Protein AF-0000000079808032 (afdb_homodimer)

Secondary structure (DSSP, 8-state):
-TTTHHHHHHHHHHHHHHHHHHH--S---------TTGGGGSSSHHHHHHHHHHHHHHHHHHHHHHHHHHHHHHHHHHT-SSHHHHHHHHHHHHHHHHHHHHH-TT-THHHHHHHHHHHHHHHHHHHHHHHHHTS-SS-HHHIIIIIHHHHHHHHHHHHIIIII--SSSHHHHHHHHHHHHHHHHHHHSPPPHHHHHHHH-HHHHHHHS-HHHHHHHHHHH-/-TTTHHHHHHHHHHHHHHHHHHH--S---------TTGGGGSSSHHHHHHHHHHHHHHHHHHHHHHHHHHHHHHHHHHT-SSHHHHHHHHHHHHHHHHHHHHH-TT-THHHHHHHHHHHHHHHHHHHHHHHHHTS-SS-HHHIIIIIHHHHHHHHHHHHIIIII--SSSHHHHHHHHHHHHHHHHHHHSPPPHHHHHHHH-HHHHHHHS-HHHHHHHHHHH-

Structure (mmCIF, N/CA/C/O backbone):
data_AF-0000000079808032-model_v1
#
loop_
_entity.id
_entity.type
_entity.pdbx_description
1 polymer 'Transmembrane protein 8B'
#
loop_
_atom_site.group_PDB
_atom_site.id
_atom_site.type_symbol
_atom_site.label_atom_id
_atom_site.label_alt_id
_atom_site.label_comp_id
_atom_site.label_asym_id
_atom_site.label_entity_id
_atom_site.label_seq_id
_atom_site.pdbx_PDB_ins_code
_atom_site.Cartn_x
_atom_site.Cartn_y
_atom_site.Cartn_z
_atom_site.occupancy
_atom_site.B_iso_or_equiv
_atom_site.auth_seq_id
_atom_site.auth_comp_id
_atom_site.auth_asym_id
_atom_site.auth_atom_id
_atom_site.pdbx_PDB_model_num
ATOM 1 N N . MET A 1 1 ? 18.297 25.016 34.656 1 24.84 1 MET A N 1
ATOM 2 C CA . MET A 1 1 ? 18.312 23.625 35.125 1 24.84 1 MET A CA 1
ATOM 3 C C . MET A 1 1 ? 17.25 22.812 34.375 1 24.84 1 MET A C 1
ATOM 5 O O . MET A 1 1 ? 17.312 21.578 34.375 1 24.84 1 MET A O 1
ATOM 9 N N . ASP A 1 2 ? 16.188 23.5 33.906 1 27.47 2 ASP A N 1
ATOM 10 C CA . ASP A 1 2 ? 14.93 22.891 33.469 1 27.47 2 ASP A CA 1
ATOM 11 C C . ASP A 1 2 ? 15.086 22.234 32.094 1 27.47 2 ASP A C 1
ATOM 13 O O . ASP A 1 2 ? 14.227 21.453 31.688 1 27.47 2 ASP A O 1
ATOM 17 N N . SER A 1 3 ? 15.977 22.812 31.266 1 33.84 3 SER A N 1
ATOM 18 C CA . SER A 1 3 ? 16.047 22.344 29.891 1 33.84 3 SER A CA 1
ATOM 19 C C . SER A 1 3 ? 16.594 20.906 29.828 1 33.84 3 SER A C 1
ATOM 21 O O . SER A 1 3 ? 16.531 20.266 28.781 1 33.84 3 SER A O 1
ATOM 23 N N . LYS A 1 4 ? 17.453 20.531 30.812 1 33.03 4 LYS A N 1
ATOM 24 C CA . LYS A 1 4 ? 18.094 19.203 30.859 1 33.03 4 LYS A CA 1
ATOM 25 C C . LYS A 1 4 ? 17.062 18.125 31.188 1 33.03 4 LYS A C 1
ATOM 27 O O . LYS A 1 4 ? 17.266 16.953 30.875 1 33.03 4 LYS A O 1
ATOM 32 N N . GLU A 1 5 ? 16.031 18.469 31.938 1 29.62 5 GLU A N 1
ATOM 33 C CA . GLU A 1 5 ? 15.117 17.438 32.406 1 29.62 5 GLU A CA 1
ATOM 34 C C . GLU A 1 5 ? 14.289 16.875 31.25 1 29.62 5 GLU A C 1
ATOM 36 O O . GLU A 1 5 ? 13.844 15.727 31.297 1 29.62 5 GLU A O 1
ATOM 41 N N . GLN A 1 6 ? 13.922 17.812 30.312 1 28.08 6 GLN A N 1
ATOM 42 C CA . GLN A 1 6 ? 13.016 17.328 29.281 1 28.08 6 GLN A CA 1
ATOM 43 C C . GLN A 1 6 ? 13.719 16.344 28.359 1 28.08 6 GLN A C 1
ATOM 45 O O . GLN A 1 6 ? 13.062 15.531 27.688 1 28.08 6 GLN A O 1
ATOM 50 N N . LEU A 1 7 ? 15.047 16.516 28.219 1 28.47 7 LEU A N 1
ATOM 51 C CA . LEU A 1 7 ? 15.789 15.594 27.359 1 28.47 7 LEU A CA 1
ATOM 52 C C . LEU A 1 7 ? 15.805 14.188 27.969 1 28.47 7 LEU A C 1
ATOM 54 O O . LEU A 1 7 ? 15.836 13.195 27.234 1 28.47 7 LEU A O 1
ATOM 58 N N . ILE A 1 8 ? 15.758 14.109 29.344 1 28.19 8 ILE A N 1
ATOM 59 C CA . ILE A 1 8 ? 15.898 12.812 29.984 1 28.19 8 ILE A CA 1
ATOM 60 C C . ILE A 1 8 ? 14.648 11.969 29.719 1 28.19 8 ILE A C 1
ATOM 62 O O . ILE A 1 8 ? 14.734 10.75 29.562 1 28.19 8 ILE A O 1
ATOM 66 N N . ASP A 1 9 ? 13.477 12.672 29.688 1 27.91 9 ASP A N 1
ATOM 67 C CA . ASP A 1 9 ? 12.281 11.836 29.656 1 27.91 9 ASP A CA 1
ATOM 68 C C . ASP A 1 9 ? 12.141 11.125 28.312 1 27.91 9 ASP A C 1
ATOM 70 O O . ASP A 1 9 ? 11.453 10.102 28.219 1 27.91 9 ASP A O 1
ATOM 74 N N . ARG A 1 10 ? 12.586 11.805 27.25 1 29.34 10 ARG A N 1
ATOM 75 C CA . ARG A 1 10 ? 12.43 11.117 25.969 1 29.34 10 ARG A CA 1
ATOM 76 C C . ARG A 1 10 ? 13.328 9.883 25.891 1 29.34 10 ARG A C 1
ATOM 78 O O . ARG A 1 10 ? 13.047 8.945 25.156 1 29.34 10 ARG A O 1
ATOM 85 N N . THR A 1 11 ? 14.5 9.922 26.578 1 29.81 11 THR A N 1
ATOM 86 C CA . THR A 1 11 ? 15.398 8.781 26.594 1 29.81 11 THR A CA 1
ATOM 87 C C . THR A 1 11 ? 14.797 7.621 27.375 1 29.81 11 THR A C 1
ATOM 89 O O . THR A 1 11 ? 15.133 6.457 27.141 1 29.81 11 THR A O 1
ATOM 92 N N . LEU A 1 12 ? 13.977 7.945 28.406 1 28.61 12 LEU A N 1
ATOM 93 C CA . LEU A 1 12 ? 13.438 6.852 29.203 1 28.61 12 LEU A CA 1
ATOM 94 C C . LEU A 1 12 ? 12.422 6.039 28.406 1 28.61 12 LEU A C 1
ATOM 96 O O . LEU A 1 12 ? 12.203 4.859 28.688 1 28.61 12 LEU A O 1
ATOM 100 N N . GLY A 1 13 ? 11.742 6.762 27.5 1 26.86 13 GLY A N 1
ATOM 101 C CA . GLY A 1 13 ? 10.781 5.934 26.781 1 26.86 13 GLY A CA 1
ATOM 102 C C . GLY A 1 13 ? 11.43 4.816 25.984 1 26.86 13 GLY A C 1
ATOM 103 O O . GLY A 1 13 ? 10.906 3.699 25.938 1 26.86 13 GLY A O 1
ATOM 104 N N . TRP A 1 14 ? 12.562 5.141 25.359 1 28.52 14 TRP A N 1
ATOM 105 C CA . TRP A 1 14 ? 13.266 4.074 24.656 1 28.52 14 TRP A CA 1
ATOM 106 C C . TRP A 1 14 ? 13.859 3.07 25.625 1 28.52 14 TRP A C 1
ATOM 108 O O . TRP A 1 14 ? 13.961 1.881 25.328 1 28.52 14 TRP A O 1
ATOM 118 N N . SER A 1 15 ? 14.242 3.488 26.812 1 28.62 15 SER A N 1
ATOM 119 C CA . SER A 1 15 ? 14.844 2.551 27.766 1 28.62 15 SER A CA 1
ATOM 120 C C . SER A 1 15 ? 13.812 1.541 28.266 1 28.62 15 SER A C 1
ATOM 122 O O . SER A 1 15 ? 14.148 0.385 28.531 1 28.62 15 SER A O 1
ATOM 124 N N . ALA A 1 16 ? 12.609 2.035 28.562 1 27.91 16 ALA A N 1
ATOM 125 C CA . ALA A 1 16 ? 11.625 1.067 29.047 1 27.91 16 ALA A CA 1
ATOM 126 C C . ALA A 1 16 ? 11.32 0.018 27.984 1 27.91 16 ALA A C 1
ATOM 128 O O . ALA A 1 16 ? 11.109 -1.154 28.312 1 27.91 16 ALA A O 1
ATOM 129 N N . LEU A 1 17 ? 11.281 0.415 26.734 1 26.23 17 LEU A N 1
ATOM 130 C CA . LEU A 1 17 ? 11.094 -0.643 25.75 1 26.23 17 LEU A CA 1
ATOM 131 C C . LEU A 1 17 ? 12.281 -1.596 25.734 1 26.23 17 LEU A C 1
ATOM 133 O O . LEU A 1 17 ? 12.109 -2.814 25.656 1 26.23 17 LEU A O 1
ATOM 137 N N . PHE A 1 18 ? 13.492 -1.097 26.031 1 29.36 18 PHE A N 1
ATOM 138 C CA . PHE A 1 18 ? 14.656 -1.979 26.078 1 29.36 18 PHE A CA 1
ATOM 139 C C . PHE A 1 18 ? 14.719 -2.725 27.406 1 29.36 18 PHE A C 1
ATOM 141 O O . PHE A 1 18 ? 15.25 -3.836 27.469 1 29.36 18 PHE A O 1
ATOM 148 N N . SER A 1 19 ? 14.367 -2.098 28.484 1 27.95 19 SER A N 1
ATOM 149 C CA . SER A 1 19 ? 14.523 -2.803 29.766 1 27.95 19 SER A CA 1
ATOM 150 C C . SER A 1 19 ? 13.57 -3.99 29.844 1 27.95 19 SER A C 1
ATOM 152 O O . SER A 1 19 ? 13.773 -4.895 30.656 1 27.95 19 SER A O 1
ATOM 154 N N . PHE A 1 20 ? 12.344 -3.877 29.375 1 26.23 20 PHE A N 1
ATOM 155 C CA . PHE A 1 20 ? 11.508 -5.07 29.406 1 26.23 20 PHE A CA 1
ATOM 156 C C . PHE A 1 20 ? 12.219 -6.25 28.75 1 26.23 20 PHE A C 1
ATOM 158 O O . PHE A 1 20 ? 12.086 -7.391 29.203 1 26.23 20 PHE A O 1
ATOM 165 N N . PHE A 1 21 ? 13.102 -6.004 27.812 1 26.5 21 PHE A N 1
ATOM 166 C CA . PHE A 1 21 ? 13.82 -7.148 27.266 1 26.5 21 PHE A CA 1
ATOM 167 C C . PHE A 1 21 ? 14.93 -7.598 28.203 1 26.5 21 PHE A C 1
ATOM 169 O O . PHE A 1 21 ? 15.578 -8.625 27.969 1 26.5 21 PHE A O 1
ATOM 176 N N . LYS A 1 22 ? 15.367 -6.766 29.109 1 24.23 22 LYS A N 1
ATOM 177 C CA . LYS A 1 22 ? 16.531 -7.203 29.875 1 24.23 22 LYS A CA 1
ATOM 178 C C . LYS A 1 22 ? 16.141 -8.25 30.906 1 24.23 22 LYS A C 1
ATOM 180 O O . LYS A 1 22 ? 16.938 -9.141 31.234 1 24.23 22 LYS A O 1
ATOM 185 N N . THR A 1 23 ? 15.211 -7.945 31.766 1 25.8 23 THR A N 1
ATOM 186 C CA . THR A 1 23 ? 15.273 -8.742 32.969 1 25.8 23 THR A CA 1
ATOM 187 C C . THR A 1 23 ? 15.078 -10.219 32.688 1 25.8 23 THR A C 1
ATOM 189 O O . THR A 1 23 ? 15.547 -11.086 33.438 1 25.8 23 THR A O 1
ATOM 192 N N . ASN A 1 24 ? 13.938 -10.688 32.188 1 24.34 24 ASN A N 1
ATOM 193 C CA . ASN A 1 24 ? 13.781 -12.133 32.375 1 24.34 24 ASN A CA 1
ATOM 194 C C . ASN A 1 24 ? 14.859 -12.914 31.641 1 24.34 24 ASN A C 1
ATOM 196 O O . ASN A 1 24 ? 14.734 -13.18 30.438 1 24.34 24 ASN A O 1
ATOM 200 N N . LYS A 1 25 ? 16.125 -12.781 31.969 1 24.42 25 LYS A N 1
ATOM 201 C CA . LYS A 1 25 ? 17.406 -13.375 31.578 1 24.42 25 LYS A CA 1
ATOM 202 C C . LYS A 1 25 ? 17.312 -14.898 31.531 1 24.42 25 LYS A C 1
ATOM 204 O O . LYS A 1 25 ? 17.938 -15.539 30.688 1 24.42 25 LYS A O 1
ATOM 209 N N . ASN A 1 26 ? 17.188 -15.555 32.719 1 24.08 26 ASN A N 1
ATOM 210 C CA . ASN A 1 26 ? 17.594 -16.953 32.875 1 24.08 26 ASN A CA 1
ATOM 211 C C . ASN A 1 26 ? 16.828 -17.859 31.938 1 24.08 26 ASN A C 1
ATOM 213 O O . ASN A 1 26 ? 17.375 -18.844 31.438 1 24.08 26 ASN A O 1
ATOM 217 N N . GLN A 1 27 ? 15.539 -18.203 32.344 1 22.42 27 GLN A N 1
ATOM 218 C CA . GLN A 1 27 ? 14.914 -19.281 31.609 1 22.42 27 GLN A CA 1
ATOM 219 C C . GLN A 1 27 ? 14.758 -18.938 30.125 1 22.42 27 GLN A C 1
ATOM 221 O O . GLN A 1 27 ? 13.93 -18.109 29.766 1 22.42 27 GLN A O 1
ATOM 226 N N . VAL A 1 28 ? 15.828 -18.75 29.484 1 24.38 28 VAL A N 1
ATOM 227 C CA . VAL A 1 28 ? 16.125 -18.641 28.062 1 24.38 28 VAL A CA 1
ATOM 228 C C . VAL A 1 28 ? 15.188 -19.531 27.25 1 24.38 28 VAL A C 1
ATOM 230 O O . VAL A 1 28 ? 15.414 -20.734 27.156 1 24.38 28 VAL A O 1
ATOM 233 N N . CYS A 1 29 ? 13.961 -19.609 27.734 1 22.3 29 CYS A N 1
ATOM 234 C CA . CYS A 1 29 ? 13.07 -20.453 26.953 1 22.3 29 CYS A CA 1
ATOM 235 C C . CYS A 1 29 ? 13.203 -20.172 25.469 1 22.3 29 CYS A C 1
ATOM 237 O O . CYS A 1 29 ? 13.445 -19.031 25.062 1 22.3 29 CYS A O 1
ATOM 239 N N . SER A 1 30 ? 13.586 -21.25 24.734 1 22.84 30 SER A N 1
ATOM 240 C CA . SER A 1 30 ? 13.664 -21.562 23.312 1 22.84 30 SER A CA 1
ATOM 241 C C . SER A 1 30 ? 12.586 -20.828 22.531 1 22.84 30 SER A C 1
ATOM 243 O O . SER A 1 30 ? 11.398 -21.125 22.672 1 22.84 30 SER A O 1
ATOM 245 N N . ILE A 1 31 ? 12.625 -19.641 22.641 1 24.45 31 ILE A N 1
ATOM 246 C CA . ILE A 1 31 ? 11.68 -18.906 21.797 1 24.45 31 ILE A CA 1
ATOM 247 C C . ILE A 1 31 ? 11.539 -19.609 20.453 1 24.45 31 ILE A C 1
ATOM 249 O O . ILE A 1 31 ? 12.523 -19.797 19.734 1 24.45 31 ILE A O 1
ATOM 253 N N . PRO A 1 32 ? 10.594 -20.562 20.344 1 24.89 32 PRO A N 1
ATOM 254 C CA . PRO A 1 32 ? 10.383 -21.266 19.078 1 24.89 32 PRO A CA 1
ATOM 255 C C . PRO A 1 32 ? 10.422 -20.328 17.875 1 24.89 32 PRO A C 1
ATOM 257 O O . PRO A 1 32 ? 9.539 -19.469 17.734 1 24.89 32 PRO A O 1
ATOM 260 N N . VAL A 1 33 ? 11.406 -19.484 17.75 1 26.44 33 VAL A N 1
ATOM 261 C CA . VAL A 1 33 ? 11.75 -19.078 16.406 1 26.44 33 VAL A CA 1
ATOM 262 C C . VAL A 1 33 ? 11.344 -20.156 15.398 1 26.44 33 VAL A C 1
ATOM 264 O O . VAL A 1 33 ? 11.906 -21.25 15.398 1 26.44 33 VAL A O 1
ATOM 267 N N . PHE A 1 34 ? 10.047 -20.375 15.227 1 25.92 34 PHE A N 1
ATOM 268 C CA . PHE A 1 34 ? 9.141 -21.266 14.516 1 25.92 34 PHE A CA 1
ATOM 269 C C . PHE A 1 34 ? 9.727 -21.672 13.172 1 25.92 34 PHE A C 1
ATOM 271 O O . PHE A 1 34 ? 10.211 -20.828 12.414 1 25.92 34 PHE A O 1
ATOM 278 N N . GLN A 1 35 ? 10.32 -22.828 12.914 1 25.19 35 GLN A N 1
ATOM 279 C CA . GLN A 1 35 ? 10.547 -23.922 11.977 1 25.19 35 GLN A CA 1
ATOM 280 C C . GLN A 1 35 ? 9.492 -23.938 10.875 1 25.19 35 GLN A C 1
ATOM 282 O O . GLN A 1 35 ? 8.727 -24.906 10.758 1 25.19 35 GLN A O 1
ATOM 287 N N . PHE A 1 36 ? 8.828 -22.922 10.742 1 30.58 36 PHE A N 1
ATOM 288 C CA . PHE A 1 36 ? 7.809 -23.031 9.703 1 30.58 36 PHE A CA 1
ATOM 289 C C . PHE A 1 36 ? 8.414 -23.547 8.398 1 30.58 36 PHE A C 1
ATOM 291 O O . PHE A 1 36 ? 7.691 -23.812 7.438 1 30.58 36 PHE A O 1
ATOM 298 N N . TYR A 1 37 ? 9.719 -23.391 8.297 1 29.08 37 TYR A N 1
ATOM 299 C CA . TYR A 1 37 ? 10.172 -24.047 7.07 1 29.08 37 TYR A CA 1
ATOM 300 C C . TYR A 1 37 ? 9.891 -25.531 7.105 1 29.08 37 TYR A C 1
ATOM 302 O O . TYR A 1 37 ? 9.547 -26.141 6.078 1 29.08 37 TYR A O 1
ATOM 310 N N . HIS A 1 38 ? 10.297 -26.188 8.336 1 29.66 38 HIS A N 1
ATOM 311 C CA . HIS A 1 38 ? 10.43 -27.641 8.43 1 29.66 38 HIS A CA 1
ATOM 312 C C . HIS A 1 38 ? 9.062 -28.297 8.57 1 29.66 38 HIS A C 1
ATOM 314 O O . HIS A 1 38 ? 8.977 -29.516 8.781 1 29.66 38 HIS A O 1
ATOM 320 N N . ALA A 1 39 ? 8.133 -27.453 9.117 1 33.75 39 ALA A N 1
ATOM 321 C CA . ALA A 1 39 ? 6.98 -28.281 9.438 1 33.75 39 ALA A CA 1
ATOM 322 C C . ALA A 1 39 ? 6.609 -29.188 8.258 1 33.75 39 ALA A C 1
ATOM 324 O O . ALA A 1 39 ? 5.758 -30.062 8.391 1 33.75 39 ALA A O 1
ATOM 325 N N . CYS A 1 40 ? 6.914 -28.609 7.176 1 32.5 40 CYS A N 1
ATOM 326 C CA . CYS A 1 40 ? 6.496 -29.5 6.105 1 32.5 40 CYS A CA 1
ATOM 327 C C . CYS A 1 40 ? 7.301 -30.797 6.129 1 32.5 40 CYS A C 1
ATOM 329 O O . CYS A 1 40 ? 7.199 -31.609 5.211 1 32.5 40 CYS A O 1
ATOM 331 N N . ASP A 1 41 ? 8.219 -30.938 7.113 1 30.41 41 ASP A N 1
ATOM 332 C CA . ASP A 1 41 ? 8.938 -32.219 7.023 1 30.41 41 ASP A CA 1
ATOM 333 C C . ASP A 1 41 ? 8.016 -33.375 7.363 1 30.41 41 ASP A C 1
ATOM 335 O O . ASP A 1 41 ? 8.43 -34.531 7.297 1 30.41 41 ASP A O 1
ATOM 339 N N . GLY A 1 42 ? 7.086 -33.281 8.289 1 29.12 42 GLY A N 1
ATOM 340 C CA . GLY A 1 42 ? 6.605 -34.625 8.648 1 29.12 42 GLY A CA 1
ATOM 341 C C . GLY A 1 42 ? 5.934 -35.344 7.496 1 29.12 42 GLY A C 1
ATOM 342 O O . GLY A 1 42 ? 6.027 -34.906 6.348 1 29.12 42 GLY A O 1
ATOM 343 N N . MET A 1 43 ? 4.543 -35.969 7.672 1 34.19 43 MET A N 1
ATOM 344 C CA . MET A 1 43 ? 3.963 -37.062 6.902 1 34.19 43 MET A CA 1
ATOM 345 C C . MET A 1 43 ? 3.791 -36.688 5.438 1 34.19 43 MET A C 1
ATOM 347 O O . MET A 1 43 ? 3.424 -35.531 5.137 1 34.19 43 MET A O 1
ATOM 351 N N . ARG A 1 44 ? 3.926 -37.656 4.309 1 37.44 44 ARG A N 1
ATOM 352 C CA . ARG A 1 44 ? 4.594 -37.812 3.023 1 37.44 44 ARG A CA 1
ATOM 353 C C . ARG A 1 44 ? 3.93 -36.969 1.947 1 37.44 44 ARG A C 1
ATOM 355 O O . ARG A 1 44 ? 4.609 -36.25 1.203 1 37.44 44 ARG A O 1
ATOM 362 N N . ILE A 1 45 ? 2.846 -37.406 1.211 1 39.22 45 ILE A N 1
ATOM 363 C CA . ILE A 1 45 ? 2.291 -37.031 -0.092 1 39.22 45 ILE A CA 1
ATOM 364 C C . ILE A 1 45 ? 1.56 -35.719 0.004 1 39.22 45 ILE A C 1
ATOM 366 O O . ILE A 1 45 ? 1.749 -34.812 -0.84 1 39.22 45 ILE A O 1
ATOM 370 N N . MET A 1 46 ? 0.499 -35.562 0.722 1 40.47 46 MET A N 1
ATOM 371 C CA . MET A 1 46 ? -0.335 -34.375 0.864 1 40.47 46 MET A CA 1
ATOM 372 C C . MET A 1 46 ? 0.464 -33.219 1.453 1 40.47 46 MET A C 1
ATOM 374 O O . MET A 1 46 ? 0.175 -32.062 1.175 1 40.47 46 MET A O 1
ATOM 378 N N . LYS A 1 47 ? 1.365 -33.531 2.398 1 44.75 47 LYS A N 1
ATOM 379 C CA . LYS A 1 47 ? 2.287 -32.625 3.037 1 44.75 47 LYS A CA 1
ATOM 380 C C . LYS A 1 47 ? 3.273 -32.031 2.025 1 44.75 47 LYS A C 1
ATOM 382 O O . LYS A 1 47 ? 3.59 -30.844 2.068 1 44.75 47 LYS A O 1
ATOM 387 N N . TYR A 1 48 ? 3.66 -32.875 1.139 1 42.19 48 TYR A N 1
ATOM 388 C CA . TYR A 1 48 ? 4.582 -32.438 0.099 1 42.19 48 TYR A CA 1
ATOM 389 C C . TYR A 1 48 ? 3.951 -31.344 -0.76 1 42.19 48 TYR A C 1
ATOM 391 O O . TYR A 1 48 ? 4.586 -30.328 -1.054 1 42.19 48 TYR A O 1
ATOM 399 N N . ARG A 1 49 ? 2.674 -31.703 -1.234 1 41.44 49 ARG A N 1
ATOM 400 C CA . ARG A 1 49 ? 2.01 -30.688 -2.047 1 41.44 49 ARG A CA 1
ATOM 401 C C . ARG A 1 49 ? 1.751 -29.422 -1.237 1 41.44 49 ARG A C 1
ATOM 403 O O . ARG A 1 49 ? 1.932 -28.312 -1.739 1 41.44 49 ARG A O 1
ATOM 410 N N . LEU A 1 50 ? 1.288 -29.703 0.012 1 48.62 50 LEU A N 1
ATOM 411 C CA . LEU A 1 50 ? 1.063 -28.547 0.875 1 48.62 50 LEU A CA 1
ATOM 412 C C . LEU A 1 50 ? 2.369 -27.812 1.147 1 48.62 50 LEU A C 1
ATOM 414 O O . LEU A 1 50 ? 2.396 -26.578 1.181 1 48.62 50 LEU A O 1
ATOM 418 N N . CYS A 1 51 ? 3.434 -28.625 1.29 1 49.78 51 CYS A N 1
ATOM 419 C CA . CYS A 1 51 ? 4.734 -28.016 1.541 1 49.78 51 CYS A CA 1
ATOM 420 C C . CYS A 1 51 ? 5.238 -27.281 0.307 1 49.78 51 CYS A C 1
ATOM 422 O O . CYS A 1 51 ? 5.773 -26.172 0.415 1 49.78 51 CYS A O 1
ATOM 424 N N . ILE A 1 52 ? 5.09 -28.047 -0.845 1 49.31 52 ILE A N 1
ATOM 425 C CA . ILE A 1 52 ? 5.543 -27.391 -2.072 1 49.31 52 ILE A CA 1
ATOM 426 C C . ILE A 1 52 ? 4.73 -26.125 -2.318 1 49.31 52 ILE A C 1
ATOM 428 O O . ILE A 1 52 ? 5.289 -25.094 -2.67 1 49.31 52 ILE A O 1
ATOM 432 N N . THR A 1 53 ? 3.428 -26.297 -2.135 1 59.97 53 THR A N 1
ATOM 433 C CA . THR A 1 53 ? 2.578 -25.141 -2.344 1 59.97 53 THR A CA 1
ATOM 434 C C . THR A 1 53 ? 2.934 -24.016 -1.361 1 59.97 53 THR A C 1
ATOM 436 O O . THR A 1 53 ? 2.982 -22.844 -1.735 1 59.97 53 THR A O 1
ATOM 439 N N . HIS A 1 54 ? 3.355 -24.516 -0.229 1 69.25 54 HIS A N 1
ATOM 440 C CA . HIS A 1 54 ? 3.707 -23.531 0.79 1 69.25 54 HIS A CA 1
ATOM 441 C C . HIS A 1 54 ? 5.047 -22.875 0.478 1 69.25 54 HIS A C 1
ATOM 443 O O . HIS A 1 54 ? 5.195 -21.656 0.637 1 69.25 54 HIS A O 1
ATOM 449 N N . TYR A 1 55 ? 5.898 -23.688 -0.023 1 69.81 55 TYR A N 1
ATOM 450 C CA . TYR A 1 55 ? 7.203 -23.141 -0.369 1 69.81 55 TYR A CA 1
ATOM 451 C C . TYR A 1 55 ? 7.086 -22.141 -1.509 1 69.81 55 TYR A C 1
ATOM 453 O O . TYR A 1 55 ? 7.723 -21.078 -1.482 1 69.81 55 TYR A O 1
ATOM 461 N N . ASP A 1 56 ? 6.262 -22.5 -2.416 1 80.62 56 ASP A N 1
ATOM 462 C CA . ASP A 1 56 ? 6.074 -21.625 -3.559 1 80.62 56 ASP A CA 1
ATOM 463 C C . ASP A 1 56 ? 5.434 -20.297 -3.129 1 80.62 56 ASP A C 1
ATOM 465 O O . ASP A 1 56 ? 5.84 -19.234 -3.584 1 80.62 56 ASP A O 1
ATOM 469 N N . VAL A 1 57 ? 4.547 -20.438 -2.223 1 83.38 57 VAL A N 1
ATOM 470 C CA . VAL A 1 57 ? 3.855 -19.234 -1.766 1 83.38 57 VAL A CA 1
ATOM 471 C C . VAL A 1 57 ? 4.812 -18.375 -0.947 1 83.38 57 VAL A C 1
ATOM 473 O O . VAL A 1 57 ? 4.805 -17.141 -1.069 1 83.38 57 VAL A O 1
ATOM 476 N N . LEU A 1 58 ? 5.617 -19.031 -0.168 1 83.19 58 LEU A N 1
ATOM 477 C CA . LEU A 1 58 ? 6.566 -18.281 0.652 1 83.19 58 LEU A CA 1
ATOM 478 C C . LEU A 1 58 ? 7.617 -17.609 -0.216 1 83.19 58 LEU A C 1
ATOM 480 O O . LEU A 1 58 ? 8.008 -16.469 0.051 1 83.19 58 LEU A O 1
ATOM 484 N N . GLN A 1 59 ? 8.008 -18.266 -1.212 1 86.62 59 GLN A N 1
ATOM 485 C CA . GLN A 1 59 ? 8.969 -17.688 -2.143 1 86.62 59 GLN A CA 1
ATOM 486 C C . GLN A 1 59 ? 8.367 -16.5 -2.887 1 86.62 59 GLN A C 1
ATOM 488 O O . GLN A 1 59 ? 9.023 -15.469 -3.051 1 86.62 59 GLN A O 1
ATOM 493 N N . LEU A 1 60 ? 7.137 -16.719 -3.289 1 88.88 60 LEU A N 1
ATOM 494 C CA . LEU A 1 60 ? 6.449 -15.625 -3.979 1 88.88 60 LEU A CA 1
ATOM 495 C C . LEU A 1 60 ? 6.277 -14.422 -3.062 1 88.88 60 LEU A C 1
ATOM 497 O O . LEU A 1 60 ? 6.492 -13.281 -3.482 1 88.88 60 LEU A O 1
ATOM 501 N N . ALA A 1 61 ? 6 -14.727 -1.872 1 89.19 61 ALA A N 1
ATOM 502 C CA . ALA A 1 61 ? 5.824 -13.656 -0.892 1 89.19 61 ALA A CA 1
ATOM 503 C C . ALA A 1 61 ? 7.145 -12.945 -0.616 1 89.19 61 ALA A C 1
ATOM 505 O O . ALA A 1 61 ? 7.176 -11.719 -0.458 1 89.19 61 ALA A O 1
ATOM 506 N N . ASP A 1 62 ? 8.188 -13.641 -0.545 1 89.75 62 ASP A N 1
ATOM 507 C CA . ASP A 1 62 ? 9.516 -13.086 -0.318 1 89.75 62 ASP A CA 1
ATOM 508 C C . ASP A 1 62 ? 9.93 -12.156 -1.456 1 89.75 62 ASP A C 1
ATOM 510 O O . ASP A 1 62 ? 10.375 -11.031 -1.216 1 89.75 62 ASP A O 1
ATOM 514 N N . PHE A 1 63 ? 9.688 -12.57 -2.658 1 91.75 63 PHE A N 1
ATOM 515 C CA . PHE A 1 63 ? 10.031 -11.758 -3.822 1 91.75 63 PHE A CA 1
ATOM 516 C C . PHE A 1 63 ? 9.141 -10.523 -3.906 1 91.75 63 PHE A C 1
ATOM 518 O O . PHE A 1 63 ? 9.617 -9.43 -4.199 1 91.75 63 PHE A O 1
ATOM 525 N N . PHE A 1 64 ? 7.891 -10.766 -3.678 1 93.75 64 PHE A N 1
ATOM 526 C CA . PHE A 1 64 ? 6.953 -9.648 -3.719 1 93.75 64 PHE A CA 1
ATOM 527 C C . PHE A 1 64 ? 7.285 -8.625 -2.645 1 93.75 64 PHE A C 1
ATOM 529 O O . PHE A 1 64 ? 7.359 -7.422 -2.926 1 93.75 64 PHE A O 1
ATOM 536 N N . GLY A 1 65 ? 7.523 -9.031 -1.413 1 93.69 65 GLY A N 1
ATOM 537 C CA . GLY A 1 65 ? 7.871 -8.148 -0.31 1 93.69 65 GLY A CA 1
ATOM 538 C C . GLY A 1 65 ? 9.148 -7.367 -0.551 1 93.69 65 GLY A C 1
ATOM 539 O O . GLY A 1 65 ? 9.219 -6.168 -0.265 1 93.69 65 GLY A O 1
ATOM 540 N N . SER A 1 66 ? 10.078 -8.008 -1.073 1 92.62 66 SER A N 1
ATOM 541 C CA . SER A 1 66 ? 11.352 -7.359 -1.343 1 92.62 66 SER A CA 1
ATOM 542 C C . SER A 1 66 ? 11.227 -6.316 -2.447 1 92.62 66 SER A C 1
ATOM 544 O O . SER A 1 66 ? 11.742 -5.203 -2.322 1 92.62 66 SER A O 1
ATOM 546 N N . ALA A 1 67 ? 10.523 -6.691 -3.471 1 94.19 67 ALA A N 1
ATOM 547 C CA . ALA A 1 67 ? 10.328 -5.758 -4.578 1 94.19 67 ALA A CA 1
ATOM 548 C C . ALA A 1 67 ? 9.516 -4.547 -4.137 1 94.19 67 ALA A C 1
ATOM 550 O O . ALA A 1 67 ? 9.836 -3.41 -4.492 1 94.19 67 ALA A O 1
ATOM 551 N N . CYS A 1 68 ? 8.492 -4.793 -3.365 1 95.56 68 CYS A N 1
ATOM 552 C CA . CYS A 1 68 ? 7.656 -3.707 -2.873 1 95.56 68 CYS A CA 1
ATOM 553 C C . CYS A 1 68 ? 8.445 -2.791 -1.942 1 95.56 68 CYS A C 1
ATOM 555 O O . CYS A 1 68 ? 8.297 -1.568 -1.995 1 95.56 68 CYS A O 1
ATOM 557 N N . SER A 1 69 ? 9.227 -3.387 -1.081 1 94.44 69 SER A N 1
ATOM 558 C CA . SER A 1 69 ? 10.016 -2.568 -0.166 1 94.44 69 SER A CA 1
ATOM 559 C C . SER A 1 69 ? 10.977 -1.658 -0.926 1 94.44 69 SER A C 1
ATOM 561 O O . SER A 1 69 ? 11.172 -0.501 -0.547 1 94.44 69 SER A O 1
ATOM 563 N N . LEU A 1 70 ? 11.531 -2.172 -1.954 1 94.88 70 LEU A N 1
ATOM 564 C CA . LEU A 1 70 ? 12.406 -1.373 -2.811 1 94.88 70 LEU A CA 1
ATOM 565 C C . LEU A 1 70 ? 11.625 -0.231 -3.457 1 94.88 70 LEU A C 1
ATOM 567 O O . LEU A 1 70 ? 12.07 0.919 -3.432 1 94.88 70 LEU A O 1
ATOM 571 N N . TRP A 1 71 ? 10.508 -0.558 -3.953 1 96 71 TRP A N 1
ATOM 572 C CA . TRP A 1 71 ? 9.664 0.427 -4.625 1 96 71 TRP A CA 1
ATOM 573 C C . TRP A 1 71 ? 9.203 1.508 -3.648 1 96 71 TRP A C 1
ATOM 575 O O . TRP A 1 71 ? 9.312 2.701 -3.941 1 96 71 TRP A O 1
ATOM 585 N N . PHE A 1 72 ? 8.758 1.1 -2.516 1 94.38 72 PHE A N 1
ATOM 586 C CA . PHE A 1 72 ? 8.297 2.047 -1.509 1 94.38 72 PHE A CA 1
ATOM 587 C C . PHE A 1 72 ? 9.438 2.961 -1.064 1 94.38 72 PHE A C 1
ATOM 589 O O . PHE A 1 72 ? 9.227 4.16 -0.858 1 94.38 72 PHE A O 1
ATOM 596 N N . THR A 1 73 ? 10.578 2.432 -0.928 1 94.56 73 THR A N 1
ATOM 597 C CA . THR A 1 73 ? 11.734 3.205 -0.473 1 94.56 73 THR A CA 1
ATOM 598 C C . THR A 1 73 ? 12.109 4.266 -1.501 1 94.56 73 THR A C 1
ATOM 600 O O . THR A 1 73 ? 12.273 5.441 -1.158 1 94.56 73 THR A O 1
ATOM 603 N N . VAL A 1 74 ? 12.188 3.898 -2.711 1 94.69 74 VAL A N 1
ATOM 604 C CA . VAL A 1 74 ? 12.633 4.844 -3.729 1 94.69 74 VAL A CA 1
ATOM 605 C C . VAL A 1 74 ? 11.57 5.926 -3.926 1 94.69 74 VAL A C 1
ATOM 607 O O . VAL A 1 74 ? 11.906 7.098 -4.137 1 94.69 74 VAL A O 1
ATOM 610 N N . VAL A 1 75 ? 10.344 5.543 -3.859 1 94 75 VAL A N 1
ATOM 611 C CA . VAL A 1 75 ? 9.273 6.527 -3.986 1 94 75 VAL A CA 1
ATOM 612 C C . VAL A 1 75 ? 9.312 7.488 -2.797 1 94 75 VAL A C 1
ATOM 614 O O . VAL A 1 75 ? 9.117 8.695 -2.959 1 94 75 VAL A O 1
ATOM 617 N N . ALA A 1 76 ? 9.539 6.949 -1.665 1 91.31 76 ALA A N 1
ATOM 618 C CA . ALA A 1 76 ? 9.648 7.789 -0.475 1 91.31 76 ALA A CA 1
ATOM 619 C C . ALA A 1 76 ? 10.836 8.742 -0.584 1 91.31 76 ALA A C 1
ATOM 621 O O . ALA A 1 76 ? 10.742 9.906 -0.188 1 91.31 76 ALA A O 1
ATOM 622 N N . MET A 1 77 ? 11.875 8.25 -1.098 1 92.12 77 MET A N 1
ATOM 623 C CA . MET A 1 77 ? 13.078 9.062 -1.246 1 92.12 77 MET A CA 1
ATOM 624 C C . MET A 1 77 ? 12.836 10.234 -2.188 1 92.12 77 MET A C 1
ATOM 626 O O . MET A 1 77 ? 13.477 11.273 -2.066 1 92.12 77 MET A O 1
ATOM 630 N N . ALA A 1 78 ? 11.953 10.078 -3.115 1 92.81 78 ALA A N 1
ATOM 631 C CA . ALA A 1 78 ? 11.688 11.125 -4.102 1 92.81 78 ALA A CA 1
ATOM 632 C C . ALA A 1 78 ? 11.039 12.344 -3.447 1 92.81 78 ALA A C 1
ATOM 634 O O . ALA A 1 78 ? 11.133 13.461 -3.965 1 92.81 78 ALA A O 1
ATOM 635 N N . CYS A 1 79 ? 10.414 12.148 -2.344 1 88.06 79 CYS A N 1
ATOM 636 C CA . CYS A 1 79 ? 9.773 13.242 -1.618 1 88.06 79 CYS A CA 1
ATOM 637 C C . CYS A 1 79 ? 8.945 14.109 -2.557 1 88.06 79 CYS A C 1
ATOM 639 O O . CYS A 1 79 ? 9.094 15.336 -2.58 1 88.06 79 CYS A O 1
ATOM 641 N N . ILE A 1 80 ? 8.023 13.461 -3.219 1 86.75 80 ILE A N 1
ATOM 642 C CA . ILE A 1 80 ? 7.168 14.156 -4.176 1 86.75 80 ILE A CA 1
ATOM 643 C C . ILE A 1 80 ? 6.234 15.109 -3.436 1 86.75 80 ILE A C 1
ATOM 645 O O . ILE A 1 80 ? 5.633 14.742 -2.426 1 86.75 80 ILE A O 1
ATOM 649 N N . LYS A 1 81 ? 6.105 16.328 -3.922 1 78.69 81 LYS A N 1
ATOM 650 C CA . LYS A 1 81 ? 5.379 17.422 -3.281 1 78.69 81 LYS A CA 1
ATOM 651 C C . LYS A 1 81 ? 3.873 17.172 -3.316 1 78.69 81 LYS A C 1
ATOM 653 O O . LYS A 1 81 ? 3.166 17.469 -2.355 1 78.69 81 LYS A O 1
ATOM 658 N N . GLN A 1 82 ? 3.445 16.594 -4.328 1 75.88 82 GLN A N 1
ATOM 659 C CA . GLN A 1 82 ? 2.006 16.406 -4.484 1 75.88 82 GLN A CA 1
ATOM 660 C C . GLN A 1 82 ? 1.475 15.367 -3.51 1 75.88 82 GLN A C 1
ATOM 662 O O . GLN A 1 82 ? 1.884 14.203 -3.553 1 75.88 82 GLN A O 1
ATOM 667 N N . LYS A 1 83 ? 0.65 15.648 -2.57 1 68.81 83 LYS A N 1
ATOM 668 C CA . LYS A 1 83 ? 0.149 14.867 -1.446 1 68.81 83 LYS A CA 1
ATOM 669 C C . LYS A 1 83 ? -0.36 13.5 -1.912 1 68.81 83 LYS A C 1
ATOM 671 O O . LYS A 1 83 ? -0.091 12.484 -1.275 1 68.81 83 LYS A O 1
ATOM 676 N N . HIS A 1 84 ? -0.986 13.414 -3.111 1 78.94 84 HIS A N 1
ATOM 677 C CA . HIS A 1 84 ? -1.654 12.18 -3.494 1 78.94 84 HIS A CA 1
ATOM 678 C C . HIS A 1 84 ? -0.838 11.406 -4.527 1 78.94 84 HIS A C 1
ATOM 680 O O . HIS A 1 84 ? -1.135 10.25 -4.82 1 78.94 84 HIS A O 1
ATOM 686 N N . ALA A 1 85 ? 0.216 11.977 -4.887 1 87.31 85 ALA A N 1
ATOM 687 C CA . ALA A 1 85 ? 1.015 11.336 -5.93 1 87.31 85 ALA A CA 1
ATOM 688 C C . ALA A 1 85 ? 1.809 10.156 -5.367 1 87.31 85 ALA A C 1
ATOM 690 O O . ALA A 1 85 ? 1.911 9.109 -6.008 1 87.31 85 ALA A O 1
ATOM 691 N N . THR A 1 86 ? 2.312 10.352 -4.207 1 87.75 86 THR A N 1
ATOM 692 C CA . THR A 1 86 ? 3.113 9.305 -3.588 1 87.75 86 THR A CA 1
ATOM 693 C C . THR A 1 86 ? 2.268 8.055 -3.33 1 87.75 86 THR A C 1
ATOM 695 O O . THR A 1 86 ? 2.674 6.941 -3.668 1 87.75 86 THR A O 1
ATOM 698 N N . GLY A 1 87 ? 1.117 8.242 -2.816 1 88 87 GLY A N 1
ATOM 699 C CA . GLY A 1 87 ? 0.226 7.125 -2.557 1 88 87 GLY A CA 1
ATOM 700 C C . GLY A 1 87 ? -0.196 6.398 -3.818 1 88 87 GLY A C 1
ATOM 701 O O . GLY A 1 87 ? -0.219 5.164 -3.852 1 88 87 GLY A O 1
ATOM 702 N N . LEU A 1 88 ? -0.515 7.145 -4.719 1 90.62 88 LEU A N 1
ATOM 703 C CA . LEU A 1 88 ? -0.943 6.562 -5.988 1 90.62 88 LEU A CA 1
ATOM 704 C C . LEU A 1 88 ? 0.181 5.75 -6.621 1 90.62 88 LEU A C 1
ATOM 706 O O . LEU A 1 88 ? -0.047 4.637 -7.102 1 90.62 88 LEU A O 1
ATOM 710 N N . LEU A 1 89 ? 1.33 6.328 -6.594 1 92.5 89 LEU A N 1
ATOM 711 C CA . LEU A 1 89 ? 2.48 5.633 -7.156 1 92.5 89 LEU A CA 1
ATOM 712 C C . LEU A 1 89 ? 2.762 4.34 -6.395 1 92.5 89 LEU A C 1
ATOM 714 O O . LEU A 1 89 ? 3.078 3.314 -7 1 92.5 89 LEU A O 1
ATOM 718 N N . GLN A 1 90 ? 2.609 4.418 -5.125 1 92.56 90 GLN A N 1
ATOM 719 C CA . GLN A 1 90 ? 2.875 3.24 -4.305 1 92.56 90 GLN A CA 1
ATOM 720 C C . GLN A 1 90 ? 1.842 2.146 -4.562 1 92.56 90 GLN A C 1
ATOM 722 O O . GLN A 1 90 ? 2.186 0.965 -4.637 1 92.56 90 GLN A O 1
ATOM 727 N N . ILE A 1 91 ? 0.622 2.521 -4.742 1 91.88 91 ILE A N 1
ATOM 728 C CA . ILE A 1 91 ? -0.43 1.538 -4.977 1 91.88 91 ILE A CA 1
ATOM 729 C C . ILE A 1 91 ? -0.286 0.956 -6.383 1 91.88 91 ILE A C 1
ATOM 731 O O . ILE A 1 91 ? -0.265 -0.265 -6.555 1 91.88 91 ILE A O 1
ATOM 735 N N . VAL A 1 92 ? -0.147 1.771 -7.344 1 93.25 92 VAL A N 1
ATOM 736 C CA . VAL A 1 92 ? -0.031 1.329 -8.727 1 93.25 92 VAL A CA 1
ATOM 737 C C . VAL A 1 92 ? 1.232 0.488 -8.898 1 93.25 92 VAL A C 1
ATOM 739 O O . VAL A 1 92 ? 1.199 -0.573 -9.531 1 93.25 92 VAL A O 1
ATOM 742 N N . GLY A 1 93 ? 2.289 1.023 -8.344 1 94.81 93 GLY A N 1
ATOM 743 C CA . GLY A 1 93 ? 3.531 0.271 -8.414 1 94.81 93 GLY A CA 1
ATOM 744 C C . GLY A 1 93 ? 3.434 -1.104 -7.781 1 94.81 93 GLY A C 1
ATOM 745 O O . GLY A 1 93 ? 3.947 -2.082 -8.328 1 94.81 93 GLY A O 1
ATOM 746 N N . SER A 1 94 ? 2.77 -1.186 -6.633 1 93.88 94 SER A N 1
ATOM 747 C CA . SER A 1 94 ? 2.623 -2.467 -5.949 1 93.88 94 SER A CA 1
ATOM 748 C C . SER A 1 94 ? 1.784 -3.439 -6.77 1 93.88 94 SER A C 1
ATOM 750 O O . SER A 1 94 ? 2.057 -4.641 -6.785 1 93.88 94 SER A O 1
ATOM 752 N N . PHE A 1 95 ? 0.835 -2.945 -7.418 1 93.81 95 PHE A N 1
ATOM 753 C CA . PHE A 1 95 ? -0.002 -3.809 -8.242 1 93.81 95 PHE A CA 1
ATOM 754 C C . PHE A 1 95 ? 0.768 -4.312 -9.453 1 93.81 95 PHE A C 1
ATOM 756 O O . PHE A 1 95 ? 0.638 -5.473 -9.844 1 93.81 95 PHE A O 1
ATOM 763 N N . CYS A 1 96 ? 1.549 -3.463 -10.078 1 93.69 96 CYS A N 1
ATOM 764 C CA . CYS A 1 96 ? 2.393 -3.879 -11.188 1 93.69 96 CYS A CA 1
ATOM 765 C C . CYS A 1 96 ? 3.4 -4.934 -10.75 1 93.69 96 CYS A C 1
ATOM 767 O O . CYS A 1 96 ? 3.635 -5.914 -11.453 1 93.69 96 CYS A O 1
ATOM 769 N N . LEU A 1 97 ? 3.881 -4.742 -9.594 1 94.31 97 LEU A N 1
ATOM 770 C CA . LEU A 1 97 ? 4.852 -5.699 -9.062 1 94.31 97 LEU A CA 1
ATOM 771 C C . LEU A 1 97 ? 4.176 -7.027 -8.727 1 94.31 97 LEU A C 1
ATOM 773 O O . LEU A 1 97 ? 4.785 -8.086 -8.867 1 94.31 97 LEU A O 1
ATOM 777 N N . PHE A 1 98 ? 2.92 -6.93 -8.258 1 92.75 98 PHE A N 1
ATOM 778 C CA . PHE A 1 98 ? 2.158 -8.148 -8.023 1 92.75 98 PHE A CA 1
ATOM 779 C C . PHE A 1 98 ? 2.057 -8.977 -9.305 1 92.75 98 PHE A C 1
ATOM 781 O O . PHE A 1 98 ? 2.352 -10.18 -9.297 1 92.75 98 PHE A O 1
ATOM 788 N N . VAL A 1 99 ? 1.75 -8.359 -10.336 1 90.94 99 VAL A N 1
ATOM 789 C CA . VAL A 1 99 ? 1.602 -9.039 -11.625 1 90.94 99 VAL A CA 1
ATOM 790 C C . VAL A 1 99 ? 2.951 -9.602 -12.07 1 90.94 99 VAL A C 1
ATOM 792 O O . VAL A 1 99 ? 3.035 -10.734 -12.539 1 90.94 99 VAL A O 1
ATOM 795 N N . ALA A 1 100 ? 3.988 -8.875 -11.898 1 91.38 100 ALA A N 1
ATOM 796 C CA . ALA A 1 100 ? 5.328 -9.281 -12.32 1 91.38 100 ALA A CA 1
ATOM 797 C C . ALA A 1 100 ? 5.801 -10.508 -11.547 1 91.38 100 ALA A C 1
ATOM 799 O O . ALA A 1 100 ? 6.383 -11.43 -12.125 1 91.38 100 ALA A O 1
ATOM 800 N N . VAL A 1 101 ? 5.488 -10.5 -10.266 1 91.56 101 VAL A N 1
ATOM 801 C CA . VAL A 1 101 ? 5.996 -11.586 -9.43 1 91.56 101 VAL A CA 1
ATOM 802 C C . VAL A 1 101 ? 5.227 -12.867 -9.727 1 91.56 101 VAL A C 1
ATOM 804 O O . VAL A 1 101 ? 5.801 -13.961 -9.719 1 91.56 101 VAL A O 1
ATOM 807 N N . VAL A 1 102 ? 3.93 -12.75 -9.953 1 88 102 VAL A N 1
ATOM 808 C CA . VAL A 1 102 ? 3.121 -13.93 -10.227 1 88 102 VAL A CA 1
ATOM 809 C C . VAL A 1 102 ? 3.439 -14.461 -11.625 1 88 102 VAL A C 1
ATOM 811 O O . VAL A 1 102 ? 3.396 -15.672 -11.859 1 88 102 VAL A O 1
ATOM 814 N N . TYR A 1 103 ? 3.779 -13.555 -12.469 1 85.69 103 TYR A N 1
ATOM 815 C CA . TYR A 1 103 ? 4.164 -13.953 -13.82 1 85.69 103 TYR A CA 1
ATOM 816 C C . TYR A 1 103 ? 5.508 -14.672 -13.812 1 85.69 103 TYR A C 1
ATOM 818 O O . TYR A 1 103 ? 5.617 -15.797 -14.312 1 85.69 103 TYR A O 1
ATOM 826 N N . ASP A 1 104 ? 6.516 -14.023 -13.32 1 86.62 104 ASP A N 1
ATOM 827 C CA . ASP A 1 104 ? 7.852 -14.602 -13.188 1 86.62 104 ASP A CA 1
ATOM 828 C C . ASP A 1 104 ? 8.625 -13.938 -12.055 1 86.62 104 ASP A C 1
ATOM 830 O O . ASP A 1 104 ? 9.195 -12.859 -12.227 1 86.62 104 ASP A O 1
ATOM 834 N N . ARG A 1 105 ? 8.781 -14.633 -10.977 1 83.19 105 ARG A N 1
ATOM 835 C CA . ARG A 1 105 ? 9.375 -14.07 -9.766 1 83.19 105 ARG A CA 1
ATOM 836 C C . ARG A 1 105 ? 10.898 -14.008 -9.891 1 83.19 105 ARG A C 1
ATOM 838 O O . ARG A 1 105 ? 11.547 -13.211 -9.203 1 83.19 105 ARG A O 1
ATOM 845 N N . THR A 1 106 ? 11.477 -14.75 -10.719 1 81.62 106 THR A N 1
ATOM 846 C CA . THR A 1 106 ? 12.938 -14.812 -10.766 1 81.62 106 THR A CA 1
ATOM 847 C C . THR A 1 106 ? 13.484 -13.961 -11.906 1 81.62 106 THR A C 1
ATOM 849 O O . THR A 1 106 ? 14.695 -13.891 -12.109 1 81.62 106 THR A O 1
ATOM 852 N N . HIS A 1 107 ? 12.531 -13.367 -12.68 1 86.06 107 HIS A N 1
ATOM 853 C CA . HIS A 1 107 ? 12.977 -12.508 -13.773 1 86.06 107 HIS A CA 1
ATOM 854 C C . HIS A 1 107 ? 13.711 -11.281 -13.242 1 86.06 107 HIS A C 1
ATOM 856 O O . HIS A 1 107 ? 13.297 -10.688 -12.242 1 86.06 107 HIS A O 1
ATOM 862 N N . PHE A 1 108 ? 14.734 -10.875 -13.883 1 86.88 108 PHE A N 1
ATOM 863 C CA . PHE A 1 108 ? 15.547 -9.75 -13.453 1 86.88 108 PHE A CA 1
ATOM 864 C C . PHE A 1 108 ? 14.75 -8.453 -13.508 1 86.88 108 PHE A C 1
ATOM 866 O O . PHE A 1 108 ? 15.023 -7.512 -12.758 1 86.88 108 PHE A O 1
ATOM 873 N N . ALA A 1 109 ? 13.766 -8.414 -14.352 1 88.44 109 ALA A N 1
ATOM 874 C CA . ALA A 1 109 ? 12.945 -7.223 -14.523 1 88.44 109 ALA A CA 1
ATOM 875 C C . ALA A 1 109 ? 12.156 -6.91 -13.258 1 88.44 109 ALA A C 1
ATOM 877 O O . ALA A 1 109 ? 11.719 -5.773 -13.055 1 88.44 109 ALA A O 1
ATOM 878 N N . LEU A 1 110 ? 11.984 -7.844 -12.43 1 92.06 110 LEU A N 1
ATOM 879 C CA . LEU A 1 110 ? 11.242 -7.645 -11.188 1 92.06 110 LEU A CA 1
ATOM 880 C C . LEU A 1 110 ? 11.961 -6.652 -10.281 1 92.06 110 LEU A C 1
ATOM 882 O O . LEU A 1 110 ? 11.32 -5.824 -9.625 1 92.06 110 LEU A O 1
ATOM 886 N N . ILE A 1 111 ? 13.25 -6.75 -10.359 1 91.06 111 ILE A N 1
ATOM 887 C CA . ILE A 1 111 ? 14.031 -5.883 -9.492 1 91.06 111 ILE A CA 1
ATOM 888 C C . ILE A 1 111 ? 14.539 -4.68 -10.281 1 91.06 111 ILE A C 1
ATOM 890 O O . ILE A 1 111 ? 14.57 -3.557 -9.773 1 91.06 111 ILE A O 1
ATOM 894 N N . ALA A 1 112 ? 14.852 -4.879 -11.531 1 92.25 112 ALA A N 1
ATOM 895 C CA . ALA A 1 112 ? 15.414 -3.826 -12.375 1 92.25 112 ALA A CA 1
ATOM 896 C C . ALA A 1 112 ? 14.391 -2.734 -12.656 1 92.25 112 ALA A C 1
ATOM 898 O O . ALA A 1 112 ? 14.727 -1.549 -12.688 1 92.25 112 ALA A O 1
ATOM 899 N N . SER A 1 113 ? 13.148 -3.113 -12.805 1 93.38 113 SER A N 1
ATOM 900 C CA . SER A 1 113 ? 12.117 -2.156 -13.188 1 93.38 113 SER A CA 1
ATOM 901 C C . SER A 1 113 ? 11.859 -1.144 -12.078 1 93.38 113 SER A C 1
ATOM 903 O O . SER A 1 113 ? 11.867 0.066 -12.32 1 93.38 113 SER A O 1
ATOM 905 N N . PRO A 1 114 ? 11.641 -1.545 -10.844 1 93.56 114 PRO A N 1
ATOM 906 C CA . PRO A 1 114 ? 11.445 -0.542 -9.797 1 93.56 114 PRO A CA 1
ATOM 907 C C . PRO A 1 114 ? 12.688 0.305 -9.539 1 93.56 114 PRO A C 1
ATOM 909 O O . PRO A 1 114 ? 12.578 1.49 -9.219 1 93.56 114 PRO A O 1
ATOM 912 N N . ILE A 1 115 ? 13.852 -0.245 -9.727 1 93.56 115 ILE A N 1
ATOM 913 C CA . ILE A 1 115 ? 15.078 0.518 -9.539 1 93.56 115 ILE A CA 1
ATOM 914 C C . ILE A 1 115 ? 15.195 1.589 -10.625 1 93.56 115 ILE A C 1
ATOM 916 O O . ILE A 1 115 ? 15.414 2.764 -10.328 1 93.56 115 ILE A O 1
ATOM 920 N N . PHE A 1 116 ? 14.984 1.195 -11.859 1 95.94 116 PHE A N 1
ATOM 921 C CA . PHE A 1 116 ? 15.117 2.121 -12.977 1 95.94 116 PHE A CA 1
ATOM 922 C C . PHE A 1 116 ? 14.062 3.217 -12.898 1 95.94 116 PHE A C 1
ATOM 924 O O . PHE A 1 116 ? 14.383 4.406 -12.977 1 95.94 116 PHE A O 1
ATOM 931 N N . SER A 1 117 ? 12.812 2.881 -12.719 1 95.69 117 SER A N 1
ATOM 932 C CA . SER A 1 117 ? 11.734 3.859 -12.617 1 95.69 117 SER A CA 1
ATOM 933 C C . SER A 1 117 ? 11.914 4.75 -11.391 1 95.69 117 SER A C 1
ATOM 935 O O . SER A 1 117 ? 11.688 5.961 -11.461 1 95.69 117 SER A O 1
ATOM 937 N N . GLY A 1 118 ? 12.359 4.145 -10.352 1 94.75 118 GLY A N 1
ATOM 938 C CA . GLY A 1 118 ? 12.602 4.914 -9.141 1 94.75 118 GLY A CA 1
ATOM 939 C C . GLY A 1 118 ? 13.703 5.945 -9.305 1 94.75 118 GLY A C 1
ATOM 940 O O . GLY A 1 118 ? 13.562 7.086 -8.859 1 94.75 118 GLY A O 1
ATOM 941 N N . LEU A 1 119 ? 14.766 5.57 -9.938 1 94.44 119 LEU A N 1
ATOM 942 C CA . LEU A 1 119 ? 15.875 6.488 -10.172 1 94.44 119 LEU A CA 1
ATOM 943 C C . LEU A 1 119 ? 15.438 7.656 -11.055 1 94.44 119 LEU A C 1
ATOM 945 O O . LEU A 1 119 ? 15.859 8.789 -10.844 1 94.44 119 LEU A O 1
ATOM 949 N N . VAL A 1 120 ? 14.586 7.34 -11.984 1 96.62 120 VAL A N 1
ATOM 950 C CA . VAL A 1 120 ? 14.062 8.391 -12.852 1 96.62 120 VAL A CA 1
ATOM 951 C C . VAL A 1 120 ? 13.219 9.359 -12.039 1 96.62 120 VAL A C 1
ATOM 953 O O . VAL A 1 120 ? 13.375 10.578 -12.148 1 96.62 120 VAL A O 1
ATOM 956 N N . ILE A 1 121 ? 12.398 8.859 -11.164 1 95.44 121 ILE A N 1
ATOM 957 C CA . ILE A 1 121 ? 11.516 9.672 -10.336 1 95.44 121 ILE A CA 1
ATOM 958 C C . ILE A 1 121 ? 12.344 10.516 -9.375 1 95.44 121 ILE A C 1
ATOM 960 O O . ILE A 1 121 ? 12.102 11.719 -9.227 1 95.44 121 ILE A O 1
ATOM 964 N N . ILE A 1 122 ? 13.25 9.914 -8.797 1 95.31 122 ILE A N 1
ATOM 965 C CA . ILE A 1 122 ? 14.133 10.625 -7.875 1 95.31 122 ILE A CA 1
ATOM 966 C C . ILE A 1 122 ? 14.898 11.711 -8.625 1 95.31 122 ILE A C 1
ATOM 968 O O . ILE A 1 122 ? 15 12.844 -8.156 1 95.31 122 ILE A O 1
ATOM 972 N N . GLY A 1 123 ? 15.414 11.352 -9.734 1 95.88 123 GLY A N 1
ATOM 973 C CA . GLY A 1 123 ? 16.156 12.312 -10.539 1 95.88 123 GLY A CA 1
ATOM 974 C C . GLY A 1 123 ? 15.328 13.539 -10.906 1 95.88 123 GLY A C 1
ATOM 975 O O . GLY A 1 123 ? 15.812 14.664 -10.805 1 95.88 123 GLY A O 1
ATOM 976 N N . ILE A 1 124 ? 14.164 13.266 -11.32 1 95.25 124 ILE A N 1
ATOM 977 C CA . ILE A 1 124 ? 13.281 14.359 -11.711 1 95.25 124 ILE A CA 1
ATOM 978 C C . ILE A 1 124 ? 12.93 15.203 -10.492 1 95.25 124 ILE A C 1
ATOM 980 O O . ILE A 1 124 ? 13.031 16.438 -10.531 1 95.25 124 ILE A O 1
ATOM 984 N N . SER A 1 125 ? 12.539 14.555 -9.461 1 93.31 125 SER A N 1
ATOM 985 C CA . SER A 1 125 ? 12.109 15.266 -8.266 1 93.31 125 SER A CA 1
ATOM 986 C C . SER A 1 125 ? 13.258 16.062 -7.652 1 93.31 125 SER A C 1
ATOM 988 O O . SER A 1 125 ? 13.117 17.25 -7.371 1 93.31 125 SER A O 1
ATOM 990 N N . TRP A 1 126 ? 14.32 15.406 -7.418 1 92.62 126 TRP A N 1
ATOM 991 C CA . TRP A 1 126 ? 15.477 16.078 -6.84 1 92.62 126 TRP A CA 1
ATOM 992 C C . TRP A 1 126 ? 16.031 17.125 -7.793 1 92.62 126 TRP A C 1
ATOM 994 O O . TRP A 1 126 ? 16.438 18.219 -7.363 1 92.62 126 TRP A O 1
ATOM 1004 N N . GLY A 1 127 ? 16.047 16.844 -9.031 1 93.81 127 GLY A N 1
ATOM 1005 C CA . GLY A 1 127 ? 16.531 17.797 -10.023 1 93.81 127 GLY A CA 1
ATOM 1006 C C . GLY A 1 127 ? 15.711 19.078 -10.062 1 93.81 127 GLY A C 1
ATOM 1007 O O . GLY A 1 127 ? 16.281 20.172 -10.094 1 93.81 127 GLY A O 1
ATOM 1008 N N . LEU A 1 128 ? 14.453 18.922 -10.156 1 92.5 128 LEU A N 1
ATOM 1009 C CA . LEU A 1 128 ? 13.578 20.094 -10.164 1 92.5 128 LEU A CA 1
ATOM 1010 C C . LEU A 1 128 ? 13.773 20.922 -8.906 1 92.5 128 LEU A C 1
ATOM 1012 O O . LEU A 1 128 ? 13.781 22.156 -8.969 1 92.5 128 LEU A O 1
ATOM 1016 N N . ARG A 1 129 ? 13.906 20.219 -7.875 1 87.88 129 ARG A N 1
ATOM 1017 C CA . ARG A 1 129 ? 14.141 20.922 -6.621 1 87.88 129 ARG A CA 1
ATOM 1018 C C . ARG A 1 129 ? 15.469 21.672 -6.648 1 87.88 129 ARG A C 1
ATOM 1020 O O . ARG A 1 129 ? 15.555 22.828 -6.215 1 87.88 129 ARG A O 1
ATOM 1027 N N . MET A 1 130 ? 16.438 21.047 -7.137 1 91.38 130 MET A N 1
ATOM 1028 C CA . MET A 1 130 ? 17.75 21.672 -7.223 1 91.38 130 MET A CA 1
ATOM 1029 C C . MET A 1 130 ? 17.734 22.844 -8.203 1 91.38 130 MET A C 1
ATOM 1031 O O . MET A 1 130 ? 18.406 23.859 -7.98 1 91.38 130 MET A O 1
ATOM 1035 N N . TYR A 1 131 ? 17.031 22.641 -9.227 1 92.31 131 TYR A N 1
ATOM 1036 C CA . TYR A 1 131 ? 16.906 23.703 -10.219 1 92.31 131 TYR A CA 1
ATOM 1037 C C . TYR A 1 131 ? 16.219 24.922 -9.625 1 92.31 131 TYR A C 1
ATOM 1039 O O . TYR A 1 131 ? 16.641 26.062 -9.859 1 92.31 131 TYR A O 1
ATOM 1047 N N . ARG A 1 132 ? 15.242 24.719 -8.859 1 87.06 132 ARG A N 1
ATOM 1048 C CA . ARG A 1 132 ? 14.453 25.797 -8.273 1 87.06 132 ARG A CA 1
ATOM 1049 C C . ARG A 1 132 ? 15.211 26.484 -7.152 1 87.06 132 ARG A C 1
ATOM 1051 O O . ARG A 1 132 ? 15.141 27.703 -7.004 1 87.06 132 ARG A O 1
ATOM 1058 N N . THR A 1 133 ? 15.922 25.656 -6.406 1 86.38 133 THR A N 1
ATOM 1059 C CA . THR A 1 133 ? 16.562 26.203 -5.219 1 86.38 133 THR A CA 1
ATOM 1060 C C . THR A 1 133 ? 18.016 26.578 -5.512 1 86.38 133 THR A C 1
ATOM 1062 O O . THR A 1 133 ? 18.641 27.297 -4.73 1 86.38 133 THR A O 1
ATOM 1065 N N . LYS A 1 134 ? 18.531 26.078 -6.566 1 90.19 134 LYS A N 1
ATOM 1066 C CA . LYS A 1 134 ? 19.922 26.312 -6.953 1 90.19 134 LYS A CA 1
ATOM 1067 C C . LYS A 1 134 ? 20.891 25.828 -5.875 1 90.19 134 LYS A C 1
ATOM 1069 O O . LYS A 1 134 ? 21.891 26.484 -5.602 1 90.19 134 LYS A O 1
ATOM 1074 N N . GLN A 1 135 ? 20.438 24.859 -5.188 1 88 135 GLN A N 1
ATOM 1075 C CA . GLN A 1 135 ? 21.219 24.219 -4.141 1 88 135 GLN A CA 1
ATOM 1076 C C . GLN A 1 135 ? 21.219 22.703 -4.297 1 88 135 GLN A C 1
ATOM 1078 O O . GLN A 1 135 ? 20.297 22.141 -4.898 1 88 135 GLN A O 1
ATOM 1083 N N . LEU A 1 136 ? 22.219 22.172 -3.766 1 87 136 LEU A N 1
ATOM 1084 C CA . LEU A 1 136 ? 22.312 20.719 -3.793 1 87 136 LEU A CA 1
ATOM 1085 C C . LEU A 1 136 ? 21.266 20.094 -2.879 1 87 136 LEU A C 1
ATOM 1087 O O . LEU A 1 136 ? 21.078 20.531 -1.743 1 87 136 LEU A O 1
ATOM 1091 N N . TYR A 1 137 ? 20.547 19.266 -3.398 1 87.06 137 TYR A N 1
ATOM 1092 C CA . TYR A 1 137 ? 19.562 18.516 -2.629 1 87.06 137 TYR A CA 1
ATOM 1093 C C . TYR A 1 137 ? 19.734 17.016 -2.863 1 87.06 137 TYR A C 1
ATOM 1095 O O . TYR A 1 137 ? 19.875 16.562 -4.004 1 87.06 137 TYR A O 1
ATOM 1103 N N . PRO A 1 138 ? 19.641 16.156 -1.975 1 86.94 138 PRO A N 1
ATOM 1104 C CA . PRO A 1 138 ? 19.75 16.484 -0.55 1 86.94 138 PRO A CA 1
ATOM 1105 C C . PRO A 1 138 ? 21.125 17.031 -0.173 1 86.94 138 PRO A C 1
ATOM 1107 O O . PRO A 1 138 ? 22 17.141 -1.028 1 86.94 138 PRO A O 1
ATOM 1110 N N . SER A 1 139 ? 21.344 17.453 1.135 1 85.12 139 SER A N 1
ATOM 1111 C CA . SER A 1 139 ? 22.594 18.031 1.584 1 85.12 139 SER A CA 1
ATOM 1112 C C . SER A 1 139 ? 23.75 17.062 1.406 1 85.12 139 SER A C 1
ATOM 1114 O O . SER A 1 139 ? 23.547 15.844 1.33 1 85.12 139 SER A O 1
ATOM 1116 N N . TRP A 1 140 ? 25 17.578 1.294 1 88.19 140 TRP A N 1
ATOM 1117 C CA . TRP A 1 140 ? 26.172 16.766 1.072 1 88.19 140 TRP A CA 1
ATOM 1118 C C . TRP A 1 140 ? 26.391 15.797 2.232 1 88.19 140 TRP A C 1
ATOM 1120 O O . TRP A 1 140 ? 26.891 14.68 2.039 1 88.19 140 TRP A O 1
ATOM 1130 N N . ARG A 1 141 ? 26.062 16.156 3.404 1 86.56 141 ARG A N 1
ATOM 1131 C CA . ARG A 1 141 ? 26.188 15.289 4.57 1 86.56 141 ARG A CA 1
ATOM 1132 C C . ARG A 1 141 ? 25.312 14.055 4.438 1 86.56 141 ARG A C 1
ATOM 1134 O O . ARG A 1 141 ? 25.719 12.945 4.785 1 86.56 141 ARG A O 1
ATOM 1141 N N . ARG A 1 142 ? 24.141 14.258 3.959 1 90.5 142 ARG A N 1
ATOM 1142 C CA . ARG A 1 142 ? 23.219 13.141 3.752 1 90.5 142 ARG A CA 1
ATOM 1143 C C . ARG A 1 142 ? 23.766 12.188 2.689 1 90.5 142 ARG A C 1
ATOM 1145 O O . ARG A 1 142 ? 23.578 10.969 2.791 1 90.5 142 ARG A O 1
ATOM 1152 N N . TYR A 1 143 ? 24.391 12.711 1.712 1 92.88 143 TYR A N 1
ATOM 1153 C CA . TYR A 1 143 ? 24.984 11.875 0.676 1 92.88 143 TYR A CA 1
ATOM 1154 C C . TYR A 1 143 ? 26.062 10.969 1.259 1 92.88 143 TYR A C 1
ATOM 1156 O O . TYR A 1 143 ? 26.047 9.75 1.041 1 92.88 143 TYR A O 1
ATOM 1164 N N . VAL A 1 144 ? 26.859 11.508 2.043 1 93.5 144 VAL A N 1
ATOM 1165 C CA . VAL A 1 144 ? 28.047 10.797 2.482 1 93.5 144 VAL A CA 1
ATOM 1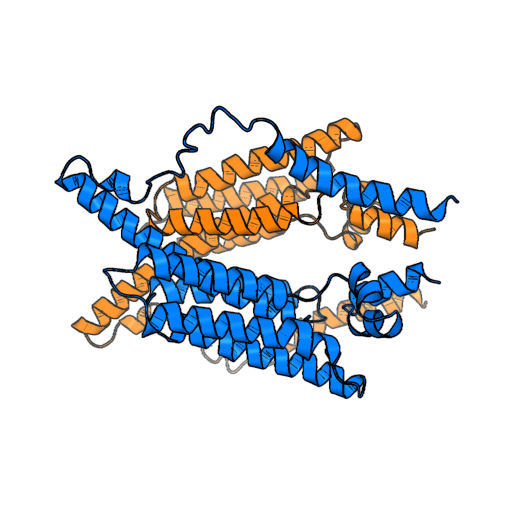166 C C . VAL A 1 144 ? 27.703 9.867 3.643 1 93.5 144 VAL A C 1
ATOM 1168 O O . VAL A 1 144 ? 28.188 8.734 3.705 1 93.5 144 VAL A O 1
ATOM 1171 N N . PHE A 1 145 ? 26.812 10.273 4.508 1 93.06 145 PHE A N 1
ATOM 1172 C CA . PHE A 1 145 ? 26.625 9.523 5.746 1 93.06 145 PHE A CA 1
ATOM 1173 C C . PHE A 1 145 ? 25.422 8.594 5.641 1 93.06 145 PHE A C 1
ATOM 1175 O O . PHE A 1 145 ? 25.312 7.637 6.41 1 93.06 145 PHE A O 1
ATOM 1182 N N . PHE A 1 146 ? 24.578 8.789 4.707 1 94.25 146 PHE A N 1
ATOM 1183 C CA . PHE A 1 146 ? 23.375 7.977 4.676 1 94.25 146 PHE A CA 1
ATOM 1184 C C . PHE A 1 146 ? 23.172 7.367 3.293 1 94.25 146 PHE A C 1
ATOM 1186 O O . PHE A 1 146 ? 23.109 6.145 3.148 1 94.25 146 PHE A O 1
ATOM 1193 N N . LEU A 1 147 ? 23.203 8.102 2.262 1 95.56 147 LEU A N 1
ATOM 1194 C CA . LEU A 1 147 ? 22.844 7.629 0.926 1 95.56 147 LEU A CA 1
ATOM 1195 C C . LEU A 1 147 ? 23.922 6.68 0.391 1 95.56 147 LEU A C 1
ATOM 1197 O O . LEU A 1 147 ? 23.594 5.602 -0.113 1 95.56 147 LEU A O 1
ATOM 1201 N N . VAL A 1 148 ? 25.141 7.098 0.535 1 97.25 148 VAL A N 1
ATOM 1202 C CA . VAL A 1 148 ? 26.234 6.266 0.017 1 97.25 148 VAL A CA 1
ATOM 1203 C C . VAL A 1 148 ? 26.297 4.953 0.794 1 97.25 148 VAL A C 1
ATOM 1205 O O . VAL A 1 148 ? 26.25 3.871 0.203 1 97.25 148 VAL A O 1
ATOM 1208 N N . PRO A 1 149 ? 26.359 4.996 2.111 1 97.38 149 PRO A N 1
ATOM 1209 C CA . PRO A 1 149 ? 26.328 3.729 2.842 1 97.38 149 PRO A CA 1
ATOM 1210 C C . PRO A 1 149 ? 25.078 2.906 2.541 1 97.38 149 PRO A C 1
ATOM 1212 O O . PRO A 1 149 ? 25.141 1.675 2.484 1 97.38 149 PRO A O 1
ATOM 1215 N N . GLY A 1 150 ? 23.953 3.498 2.385 1 97.94 150 GLY A N 1
ATOM 1216 C CA . GLY A 1 150 ? 22.719 2.803 2.035 1 97.94 150 GLY A CA 1
ATOM 1217 C C . GLY A 1 150 ? 22.812 2.074 0.708 1 97.94 150 GLY A C 1
ATOM 1218 O O . GLY A 1 150 ? 22.391 0.917 0.601 1 97.94 150 GLY A O 1
ATOM 1219 N N . VAL A 1 151 ? 23.359 2.697 -0.293 1 97.25 151 VAL A N 1
ATOM 1220 C CA . VAL A 1 151 ? 23.516 2.1 -1.615 1 97.25 151 VAL A CA 1
ATOM 1221 C C . VAL A 1 151 ? 24.531 0.962 -1.553 1 97.25 151 VAL A C 1
ATOM 1223 O O . VAL A 1 151 ? 24.344 -0.077 -2.191 1 97.25 151 VAL A O 1
ATOM 1226 N N . MET A 1 152 ? 25.547 1.171 -0.781 1 97.81 152 MET A N 1
ATOM 1227 C CA . MET A 1 152 ? 26.547 0.127 -0.622 1 97.81 152 MET A CA 1
ATOM 1228 C C . MET A 1 152 ? 25.953 -1.122 0.011 1 97.81 152 MET A C 1
ATOM 1230 O O . MET A 1 152 ? 26.266 -2.242 -0.398 1 97.81 152 MET A O 1
ATOM 1234 N N . MET A 1 153 ? 25.125 -0.92 0.971 1 98.06 153 MET A N 1
ATOM 1235 C CA . MET A 1 153 ? 24.453 -2.047 1.604 1 98.06 153 MET A CA 1
ATOM 1236 C C . MET A 1 153 ? 23.531 -2.754 0.614 1 98.06 153 MET A C 1
ATOM 1238 O O . MET A 1 153 ? 23.422 -3.98 0.628 1 98.06 153 MET A O 1
ATOM 1242 N N . ALA A 1 154 ? 22.859 -2.021 -0.176 1 96.81 154 ALA A N 1
ATOM 1243 C CA . ALA A 1 154 ? 21.984 -2.609 -1.19 1 96.81 154 ALA A CA 1
ATOM 1244 C C . ALA A 1 154 ? 22.797 -3.439 -2.189 1 96.81 154 ALA A C 1
ATOM 1246 O O . ALA A 1 154 ? 22.359 -4.516 -2.6 1 96.81 154 ALA A O 1
ATOM 1247 N N . ILE A 1 155 ? 23.938 -2.912 -2.604 1 96.38 155 ILE A N 1
ATOM 1248 C CA . ILE A 1 155 ? 24.797 -3.627 -3.531 1 96.38 155 ILE A CA 1
ATOM 1249 C C . ILE A 1 155 ? 25.281 -4.926 -2.891 1 96.38 155 ILE A C 1
ATOM 1251 O O . ILE A 1 155 ? 25.297 -5.977 -3.535 1 96.38 155 ILE A O 1
ATOM 1255 N N . LEU A 1 156 ? 25.609 -4.824 -1.666 1 97 156 LEU A N 1
ATOM 1256 C CA . LEU A 1 156 ? 26.031 -6.016 -0.935 1 97 156 LEU A CA 1
ATOM 1257 C C . LEU A 1 156 ? 24.891 -7.035 -0.875 1 97 156 LEU A C 1
ATOM 1259 O O . LEU A 1 156 ? 25.109 -8.234 -1.084 1 97 156 LEU A O 1
ATOM 1263 N N . ALA A 1 157 ? 23.766 -6.617 -0.576 1 96.62 157 ALA A N 1
ATOM 1264 C CA . ALA A 1 157 ? 22.594 -7.5 -0.534 1 96.62 157 ALA A CA 1
ATOM 1265 C C . ALA A 1 157 ? 22.375 -8.18 -1.884 1 96.62 157 ALA A C 1
ATOM 1267 O O . ALA A 1 157 ? 22.188 -9.391 -1.951 1 96.62 157 ALA A O 1
ATOM 1268 N N . GLY A 1 158 ? 22.422 -7.418 -2.953 1 93.38 158 GLY A N 1
ATOM 1269 C CA . GLY A 1 158 ? 22.266 -7.969 -4.289 1 93.38 158 GLY A CA 1
ATOM 1270 C C . GLY A 1 158 ? 23.328 -9 -4.637 1 93.38 158 GLY A C 1
ATOM 1271 O O . GLY A 1 158 ? 23.016 -10.039 -5.234 1 93.38 158 GLY A O 1
ATOM 1272 N N . ALA A 1 159 ? 24.531 -8.719 -4.297 1 93.81 159 ALA A N 1
ATOM 1273 C CA . ALA A 1 159 ? 25.641 -9.641 -4.566 1 93.81 159 ALA A CA 1
ATOM 1274 C C . ALA A 1 159 ? 25.453 -10.945 -3.791 1 93.81 159 ALA A C 1
ATOM 1276 O O . ALA A 1 159 ? 25.656 -12.031 -4.336 1 93.81 159 ALA A O 1
ATOM 1277 N N . CYS A 1 160 ? 25.062 -10.836 -2.533 1 92.69 160 CYS A N 1
ATOM 1278 C CA . CYS A 1 160 ? 24.797 -12.023 -1.726 1 92.69 160 CYS A CA 1
ATOM 1279 C C . CYS A 1 160 ? 23.719 -12.891 -2.361 1 92.69 160 CYS A C 1
ATOM 1281 O O . CYS A 1 160 ? 23.875 -14.109 -2.463 1 92.69 160 CYS A O 1
ATOM 1283 N N . PHE A 1 161 ? 22.781 -12.305 -2.85 1 90.38 161 PHE A N 1
ATOM 1284 C CA . PHE A 1 161 ? 21.609 -13.008 -3.371 1 90.38 161 PHE A CA 1
ATOM 1285 C C . PHE A 1 161 ? 21.906 -13.609 -4.738 1 90.38 161 PHE A C 1
ATOM 1287 O O . PHE A 1 161 ? 21.516 -14.75 -5.02 1 90.38 161 PHE A O 1
ATOM 1294 N N . THR A 1 162 ? 22.625 -12.898 -5.602 1 88.38 162 THR A N 1
ATOM 1295 C CA . THR A 1 162 ? 22.766 -13.312 -6.992 1 88.38 162 THR A CA 1
ATOM 1296 C C . THR A 1 162 ? 24.062 -14.102 -7.195 1 88.38 162 THR A C 1
ATOM 1298 O O . THR A 1 162 ? 24.125 -15 -8.031 1 88.38 162 THR A O 1
ATOM 1301 N N . MET A 1 163 ? 25.125 -13.836 -6.43 1 91.06 163 MET A N 1
ATOM 1302 C CA . MET A 1 163 ? 26.438 -14.383 -6.758 1 91.06 163 MET A CA 1
ATOM 1303 C C . MET A 1 163 ? 26.891 -15.398 -5.711 1 91.06 163 MET A C 1
ATOM 1305 O O . MET A 1 163 ? 27.516 -16.406 -6.043 1 91.06 163 MET A O 1
ATOM 1309 N N . PHE A 1 164 ? 26.516 -15.156 -4.504 1 91.38 164 PHE A N 1
ATOM 1310 C CA . PHE A 1 164 ? 27.156 -15.93 -3.455 1 91.38 164 PHE A CA 1
ATOM 1311 C C . PHE A 1 164 ? 26.219 -17 -2.91 1 91.38 164 PHE A C 1
ATOM 1313 O O . PHE A 1 164 ? 26.656 -18 -2.352 1 91.38 164 PHE A O 1
ATOM 1320 N N . GLU A 1 165 ? 24.938 -16.734 -2.979 1 89.69 165 GLU A N 1
ATOM 1321 C CA . GLU A 1 165 ? 23.953 -17.656 -2.412 1 89.69 165 GLU A CA 1
ATOM 1322 C C . GLU A 1 165 ? 23.922 -18.969 -3.193 1 89.69 165 GLU A C 1
ATOM 1324 O O . GLU A 1 165 ? 23.812 -18.953 -4.422 1 89.69 165 GLU A O 1
ATOM 1329 N N . THR A 1 166 ? 24.203 -20.062 -2.525 1 84.38 166 THR A N 1
ATOM 1330 C CA . THR A 1 166 ? 24.062 -21.422 -3.047 1 84.38 166 THR A CA 1
ATOM 1331 C C . THR A 1 166 ? 23.094 -22.234 -2.197 1 84.38 166 THR A C 1
ATOM 1333 O O . THR A 1 166 ? 22.594 -21.734 -1.18 1 84.38 166 THR A O 1
ATOM 1336 N N . LYS A 1 167 ? 22.75 -23.422 -2.668 1 84.94 167 LYS A N 1
ATOM 1337 C CA . LYS A 1 167 ? 21.844 -24.281 -1.922 1 84.94 167 LYS A CA 1
ATOM 1338 C C . LYS A 1 167 ? 22.438 -24.656 -0.565 1 84.94 167 LYS A C 1
ATOM 1340 O O . LYS A 1 167 ? 21.703 -24.766 0.425 1 84.94 167 LYS A O 1
ATOM 1345 N N . ARG A 1 168 ? 23.766 -24.75 -0.465 1 88.88 168 ARG A N 1
ATOM 1346 C CA . ARG A 1 168 ? 24.438 -25.203 0.747 1 88.88 168 ARG A CA 1
ATOM 1347 C C . ARG A 1 168 ? 24.484 -24.094 1.791 1 88.88 168 ARG A C 1
ATOM 1349 O O . ARG A 1 168 ? 24.391 -24.359 2.992 1 88.88 168 ARG A O 1
ATOM 1356 N N . ASN A 1 169 ? 24.609 -22.859 1.358 1 91 169 ASN A N 1
ATOM 1357 C CA . ASN A 1 169 ? 24.75 -21.734 2.293 1 91 169 ASN A CA 1
ATOM 1358 C C . ASN A 1 169 ? 23.5 -20.859 2.297 1 91 169 ASN A C 1
ATOM 1360 O O . ASN A 1 169 ? 23.547 -19.734 2.789 1 91 169 ASN A O 1
ATOM 1364 N N . TYR A 1 170 ? 22.422 -21.344 1.771 1 87.88 170 TYR A N 1
ATOM 1365 C CA . TYR A 1 170 ? 21.203 -20.594 1.549 1 87.88 170 TYR A CA 1
ATOM 1366 C C . TYR A 1 170 ? 20.719 -19.938 2.842 1 87.88 170 TYR A C 1
ATOM 1368 O O . TYR A 1 170 ? 20.422 -18.75 2.871 1 87.88 170 TYR A O 1
ATOM 1376 N N . LYS A 1 171 ? 20.609 -20.688 3.848 1 87.38 171 LYS A N 1
ATOM 1377 C CA . LYS A 1 171 ? 20.094 -20.203 5.121 1 87.38 171 LYS A CA 1
ATOM 1378 C C . LYS A 1 171 ? 20.859 -18.984 5.617 1 87.38 171 LYS A C 1
ATOM 1380 O O . LYS A 1 171 ? 20.266 -18 6.066 1 87.38 171 LYS A O 1
ATOM 1385 N N . TYR A 1 172 ? 22.094 -19 5.477 1 90.75 172 TYR A N 1
ATOM 1386 C CA . TYR A 1 172 ? 22.953 -17.953 6.02 1 90.75 172 TYR A CA 1
ATOM 1387 C C . TYR A 1 172 ? 22.984 -16.75 5.086 1 90.75 172 TYR A C 1
ATOM 1389 O O . TYR A 1 172 ? 22.734 -15.617 5.516 1 90.75 172 TYR A O 1
ATOM 1397 N N . LEU A 1 173 ? 23.219 -17.031 3.846 1 91.81 173 LEU A N 1
ATOM 1398 C CA . LEU A 1 173 ? 23.391 -15.93 2.908 1 91.81 173 LEU A CA 1
ATOM 1399 C C . LEU A 1 173 ? 22.047 -15.266 2.607 1 91.81 173 LEU A C 1
ATOM 1401 O O . LEU A 1 173 ? 21.984 -14.055 2.391 1 91.81 173 LEU A O 1
ATOM 1405 N N . HIS A 1 174 ? 21 -16.062 2.617 1 91.75 174 HIS A N 1
ATOM 1406 C CA . HIS A 1 174 ? 19.688 -15.477 2.406 1 91.75 174 HIS A CA 1
ATOM 1407 C C . HIS A 1 174 ? 19.297 -14.562 3.564 1 91.75 174 HIS A C 1
ATOM 1409 O O . HIS A 1 174 ? 18.766 -13.469 3.348 1 91.75 174 HIS A O 1
ATOM 1415 N N . SER A 1 175 ? 19.672 -14.992 4.758 1 93.88 175 SER A N 1
ATOM 1416 C CA . SER A 1 175 ? 19.438 -14.156 5.934 1 93.88 175 SER A CA 1
ATOM 1417 C C . SER A 1 175 ? 20.281 -12.883 5.879 1 93.88 175 SER A C 1
ATOM 1419 O O . SER A 1 175 ? 19.797 -11.805 6.227 1 93.88 175 SER A O 1
ATOM 1421 N N . LEU A 1 176 ? 21.422 -13.047 5.406 1 94.12 176 LEU A N 1
ATOM 1422 C CA . LEU A 1 176 ? 22.312 -11.891 5.289 1 94.12 176 LEU A CA 1
ATOM 1423 C C . LEU A 1 176 ? 21.781 -10.898 4.262 1 94.12 176 LEU A C 1
ATOM 1425 O O . LEU A 1 176 ? 21.828 -9.688 4.48 1 94.12 176 LEU A O 1
ATOM 1429 N N . TRP A 1 177 ? 21.344 -11.445 3.174 1 94.44 177 TRP A N 1
ATOM 1430 C CA . TRP A 1 177 ? 20.781 -10.57 2.15 1 94.44 177 TRP A CA 1
ATOM 1431 C C . TRP A 1 177 ? 19.625 -9.766 2.711 1 94.44 177 TRP A C 1
ATOM 1433 O O . TRP A 1 177 ? 19.531 -8.555 2.486 1 94.44 177 TRP A O 1
ATOM 1443 N N . HIS A 1 178 ? 18.734 -10.344 3.527 1 95.19 178 HIS A N 1
ATOM 1444 C CA . HIS A 1 178 ? 17.578 -9.648 4.113 1 95.19 178 HIS A CA 1
ATOM 1445 C C . HIS A 1 178 ? 18.031 -8.594 5.113 1 95.19 178 HIS A C 1
ATOM 1447 O O . HIS A 1 178 ? 17.469 -7.5 5.168 1 95.19 178 HIS A O 1
ATOM 1453 N N . THR A 1 179 ? 19.016 -8.93 5.871 1 96.19 179 THR A N 1
ATOM 1454 C CA . THR A 1 179 ? 19.531 -7.984 6.855 1 96.19 179 THR A CA 1
ATOM 1455 C C . THR A 1 179 ? 20.156 -6.777 6.164 1 96.19 179 THR A C 1
ATOM 1457 O O . THR A 1 179 ? 19.953 -5.637 6.582 1 96.19 179 THR A O 1
ATOM 1460 N N . CYS A 1 180 ? 20.859 -7.027 5.121 1 96.44 180 CYS A N 1
ATOM 1461 C CA . CYS A 1 180 ? 21.531 -5.961 4.383 1 96.44 180 CYS A CA 1
ATOM 1462 C C . CYS A 1 180 ? 20.516 -5.043 3.707 1 96.44 180 CYS A C 1
ATOM 1464 O O . CYS A 1 180 ? 20.641 -3.82 3.779 1 96.44 180 CYS A O 1
ATOM 1466 N N . ILE A 1 181 ? 19.547 -5.633 3.146 1 96.12 181 ILE A N 1
ATOM 1467 C CA . ILE A 1 181 ? 18.562 -4.805 2.441 1 96.12 181 ILE A CA 1
ATOM 1468 C C . ILE A 1 181 ? 17.734 -4.012 3.451 1 96.12 181 ILE A C 1
ATOM 1470 O O . ILE A 1 181 ? 17.391 -2.855 3.205 1 96.12 181 ILE A O 1
ATOM 1474 N N . ALA A 1 182 ? 17.422 -4.578 4.586 1 96.06 182 ALA A N 1
ATOM 1475 C CA . ALA A 1 182 ? 16.688 -3.857 5.633 1 96.06 182 ALA A CA 1
ATOM 1476 C C . ALA A 1 182 ? 17.5 -2.66 6.129 1 96.06 182 ALA A C 1
ATOM 1478 O O . ALA A 1 182 ? 16.953 -1.568 6.309 1 96.06 182 ALA A O 1
ATOM 1479 N N . THR A 1 183 ? 18.703 -2.883 6.324 1 96.75 183 THR A N 1
ATOM 1480 C CA . THR A 1 183 ? 19.594 -1.809 6.77 1 96.75 183 THR A CA 1
ATOM 1481 C C . THR A 1 183 ? 19.703 -0.728 5.699 1 96.75 183 THR A C 1
ATOM 1483 O O . THR A 1 183 ? 19.703 0.465 6.012 1 96.75 183 THR A O 1
ATOM 1486 N N . SER A 1 184 ? 19.828 -1.129 4.488 1 97.75 184 SER A N 1
ATOM 1487 C CA . SER A 1 184 ? 19.875 -0.193 3.371 1 97.75 184 SER A CA 1
ATOM 1488 C C . SER A 1 184 ? 18.656 0.72 3.363 1 97.75 184 SER A C 1
ATOM 1490 O O . SER A 1 184 ? 18.781 1.934 3.186 1 97.75 184 SER A O 1
ATOM 1492 N N . ILE A 1 185 ? 17.5 0.224 3.611 1 96.06 185 ILE A N 1
ATOM 1493 C CA . ILE A 1 185 ? 16.25 0.966 3.582 1 96.06 185 ILE A CA 1
ATOM 1494 C C . ILE A 1 185 ? 16.25 2.033 4.676 1 96.06 185 ILE A C 1
ATOM 1496 O O . ILE A 1 185 ? 15.898 3.188 4.426 1 96.06 185 ILE A O 1
ATOM 1500 N N . VAL A 1 186 ? 16.703 1.699 5.809 1 94.44 186 VAL A N 1
ATOM 1501 C CA . VAL A 1 186 ? 16.719 2.617 6.941 1 94.44 186 VAL A CA 1
ATOM 1502 C C . VAL A 1 186 ? 17.656 3.791 6.637 1 94.44 186 VAL A C 1
ATOM 1504 O O . VAL A 1 186 ? 17.344 4.938 6.973 1 94.44 186 VAL A O 1
ATOM 1507 N N . LEU A 1 187 ? 18.656 3.529 5.973 1 95.31 187 LEU A N 1
ATOM 1508 C CA . LEU A 1 187 ? 19.625 4.559 5.648 1 95.31 187 LEU A CA 1
ATOM 1509 C C . LEU A 1 187 ? 19.141 5.445 4.512 1 95.31 187 LEU A C 1
ATOM 1511 O O . LEU A 1 187 ? 19.391 6.652 4.5 1 95.31 187 LEU A O 1
ATOM 1515 N N . LEU A 1 188 ? 18.391 4.875 3.65 1 95.69 188 LEU A N 1
ATOM 1516 C CA . LEU A 1 188 ? 18 5.594 2.443 1 95.69 188 LEU A CA 1
ATOM 1517 C C . LEU A 1 188 ? 16.75 6.43 2.688 1 95.69 188 LEU A C 1
ATOM 1519 O O . LEU A 1 188 ? 16.516 7.414 1.987 1 95.69 188 LEU A O 1
ATOM 1523 N N . LEU A 1 189 ? 15.953 6.137 3.588 1 92.44 189 LEU A N 1
ATOM 1524 C CA . LEU A 1 189 ? 14.719 6.863 3.863 1 92.44 189 LEU A CA 1
ATOM 1525 C C . LEU A 1 189 ? 15.016 8.273 4.355 1 92.44 189 LEU A C 1
ATOM 1527 O O . LEU A 1 189 ? 15.969 8.484 5.105 1 92.44 189 LEU A O 1
ATOM 1531 N N . PRO A 1 190 ? 14.133 9.25 3.84 1 87.44 190 PRO A N 1
ATOM 1532 C CA . PRO A 1 190 ? 14.328 10.633 4.285 1 87.44 190 PRO A CA 1
ATOM 1533 C C . PRO A 1 190 ? 14.016 10.82 5.77 1 87.44 190 PRO A C 1
ATOM 1535 O O . PRO A 1 190 ? 13.172 10.109 6.324 1 87.44 190 PRO A O 1
ATOM 1538 N N . PRO A 1 191 ? 14.781 11.711 6.293 1 76.81 191 PRO A N 1
ATOM 1539 C CA . PRO A 1 191 ? 14.555 11.977 7.719 1 76.81 191 PRO A CA 1
ATOM 1540 C C . PRO A 1 191 ? 13.234 12.68 7.984 1 76.81 191 PRO A C 1
ATOM 1542 O O . PRO A 1 191 ? 12.711 13.375 7.105 1 76.81 191 PRO A O 1
ATOM 1545 N N . LYS A 1 192 ? 12.766 12.422 9.172 1 68.94 192 LYS A N 1
ATOM 1546 C CA . LYS A 1 192 ? 11.578 13.156 9.602 1 68.94 192 LYS A CA 1
ATOM 1547 C C . LYS A 1 192 ? 11.898 14.633 9.82 1 68.94 192 LYS A C 1
ATOM 1549 O O . LYS A 1 192 ? 13.047 14.984 10.109 1 68.94 192 LYS A O 1
ATOM 1554 N N . ALA A 1 193 ? 10.969 15.508 9.562 1 54.62 193 ALA A N 1
ATOM 1555 C CA . ALA A 1 193 ? 11.141 16.953 9.656 1 54.62 193 ALA A CA 1
ATOM 1556 C C . ALA A 1 193 ? 11.883 17.344 10.93 1 54.62 193 ALA A C 1
ATOM 1558 O O . ALA A 1 193 ? 12.82 18.141 10.883 1 54.62 193 ALA A O 1
ATOM 1559 N N . VAL A 1 194 ? 11.406 16.922 11.992 1 48.78 194 VAL A N 1
ATOM 1560 C CA . VAL A 1 194 ? 11.914 17.422 13.273 1 48.78 194 VAL A CA 1
ATOM 1561 C C . VAL A 1 194 ? 13.383 17.016 13.43 1 48.78 194 VAL A C 1
ATOM 1563 O O . VAL A 1 194 ? 14.195 17.797 13.922 1 48.78 194 VAL A O 1
ATOM 1566 N N . ARG A 1 195 ? 13.711 15.992 13 1 50.41 195 ARG A N 1
ATOM 1567 C CA . ARG A 1 195 ? 15.055 15.484 13.234 1 50.41 195 ARG A CA 1
ATOM 1568 C C . ARG A 1 195 ? 16.047 16.062 12.227 1 50.41 195 ARG A C 1
ATOM 1570 O O . ARG A 1 195 ? 17.234 16.203 12.523 1 50.41 195 ARG A O 1
ATOM 1577 N N . ALA A 1 196 ? 15.469 16.484 11.18 1 53.16 196 ALA A N 1
ATOM 1578 C CA . ALA A 1 196 ? 16.328 17.031 10.141 1 53.16 196 ALA A CA 1
ATOM 1579 C C . ALA A 1 196 ? 17.031 18.297 10.617 1 53.16 196 ALA A C 1
ATOM 1581 O O . ALA A 1 196 ? 18.156 18.578 10.219 1 53.16 196 ALA A O 1
ATOM 1582 N N . ASP A 1 197 ? 16.312 19.016 11.422 1 51.78 197 ASP A N 1
ATOM 1583 C CA . ASP A 1 197 ? 16.875 20.234 12 1 51.78 197 ASP A CA 1
ATOM 1584 C C . ASP A 1 197 ? 18.109 19.922 12.852 1 51.78 197 ASP A C 1
ATOM 1586 O O . ASP A 1 197 ? 19.094 20.656 12.828 1 51.78 197 ASP A O 1
ATOM 1590 N N . LYS A 1 198 ? 17.906 19 13.656 1 53.81 198 LYS A N 1
ATOM 1591 C CA . LYS A 1 198 ? 18.953 18.688 14.617 1 53.81 198 LYS A CA 1
ATOM 1592 C C . LYS A 1 198 ? 20.188 18.109 13.93 1 53.81 198 LYS A C 1
ATOM 1594 O O . LYS A 1 198 ? 21.328 18.375 14.328 1 53.81 198 LYS A O 1
ATOM 1599 N N . ILE A 1 199 ? 19.938 17.406 12.93 1 50.5 199 ILE A N 1
ATOM 1600 C CA . ILE A 1 199 ? 21.047 16.672 12.312 1 50.5 199 ILE A CA 1
ATOM 1601 C C . ILE A 1 199 ? 21.766 17.578 11.32 1 50.5 199 ILE A C 1
ATOM 1603 O O . ILE A 1 199 ? 23 17.594 11.273 1 50.5 199 ILE A O 1
ATOM 1607 N N . TYR A 1 200 ? 20.984 18.344 10.578 1 55.41 200 TYR A N 1
ATOM 1608 C CA . TYR A 1 200 ? 21.609 19 9.445 1 55.41 200 TYR A CA 1
ATOM 1609 C C . TYR A 1 200 ? 21.75 20.5 9.695 1 55.41 200 TYR A C 1
ATOM 1611 O O . TYR A 1 200 ? 22.516 21.188 9.016 1 55.41 200 TYR A O 1
ATOM 1619 N N . GLY A 1 201 ? 21.203 20.984 10.812 1 49.84 201 GLY A N 1
ATOM 1620 C CA . GLY A 1 201 ? 21.125 22.406 11.047 1 49.84 201 GLY A CA 1
A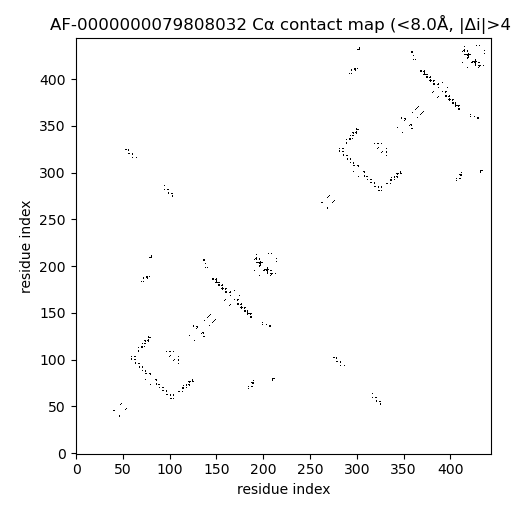TOM 1621 C C . GLY A 1 201 ? 19.859 23.031 10.523 1 49.84 201 GLY A C 1
ATOM 1622 O O . GLY A 1 201 ? 19.188 22.469 9.656 1 49.84 201 GLY A O 1
ATOM 1623 N N . ALA A 1 202 ? 19.297 24.047 11.141 1 50.28 202 ALA A N 1
ATOM 1624 C CA . ALA A 1 202 ? 18.031 24.734 10.906 1 50.28 202 ALA A CA 1
ATOM 1625 C C . ALA A 1 202 ? 17.828 25 9.414 1 50.28 202 ALA A C 1
ATOM 1627 O O . ALA A 1 202 ? 16.719 24.844 8.898 1 50.28 202 ALA A O 1
ATOM 1628 N N . ASN A 1 203 ? 18.766 25.469 8.805 1 49.38 203 ASN A N 1
ATOM 1629 C CA . ASN A 1 203 ? 18.641 25.844 7.402 1 49.38 203 ASN A CA 1
ATOM 1630 C C . ASN A 1 203 ? 18.453 24.641 6.5 1 49.38 203 ASN A C 1
ATOM 1632 O O . ASN A 1 203 ? 17.656 24.672 5.555 1 49.38 203 ASN A O 1
ATOM 1636 N N . GLU A 1 204 ? 19.109 23.703 6.879 1 50.75 204 GLU A N 1
ATOM 1637 C CA . GLU A 1 204 ? 19.062 22.5 6.047 1 50.75 204 GLU A CA 1
ATOM 1638 C C . GLU A 1 204 ? 17.75 21.734 6.258 1 50.75 204 GLU A C 1
ATOM 1640 O O . GLU A 1 204 ? 17.234 21.109 5.328 1 50.75 204 GLU A O 1
ATOM 1645 N N . ALA A 1 205 ? 17.312 21.75 7.434 1 53.19 205 ALA A N 1
ATOM 1646 C CA . ALA A 1 205 ? 16.031 21.109 7.734 1 53.19 205 ALA A CA 1
ATOM 1647 C C . ALA A 1 205 ? 14.922 21.672 6.852 1 53.19 205 ALA A C 1
ATOM 1649 O O . ALA A 1 205 ? 14.031 20.938 6.418 1 53.19 205 ALA A O 1
ATOM 1650 N N . LEU A 1 206 ? 15.047 22.922 6.641 1 53.94 206 LEU A N 1
ATOM 1651 C CA . LEU A 1 206 ? 14.047 23.562 5.797 1 53.94 206 LEU A CA 1
ATOM 1652 C C . LEU A 1 206 ? 14.109 23.016 4.375 1 53.94 206 LEU A C 1
ATOM 1654 O O . LEU A 1 206 ? 13.078 22.922 3.701 1 53.94 206 LEU A O 1
ATOM 1658 N N . ILE A 1 207 ? 15.328 22.797 4.043 1 54.44 207 ILE A N 1
ATOM 1659 C CA . ILE A 1 207 ? 15.508 22.297 2.686 1 54.44 207 ILE A CA 1
ATOM 1660 C C . ILE A 1 207 ? 14.977 20.875 2.58 1 54.44 207 ILE A C 1
ATOM 1662 O O . ILE A 1 207 ? 14.438 20.469 1.546 1 54.44 207 ILE A O 1
ATOM 1666 N N . GLU A 1 208 ? 15.141 20.203 3.693 1 55.94 208 GLU A N 1
ATOM 1667 C CA . GLU A 1 208 ? 14.875 18.766 3.654 1 55.94 208 GLU A CA 1
ATOM 1668 C C . GLU A 1 208 ? 13.383 18.484 3.846 1 55.94 208 GLU A C 1
ATOM 1670 O O . GLU A 1 208 ? 12.891 17.438 3.414 1 55.94 208 GLU A O 1
ATOM 1675 N N . MET A 1 209 ? 12.727 19.391 4.445 1 54.75 209 MET A N 1
ATOM 1676 C CA . MET A 1 209 ? 11.328 19.125 4.773 1 54.75 209 MET A CA 1
ATOM 1677 C C . MET A 1 209 ? 10.453 19.172 3.521 1 54.75 209 MET A C 1
ATOM 1679 O O . MET A 1 209 ? 10.695 20 2.631 1 54.75 209 MET A O 1
ATOM 1683 N N . PRO A 1 210 ? 9.742 18.172 3.41 1 53.38 210 PRO A N 1
ATOM 1684 C CA . PRO A 1 210 ? 8.758 18.312 2.338 1 53.38 210 PRO A CA 1
ATOM 1685 C C . PRO A 1 210 ? 7.957 19.609 2.439 1 53.38 210 PRO A C 1
ATOM 1687 O O . PRO A 1 210 ? 7.789 20.156 3.535 1 53.38 210 PRO A O 1
ATOM 1690 N N . GLN A 1 211 ? 7.719 20.266 1.306 1 46.91 211 GLN A N 1
ATOM 1691 C CA . GLN A 1 211 ? 7.07 21.578 1.251 1 46.91 211 GLN A CA 1
ATOM 1692 C C . GLN A 1 211 ? 5.875 21.641 2.197 1 46.91 211 GLN A C 1
ATOM 1694 O O . GLN A 1 211 ? 5.633 22.656 2.838 1 46.91 211 GLN A O 1
ATOM 1699 N N . LEU A 1 212 ? 5.223 20.578 2.283 1 46.62 212 LEU A N 1
ATOM 1700 C CA . LEU A 1 212 ? 4.004 20.625 3.086 1 46.62 212 LEU A CA 1
ATOM 1701 C C . LEU A 1 212 ? 4.336 20.781 4.566 1 46.62 212 LEU A C 1
ATOM 1703 O O . LEU A 1 212 ? 3.648 21.516 5.289 1 46.62 212 LEU A O 1
ATOM 1707 N N . SER A 1 213 ? 5.34 20.109 4.941 1 48.69 213 SER A N 1
ATOM 1708 C CA . SER A 1 213 ? 5.738 20.25 6.34 1 48.69 213 SER A CA 1
ATOM 1709 C C . SER A 1 213 ? 6.383 21.609 6.602 1 48.69 213 SER A C 1
ATOM 1711 O O . SER A 1 213 ? 6.32 22.125 7.719 1 48.69 213 SER A O 1
ATOM 1713 N N . ARG A 1 214 ? 6.945 22.109 5.617 1 48.19 214 ARG A N 1
ATOM 1714 C CA . ARG A 1 214 ? 7.551 23.422 5.746 1 48.19 214 ARG A CA 1
ATOM 1715 C C . ARG A 1 214 ? 6.496 24.484 6.07 1 48.19 214 ARG A C 1
ATOM 1717 O O . ARG A 1 214 ? 6.73 25.359 6.898 1 48.19 214 ARG A O 1
ATOM 1724 N N . ILE A 1 215 ? 5.398 24.328 5.359 1 45.41 215 ILE A N 1
ATOM 1725 C CA . ILE A 1 215 ? 4.34 25.312 5.59 1 45.41 215 ILE A CA 1
ATOM 1726 C C . ILE A 1 215 ? 3.842 25.203 7.027 1 45.41 215 ILE A C 1
ATOM 1728 O O . ILE A 1 215 ? 3.654 26.219 7.703 1 45.41 215 ILE A O 1
ATOM 1732 N N . SER A 1 216 ? 3.76 24.016 7.367 1 44.88 216 SER A N 1
ATOM 1733 C CA . SER A 1 216 ? 3.289 23.844 8.734 1 44.88 216 SER A CA 1
ATOM 1734 C C . SER A 1 216 ? 4.344 24.297 9.742 1 44.88 216 SER A C 1
ATOM 1736 O O . SER A 1 216 ? 4.012 24.922 10.75 1 44.88 216 SER A O 1
ATOM 1738 N N . TYR A 1 217 ? 5.551 23.969 9.484 1 45.44 217 TYR A N 1
ATOM 1739 C CA . TYR A 1 217 ? 6.637 24.391 10.367 1 45.44 217 TYR A CA 1
ATOM 1740 C C . TYR A 1 217 ? 6.793 25.906 10.359 1 45.44 217 TYR A C 1
ATOM 1742 O O . TYR A 1 217 ? 6.992 26.516 11.406 1 45.44 217 TYR A O 1
ATOM 1750 N N . SER A 1 218 ? 6.805 26.469 9.227 1 45.34 218 SER A N 1
ATOM 1751 C CA . SER A 1 218 ? 6.926 27.922 9.156 1 45.34 218 SER A CA 1
ATOM 1752 C C . SER A 1 218 ? 5.777 28.609 9.891 1 45.34 218 SER A C 1
ATOM 1754 O O . SER A 1 218 ? 5.953 29.672 10.461 1 45.34 218 SER A O 1
ATOM 1756 N N . GLN A 1 219 ? 4.684 28 9.898 1 42.25 219 GLN A N 1
ATOM 1757 C CA . GLN A 1 219 ? 3.557 28.594 10.602 1 42.25 219 GLN A CA 1
ATOM 1758 C C . GLN A 1 219 ? 3.719 28.469 12.117 1 42.25 219 GLN A C 1
ATOM 1760 O O . GLN A 1 219 ? 3.211 29.297 12.875 1 42.25 219 GLN A O 1
ATOM 1765 N N . ASN A 1 220 ? 4.383 27.453 12.461 1 43.16 220 ASN A N 1
ATOM 1766 C CA . ASN A 1 220 ? 4.574 27.297 13.898 1 43.16 220 ASN A CA 1
ATOM 1767 C C . ASN A 1 220 ? 5.703 28.172 14.414 1 43.16 220 ASN A C 1
ATOM 1769 O O . ASN A 1 220 ? 5.793 28.438 15.617 1 43.16 220 ASN A O 1
ATOM 1773 N N . ILE A 1 221 ? 6.633 28.516 13.664 1 44.28 221 ILE A N 1
ATOM 1774 C CA . ILE A 1 221 ? 7.703 29.406 14.109 1 44.28 221 ILE A CA 1
ATOM 1775 C C . ILE A 1 221 ? 7.25 30.859 14.023 1 44.28 221 ILE A C 1
ATOM 1777 O O . ILE A 1 221 ? 7.77 31.719 14.727 1 44.28 221 ILE A O 1
ATOM 1781 N N . SER A 1 222 ? 6.336 31.188 13.234 1 36.28 222 SER A N 1
ATOM 1782 C CA . SER A 1 222 ? 5.906 32.562 13.281 1 36.28 222 SER A CA 1
ATOM 1783 C C . SER A 1 222 ? 4.898 32.812 14.406 1 36.28 222 SER A C 1
ATOM 1785 O O . SER A 1 222 ? 3.936 32.062 14.547 1 36.28 222 SER A O 1
ATOM 1787 N N . MET B 1 1 ? -20.641 41.781 -4.531 1 24.2 1 MET B N 1
ATOM 1788 C CA . MET B 1 1 ? -20.531 41.219 -5.879 1 24.2 1 MET B CA 1
ATOM 1789 C C . MET B 1 1 ? -19.406 40.188 -5.953 1 24.2 1 MET B C 1
ATOM 1791 O O . MET B 1 1 ? -19.391 39.344 -6.859 1 24.2 1 MET B O 1
ATOM 1795 N N . ASP B 1 2 ? -18.391 40.406 -5.09 1 26.88 2 ASP B N 1
ATOM 1796 C CA . ASP B 1 2 ? -17.109 39.719 -5.223 1 26.88 2 ASP B CA 1
ATOM 1797 C C . ASP B 1 2 ? -17.219 38.25 -4.781 1 26.88 2 ASP B C 1
ATOM 1799 O O . ASP B 1 2 ? -16.297 37.469 -5.023 1 26.88 2 ASP B O 1
ATOM 1803 N N . SER B 1 3 ? -18.125 37.969 -3.832 1 33.94 3 SER B N 1
ATOM 1804 C CA . SER B 1 3 ? -18.172 36.625 -3.289 1 33.94 3 SER B CA 1
ATOM 1805 C C . SER B 1 3 ? -18.609 35.594 -4.348 1 33.94 3 SER B C 1
ATOM 1807 O O . SER B 1 3 ? -18.469 34.406 -4.156 1 33.94 3 SER B O 1
ATOM 1809 N N . LYS B 1 4 ? -19.484 36.031 -5.289 1 33.12 4 LYS B N 1
ATOM 1810 C CA . LYS B 1 4 ? -20.031 35.188 -6.336 1 33.12 4 LYS B CA 1
ATOM 1811 C C . LYS B 1 4 ? -18.969 34.781 -7.352 1 33.12 4 LYS B C 1
ATOM 1813 O O . LYS B 1 4 ? -19.094 33.781 -8.055 1 33.12 4 LYS B O 1
ATOM 1818 N N . GLU B 1 5 ? -17.969 35.656 -7.555 1 29.47 5 GLU B N 1
ATOM 1819 C CA . GLU B 1 5 ? -17.016 35.375 -8.625 1 29.47 5 GLU B CA 1
ATOM 1820 C C . GLU B 1 5 ? -16.125 34.188 -8.281 1 29.47 5 GLU B C 1
ATOM 1822 O O . GLU B 1 5 ? -15.625 33.5 -9.18 1 29.47 5 GLU B O 1
ATOM 1827 N N . GLN B 1 6 ? -15.797 34.125 -6.941 1 27.97 6 GLN B N 1
ATOM 1828 C CA . GLN B 1 6 ? -14.82 33.094 -6.625 1 27.97 6 GLN B CA 1
ATOM 1829 C C . GLN B 1 6 ? -15.43 31.703 -6.781 1 27.97 6 GLN B C 1
ATOM 1831 O O . GLN B 1 6 ? -14.703 30.719 -6.949 1 27.97 6 GLN B O 1
ATOM 1836 N N . LEU B 1 7 ? -16.75 31.625 -6.574 1 27.8 7 LEU B N 1
ATOM 1837 C CA . LEU B 1 7 ? -17.391 30.328 -6.73 1 27.8 7 LEU B CA 1
ATOM 1838 C C . LEU B 1 7 ? -17.359 29.875 -8.188 1 27.8 7 LEU B C 1
ATOM 1840 O O . LEU B 1 7 ? -17.312 28.672 -8.469 1 27.8 7 LEU B O 1
ATOM 1844 N N . ILE B 1 8 ? -17.359 30.891 -9.133 1 27.92 8 ILE B N 1
ATOM 1845 C CA . ILE B 1 8 ? -17.453 30.516 -10.547 1 27.92 8 ILE B CA 1
ATOM 1846 C C . ILE B 1 8 ? -16.156 29.844 -10.992 1 27.92 8 ILE B C 1
ATOM 1848 O O . ILE B 1 8 ? -16.172 28.938 -11.82 1 27.92 8 ILE B O 1
ATOM 1852 N N . ASP B 1 9 ? -15.023 30.359 -10.406 1 27.62 9 ASP B N 1
ATOM 1853 C CA . ASP B 1 9 ? -13.789 29.859 -11 1 27.62 9 ASP B CA 1
ATOM 1854 C C . ASP B 1 9 ? -13.578 28.391 -10.68 1 27.62 9 ASP B C 1
ATOM 1856 O O . ASP B 1 9 ? -12.836 27.688 -11.375 1 27.62 9 ASP B O 1
ATOM 1860 N N . ARG B 1 10 ? -14 28 -9.484 1 29.23 10 ARG B N 1
ATOM 1861 C CA . ARG B 1 10 ? -13.773 26.594 -9.188 1 29.23 10 ARG B CA 1
ATOM 1862 C C . ARG B 1 10 ? -14.625 25.688 -10.078 1 29.23 10 ARG B C 1
ATOM 1864 O O . ARG B 1 10 ? -14.289 24.531 -10.312 1 29.23 10 ARG B O 1
ATOM 1871 N N . THR B 1 11 ? -15.812 26.188 -10.516 1 29.53 11 THR B N 1
ATOM 1872 C CA . THR B 1 11 ? -16.672 25.406 -11.398 1 29.53 11 THR B CA 1
ATOM 1873 C C . THR B 1 11 ? -16.031 25.281 -12.789 1 29.53 11 THR B C 1
ATOM 1875 O O . THR B 1 11 ? -16.328 24.344 -13.531 1 29.53 11 THR B O 1
ATOM 1878 N N . LEU B 1 12 ? -15.258 26.312 -13.195 1 28.48 12 LEU B N 1
ATOM 1879 C CA . LEU B 1 12 ? -14.688 26.234 -14.531 1 28.48 12 LEU B CA 1
ATOM 1880 C C . LEU B 1 12 ? -13.617 25.156 -14.602 1 28.48 12 LEU B C 1
ATOM 1882 O O . LEU B 1 12 ? -13.352 24.609 -15.68 1 28.48 12 LEU B O 1
ATOM 1886 N N . GLY B 1 13 ? -12.953 24.953 -13.453 1 26.67 13 GLY B N 1
ATOM 1887 C CA . GLY B 1 13 ? -11.945 23.922 -13.602 1 26.67 13 GLY B CA 1
ATOM 1888 C C . GLY B 1 13 ? -12.523 22.562 -13.945 1 26.67 13 GLY B C 1
ATOM 1889 O O . GLY B 1 13 ? -11.961 21.828 -14.758 1 26.67 13 GLY B O 1
ATOM 1890 N N . TRP B 1 14 ? -13.656 22.266 -13.305 1 28.3 14 TRP B N 1
ATOM 1891 C CA . TRP B 1 14 ? -14.289 21 -13.656 1 28.3 14 TRP B CA 1
ATOM 1892 C C . TRP B 1 14 ? -14.875 21.062 -15.062 1 28.3 14 TRP B C 1
ATOM 1894 O O . TRP B 1 14 ? -14.906 20.047 -15.766 1 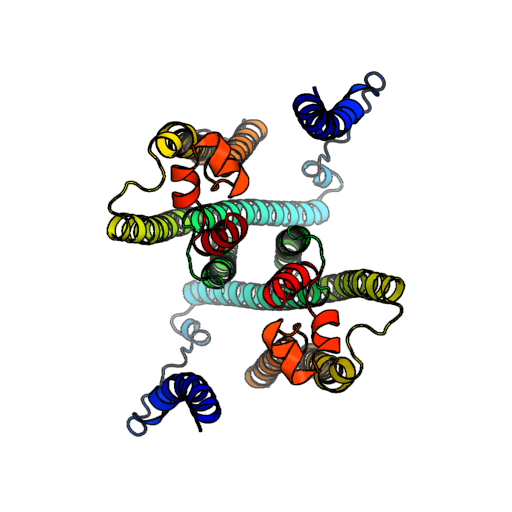28.3 14 TRP B O 1
ATOM 1904 N N . SER B 1 15 ? -15.305 22.203 -15.508 1 28.34 15 SER B N 1
ATOM 1905 C CA . SER B 1 15 ? -15.883 22.281 -16.844 1 28.34 15 SER B CA 1
ATOM 1906 C C . SER B 1 15 ? -14.828 22.047 -17.922 1 28.34 15 SER B C 1
ATOM 1908 O O . SER B 1 15 ? -15.125 21.484 -18.984 1 28.34 15 SER B O 1
ATOM 1910 N N . ALA B 1 16 ? -13.656 22.656 -17.719 1 27.83 16 ALA B N 1
ATOM 1911 C CA . ALA B 1 16 ? -12.648 22.422 -18.75 1 27.83 16 ALA B CA 1
ATOM 1912 C C . ALA B 1 16 ? -12.281 20.938 -18.844 1 27.83 16 ALA B C 1
ATOM 1914 O O . ALA B 1 16 ? -12.031 20.422 -19.922 1 27.83 16 ALA B O 1
ATOM 1915 N N . LEU B 1 17 ? -12.227 20.266 -17.719 1 26.17 17 LEU B N 1
ATOM 1916 C CA . LEU B 1 17 ? -11.961 18.844 -17.859 1 26.17 17 LEU B CA 1
ATOM 1917 C C . LEU B 1 17 ? -13.109 18.141 -18.594 1 26.17 17 LEU B C 1
ATOM 1919 O O . LEU B 1 17 ? -12.883 17.297 -19.453 1 26.17 17 LEU B O 1
ATOM 1923 N N . PHE B 1 18 ? -14.344 18.641 -18.438 1 29.14 18 PHE B N 1
ATOM 1924 C CA . PHE B 1 18 ? -15.469 18.031 -19.141 1 29.14 18 PHE B CA 1
ATOM 1925 C C . PHE B 1 18 ? -15.531 18.531 -20.578 1 29.14 18 PHE B C 1
ATOM 1927 O O . PHE B 1 18 ? -16.016 17.812 -21.469 1 29.14 18 PHE B O 1
ATOM 1934 N N . SER B 1 19 ? -15.266 19.781 -20.812 1 28.02 19 SER B N 1
ATOM 1935 C CA . SER B 1 19 ? -15.414 20.25 -22.188 1 28.02 19 SER B CA 1
ATOM 1936 C C . SER B 1 19 ? -14.414 19.578 -23.125 1 28.02 19 SER B C 1
ATOM 1938 O O . SER B 1 19 ? -14.602 19.562 -24.344 1 28.02 19 SER B O 1
ATOM 1940 N N . PHE B 1 20 ? -13.195 19.328 -22.672 1 25.8 20 PHE B N 1
ATOM 1941 C CA . PHE B 1 20 ? -12.312 18.609 -23.578 1 25.8 20 PHE B CA 1
ATOM 1942 C C . PHE B 1 20 ? -12.945 17.297 -24.047 1 25.8 20 PHE B C 1
ATOM 1944 O O . PHE B 1 20 ? -12.773 16.906 -25.203 1 25.8 20 PHE B O 1
ATOM 1951 N N . PHE B 1 21 ? -13.82 16.703 -23.266 1 26.39 21 PHE B N 1
ATOM 1952 C CA . PHE B 1 21 ? -14.461 15.492 -23.766 1 26.39 21 PHE B CA 1
ATOM 1953 C C . PHE B 1 21 ? -15.578 15.836 -24.734 1 26.39 21 PHE B C 1
ATOM 1955 O O . PHE B 1 21 ? -16.156 14.945 -25.375 1 26.39 21 PHE B O 1
ATOM 1962 N N . LYS B 1 22 ? -16.094 17.031 -24.734 1 24.3 22 LYS B N 1
ATOM 1963 C CA . LYS B 1 22 ? -17.25 17.234 -25.594 1 24.3 22 LYS B CA 1
ATOM 1964 C C . LYS B 1 22 ? -16.844 17.344 -27.047 1 24.3 22 LYS B C 1
ATOM 1966 O O . LYS B 1 22 ? -17.594 16.938 -27.953 1 24.3 22 LYS B O 1
ATOM 1971 N N . THR B 1 23 ? -15.93 18.203 -27.359 1 25.94 23 THR B N 1
ATOM 1972 C CA . THR B 1 23 ? -15.977 18.578 -28.766 1 25.94 23 THR B CA 1
ATOM 1973 C C . THR B 1 23 ? -15.695 17.375 -29.656 1 25.94 23 THR B C 1
ATOM 1975 O O . THR B 1 23 ? -16.141 17.328 -30.812 1 25.94 23 THR B O 1
ATOM 1978 N N . ASN B 1 24 ? -14.523 16.734 -29.641 1 24.31 24 ASN B N 1
ATOM 1979 C CA . ASN B 1 24 ? -14.266 15.945 -30.844 1 24.31 24 ASN B CA 1
ATOM 1980 C C . ASN B 1 24 ? -15.273 14.805 -31 1 24.31 24 ASN B C 1
ATOM 1982 O O . ASN B 1 24 ? -15.094 13.734 -30.422 1 24.31 24 ASN B O 1
ATOM 1986 N N . LYS B 1 25 ? -16.562 15.047 -31.172 1 24.73 25 LYS B N 1
ATOM 1987 C CA . LYS B 1 25 ? -17.766 14.266 -31.406 1 24.73 25 LYS B CA 1
ATOM 1988 C C . LYS B 1 25 ? -17.562 13.266 -32.562 1 24.73 25 LYS B C 1
ATOM 1990 O O . LYS B 1 25 ? -18.109 12.164 -32.531 1 24.73 25 LYS B O 1
ATOM 1995 N N . ASN B 1 26 ? -17.422 13.742 -33.812 1 24.28 26 ASN B N 1
ATOM 1996 C CA . ASN B 1 26 ? -17.719 12.953 -35 1 24.28 26 ASN B CA 1
ATOM 1997 C C . ASN B 1 26 ? -16.844 11.703 -35.062 1 24.28 26 ASN B C 1
ATOM 1999 O O . ASN B 1 26 ? -17.266 10.664 -35.562 1 24.28 26 ASN B O 1
ATOM 2003 N N . GLN B 1 27 ? -15.547 11.906 -35.5 1 22.56 27 GLN B N 1
ATOM 2004 C CA . GLN B 1 27 ? -14.812 10.695 -35.875 1 22.56 27 GLN B CA 1
ATOM 2005 C C . GLN B 1 27 ? -14.664 9.766 -34.656 1 22.56 27 GLN B C 1
ATOM 2007 O O . GLN B 1 27 ? -13.922 10.062 -33.719 1 22.56 27 GLN B O 1
ATOM 2012 N N . VAL B 1 28 ? -15.734 9.227 -34.219 1 24.5 28 VAL B N 1
ATOM 2013 C CA . VAL B 1 28 ? -16.016 8.156 -33.281 1 24.5 28 VAL B CA 1
ATOM 2014 C C . VAL B 1 28 ? -14.945 7.082 -33.344 1 24.5 28 VAL B C 1
ATOM 2016 O O . VAL B 1 28 ? -14.992 6.211 -34.219 1 24.5 28 VAL B O 1
ATOM 2019 N N . CYS B 1 29 ? -13.719 7.516 -33.656 1 22.59 29 CYS B N 1
ATOM 2020 C CA . CYS B 1 29 ? -12.711 6.469 -33.75 1 22.59 29 CYS B CA 1
ATOM 2021 C C . CYS B 1 29 ? -12.812 5.512 -32.562 1 22.59 29 CYS B C 1
ATOM 2023 O O . CYS B 1 29 ? -13.156 5.922 -31.469 1 22.59 29 CYS B O 1
ATOM 2025 N N . SER B 1 30 ? -13.023 4.215 -32.938 1 23.09 30 SER B N 1
ATOM 2026 C CA . SER B 1 30 ? -13.031 2.936 -32.219 1 23.09 30 SER B CA 1
ATOM 2027 C C . SER B 1 30 ? -12.016 2.926 -31.078 1 23.09 30 SER B C 1
ATOM 2029 O O . SER B 1 30 ? -10.812 2.996 -31.312 1 23.09 30 SER B O 1
ATOM 2031 N N . ILE B 1 31 ? -12.219 3.76 -30.234 1 24.55 31 ILE B N 1
ATOM 2032 C CA . ILE B 1 31 ? -11.352 3.688 -29.062 1 24.55 31 ILE B CA 1
ATOM 2033 C C . ILE B 1 31 ? -11.047 2.229 -28.734 1 24.55 31 ILE B C 1
ATOM 2035 O O . ILE B 1 31 ? -11.961 1.425 -28.531 1 24.55 31 ILE B O 1
ATOM 2039 N N . PRO B 1 32 ? -9.961 1.683 -29.312 1 25.19 32 PRO B N 1
ATOM 2040 C CA . PRO B 1 32 ? -9.602 0.293 -29.016 1 25.19 32 PRO B CA 1
ATOM 2041 C C . PRO B 1 32 ? -9.773 -0.049 -27.531 1 25.19 32 PRO B C 1
ATOM 2043 O O . PRO B 1 32 ? -9.094 0.533 -26.688 1 25.19 32 PRO B O 1
ATOM 2046 N N . VAL B 1 33 ? -10.945 0.085 -26.984 1 26 33 VAL B N 1
ATOM 2047 C CA . VAL B 1 33 ? -11.297 -0.766 -25.859 1 26 33 VAL B CA 1
ATOM 2048 C C . VAL B 1 33 ? -10.477 -2.053 -25.906 1 26 33 VAL B C 1
ATOM 2050 O O . VAL B 1 33 ? -10.625 -2.859 -26.828 1 26 33 VAL B O 1
ATOM 2053 N N . PHE B 1 34 ? -9.195 -1.953 -25.531 1 26.16 34 PHE B N 1
ATOM 2054 C CA . PHE B 1 34 ? -8.117 -2.934 -25.438 1 26.16 34 PHE B CA 1
ATOM 2055 C C . PHE B 1 34 ? -8.656 -4.297 -25.016 1 26.16 34 PHE B C 1
ATOM 2057 O O . PHE B 1 34 ? -9.172 -4.453 -23.922 1 26.16 34 PHE B O 1
ATOM 2064 N N . GLN B 1 35 ? -9.273 -5.102 -25.812 1 25.31 35 GLN B N 1
ATOM 2065 C CA . GLN B 1 35 ? -9.484 -6.531 -26.016 1 25.31 35 GLN B CA 1
ATOM 2066 C C . GLN B 1 35 ? -8.344 -7.344 -25.422 1 25.31 35 GLN B C 1
ATOM 2068 O O . GLN B 1 35 ? -7.566 -7.973 -26.141 1 25.31 35 GLN B O 1
ATOM 2073 N N . PHE B 1 36 ? -7.68 -6.812 -24.5 1 30.42 36 PHE B N 1
ATOM 2074 C CA . PHE B 1 36 ? -6.609 -7.637 -23.953 1 30.42 36 PHE B CA 1
ATOM 2075 C C . PHE B 1 36 ? -7.121 -9.031 -23.625 1 30.42 36 PHE B C 1
ATOM 2077 O O . PHE B 1 36 ? -6.344 -9.906 -23.234 1 30.42 36 PHE B O 1
ATOM 2084 N N . TYR B 1 37 ? -8.469 -9.156 -23.562 1 29.17 37 TYR B N 1
ATOM 2085 C CA . TYR B 1 37 ? -8.828 -10.547 -23.344 1 29.17 37 TYR B CA 1
ATOM 2086 C C . TYR B 1 37 ? -8.367 -11.414 -24.516 1 29.17 37 TYR B C 1
ATOM 2088 O O . TYR B 1 37 ? -7.949 -12.562 -24.312 1 29.17 37 TYR B O 1
ATOM 2096 N N . H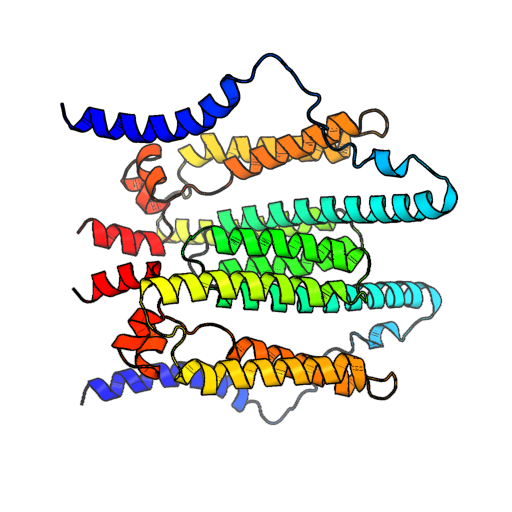IS B 1 38 ? -8.703 -10.875 -25.812 1 29.48 38 HIS B N 1
ATOM 2097 C CA . HIS B 1 38 ? -8.688 -11.711 -27 1 29.48 38 HIS B CA 1
ATOM 2098 C C . HIS B 1 38 ? -7.262 -11.922 -27.5 1 29.48 38 HIS B C 1
ATOM 2100 O O . HIS B 1 38 ? -7.055 -12.508 -28.562 1 29.48 38 HIS B O 1
ATOM 2106 N N . ALA B 1 39 ? -6.422 -10.922 -27.156 1 33.44 39 ALA B N 1
ATOM 2107 C CA . ALA B 1 39 ? -5.203 -11.109 -27.938 1 33.44 39 ALA B CA 1
ATOM 2108 C C . ALA B 1 39 ? -4.719 -12.555 -27.859 1 33.44 39 ALA B C 1
ATOM 2110 O O . ALA B 1 39 ? -3.783 -12.938 -28.562 1 33.44 39 ALA B O 1
ATOM 2111 N N . CYS B 1 40 ? -5.039 -13.086 -26.75 1 32.28 40 CYS B N 1
ATOM 2112 C CA . CYS B 1 40 ? -4.512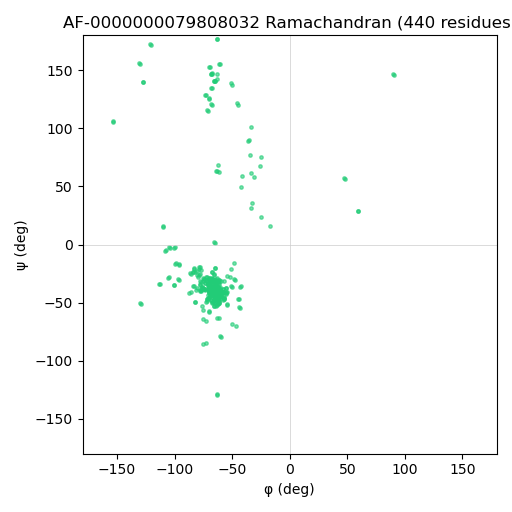 -14.445 -26.734 1 32.28 40 CYS B CA 1
ATOM 2113 C C . CYS B 1 40 ? -5.195 -15.305 -27.797 1 32.28 40 CYS B C 1
ATOM 2115 O O . CYS B 1 40 ? -5.008 -16.516 -27.828 1 32.28 40 CYS B O 1
ATOM 2117 N N . ASP B 1 41 ? -6.105 -14.742 -28.609 1 30.12 41 ASP B N 1
ATOM 2118 C CA . ASP B 1 41 ? -6.707 -15.664 -29.562 1 30.12 41 ASP B CA 1
ATOM 2119 C C . ASP B 1 41 ? -5.695 -16.109 -30.625 1 30.12 41 ASP B C 1
ATOM 2121 O O . ASP B 1 41 ? -6.012 -16.906 -31.5 1 30.12 41 ASP B O 1
ATOM 2125 N N . GLY B 1 42 ? -4.766 -15.32 -31.078 1 28.95 42 GLY B N 1
ATOM 2126 C CA . GLY B 1 42 ? -4.176 -15.859 -32.281 1 28.95 42 GLY B CA 1
ATOM 2127 C C . GLY B 1 42 ? -3.467 -17.188 -32.062 1 28.95 42 GLY B C 1
ATOM 2128 O O . GLY B 1 42 ? -3.623 -17.812 -31.016 1 28.95 42 GLY B O 1
ATOM 2129 N N . MET B 1 43 ? -2.033 -17.422 -32.562 1 34.09 43 MET B N 1
ATOM 2130 C CA . MET B 1 43 ? -1.387 -18.688 -32.875 1 34.09 43 MET B CA 1
ATOM 2131 C C . MET B 1 43 ? -1.28 -19.562 -31.625 1 34.09 43 MET B C 1
ATOM 2133 O O . MET B 1 43 ? -0.984 -19.062 -30.547 1 34.09 43 MET B O 1
ATOM 2137 N N . ARG B 1 44 ? -1.451 -21.031 -31.641 1 37.03 44 ARG B N 1
ATOM 2138 C CA . ARG B 1 44 ? -2.156 -22.109 -30.938 1 37.03 44 ARG B CA 1
ATOM 2139 C C . ARG B 1 44 ? -1.54 -22.359 -29.562 1 37.03 44 ARG B C 1
ATOM 2141 O O . ARG B 1 44 ? -2.254 -22.469 -28.562 1 37.03 44 ARG B O 1
ATOM 2148 N N . ILE B 1 45 ? -0.419 -23.203 -29.391 1 38.59 45 ILE B N 1
ATOM 2149 C CA . ILE B 1 45 ? 0.131 -23.938 -28.266 1 38.59 45 ILE B CA 1
ATOM 2150 C C . ILE B 1 45 ? 0.778 -22.969 -27.281 1 38.59 45 ILE B C 1
ATOM 2152 O O . ILE B 1 45 ? 0.545 -23.062 -26.062 1 38.59 45 ILE B O 1
ATOM 2156 N N . MET B 1 46 ? 1.82 -22.297 -27.609 1 39.66 46 MET B N 1
ATOM 2157 C CA . MET B 1 46 ? 2.58 -21.391 -26.766 1 39.66 46 MET B CA 1
ATOM 2158 C C . MET B 1 46 ? 1.705 -20.234 -26.281 1 39.66 46 MET B C 1
ATOM 2160 O O . MET B 1 46 ? 1.938 -19.688 -25.203 1 39.66 46 MET B O 1
ATOM 2164 N N . LYS B 1 47 ? 0.803 -19.781 -27.172 1 44.34 47 LYS B N 1
ATOM 2165 C CA . LYS B 1 47 ? -0.183 -18.734 -26.891 1 44.34 47 LYS B CA 1
ATOM 2166 C C . LYS B 1 47 ? -1.187 -19.188 -25.844 1 44.34 47 LYS B C 1
ATOM 2168 O O . LYS B 1 47 ? -1.568 -18.406 -24.969 1 44.34 47 LYS B O 1
ATOM 2173 N N . TYR B 1 48 ? -1.521 -20.422 -25.922 1 41.44 48 TYR B N 1
ATOM 2174 C CA . TYR B 1 48 ? -2.434 -20.984 -24.938 1 41.44 48 TYR B CA 1
ATOM 2175 C C . TYR B 1 48 ? -1.839 -20.922 -23.547 1 41.44 48 TYR B C 1
ATOM 2177 O O . TYR B 1 48 ? -2.523 -20.531 -22.594 1 41.44 48 TYR B O 1
ATOM 2185 N N . ARG B 1 49 ? -0.534 -21.453 -23.484 1 40.94 49 ARG B N 1
ATOM 2186 C CA . ARG B 1 49 ? 0.102 -21.375 -22.172 1 40.94 49 ARG B CA 1
ATOM 2187 C C . ARG B 1 49 ? 0.266 -19.922 -21.719 1 40.94 49 ARG B C 1
ATOM 2189 O O . ARG B 1 49 ? 0.045 -19.609 -20.562 1 40.94 49 ARG B O 1
ATOM 2196 N N . LEU B 1 50 ? 0.714 -19.125 -22.75 1 48.06 50 LEU B N 1
ATOM 2197 C CA . LEU B 1 50 ? 0.849 -17.703 -22.422 1 48.06 50 LEU B CA 1
ATOM 2198 C C . LEU B 1 50 ? -0.504 -17.094 -22.062 1 48.06 50 LEU B C 1
ATOM 2200 O O . LEU B 1 50 ? -0.601 -16.281 -21.141 1 48.06 50 LEU B O 1
ATOM 2204 N N . CYS B 1 51 ? -1.531 -17.578 -22.812 1 49.47 51 CYS B N 1
ATOM 2205 C CA . CYS B 1 51 ? -2.871 -17.062 -22.547 1 49.47 51 CYS B CA 1
ATOM 2206 C C . CYS B 1 51 ? -3.387 -17.578 -21.203 1 49.47 51 CYS B C 1
ATOM 2208 O O . CYS B 1 51 ? -3.99 -16.812 -20.453 1 49.47 51 CYS B O 1
ATOM 2210 N N . ILE B 1 52 ? -3.17 -18.938 -21.047 1 48.53 52 ILE B N 1
ATOM 2211 C CA . ILE B 1 52 ? -3.627 -19.484 -19.781 1 48.53 52 ILE B CA 1
ATOM 2212 C C . ILE B 1 52 ? -2.881 -18.812 -18.625 1 48.53 52 ILE B C 1
ATOM 2214 O O . ILE B 1 52 ? -3.486 -18.453 -17.625 1 48.53 52 ILE B O 1
ATOM 2218 N N . THR B 1 53 ? -1.557 -18.703 -18.844 1 59.56 53 THR B N 1
ATOM 2219 C CA . THR B 1 53 ? -0.773 -18.062 -17.797 1 59.56 53 THR B CA 1
ATOM 2220 C C . THR B 1 53 ? -1.226 -16.625 -17.594 1 59.56 53 THR B C 1
ATOM 2222 O O . THR B 1 53 ? -1.335 -16.156 -16.453 1 59.56 53 THR B O 1
ATOM 2225 N N . HIS B 1 54 ? -1.668 -16.109 -18.703 1 69.56 54 HIS B N 1
ATOM 2226 C CA . HIS B 1 54 ? -2.109 -14.719 -18.625 1 69.56 54 HIS B CA 1
ATOM 2227 C C . HIS B 1 54 ? -3.473 -14.617 -17.953 1 69.56 54 HIS B C 1
ATOM 2229 O O . HIS B 1 54 ? -3.699 -13.719 -17.125 1 69.56 54 HIS B O 1
ATOM 2235 N N . TYR B 1 55 ? -4.25 -15.594 -18.281 1 69.75 55 TYR B N 1
ATOM 2236 C CA . TYR B 1 55 ? -5.57 -15.578 -17.656 1 69.75 55 TYR B CA 1
ATOM 2237 C C . TYR B 1 55 ? -5.477 -15.797 -16.156 1 69.75 55 TYR B C 1
ATOM 2239 O O . TYR B 1 55 ? -6.176 -15.133 -15.383 1 69.75 55 TYR B O 1
ATOM 2247 N N . ASP B 1 56 ? -4.605 -16.672 -15.836 1 80.75 56 ASP B N 1
ATOM 2248 C CA . ASP B 1 56 ? -4.43 -16.953 -14.414 1 80.75 56 ASP B CA 1
ATOM 2249 C C . ASP B 1 56 ? -3.881 -15.742 -13.672 1 80.75 56 ASP B C 1
ATOM 2251 O O . ASP B 1 56 ? -4.332 -15.422 -12.57 1 80.75 56 ASP B O 1
ATOM 2255 N N . VAL B 1 57 ? -3.012 -15.094 -14.344 1 83.5 57 VAL B N 1
ATOM 2256 C CA . VAL B 1 57 ? -2.404 -13.922 -13.711 1 83.5 57 VAL B CA 1
ATOM 2257 C C . VAL B 1 57 ? -3.436 -12.805 -13.602 1 83.5 57 VAL B C 1
ATOM 2259 O O . VAL B 1 57 ? -3.494 -12.102 -12.586 1 83.5 57 VAL B O 1
ATOM 2262 N N . LEU B 1 58 ? -4.234 -12.688 -14.625 1 83.19 58 LEU B N 1
ATOM 2263 C CA . LEU B 1 58 ? -5.25 -11.641 -14.609 1 83.19 58 LEU B CA 1
ATOM 2264 C C . LEU B 1 58 ? -6.312 -11.922 -13.547 1 83.19 58 LEU B C 1
ATOM 2266 O O . LEU B 1 58 ? -6.777 -11.016 -12.867 1 83.19 58 LEU B O 1
ATOM 2270 N N . GLN B 1 59 ? -6.633 -13.141 -13.422 1 86.81 59 GLN B N 1
ATOM 2271 C CA . GLN B 1 59 ? -7.598 -13.531 -12.398 1 86.81 59 GLN B CA 1
ATOM 2272 C C . GLN B 1 59 ? -7.039 -13.297 -11 1 86.81 59 GLN B C 1
ATOM 2274 O O . GLN B 1 59 ? -7.746 -12.789 -10.125 1 86.81 59 GLN B O 1
ATOM 2279 N N . LEU B 1 60 ? -5.789 -13.656 -10.867 1 88.94 60 LEU B N 1
ATOM 2280 C CA . LEU B 1 60 ? -5.145 -13.438 -9.578 1 88.94 60 LEU B CA 1
ATOM 2281 C C . LEU B 1 60 ? -5.074 -11.953 -9.25 1 88.94 60 LEU B C 1
ATOM 2283 O O . LEU B 1 60 ? -5.34 -11.555 -8.109 1 88.94 60 LEU B O 1
ATOM 2287 N N . ALA B 1 61 ? -4.805 -11.234 -10.25 1 89.25 61 ALA B N 1
ATOM 2288 C CA . ALA B 1 61 ? -4.723 -9.789 -10.062 1 89.25 61 ALA B CA 1
ATOM 2289 C C . ALA B 1 61 ? -6.094 -9.195 -9.727 1 89.25 61 ALA B C 1
ATOM 2291 O O . ALA B 1 61 ? -6.199 -8.289 -8.898 1 89.25 61 ALA B O 1
ATOM 2292 N N . ASP B 1 62 ? -7.094 -9.656 -10.336 1 89.69 62 ASP B N 1
ATOM 2293 C CA . ASP B 1 62 ? -8.461 -9.211 -10.094 1 89.69 62 ASP B CA 1
ATOM 2294 C C . ASP B 1 62 ? -8.891 -9.5 -8.656 1 89.69 62 ASP B C 1
ATOM 2296 O O . ASP B 1 62 ? -9.422 -8.625 -7.973 1 89.69 62 ASP B O 1
ATOM 2300 N N . PHE B 1 63 ? -8.609 -10.672 -8.195 1 91.81 63 PHE B N 1
ATOM 2301 C CA . PHE B 1 63 ? -8.969 -11.062 -6.836 1 91.81 63 PHE B CA 1
ATOM 2302 C C . PHE B 1 63 ? -8.148 -10.281 -5.812 1 91.81 63 PHE B C 1
ATOM 2304 O O . PHE B 1 63 ? -8.68 -9.82 -4.801 1 91.81 63 PHE B O 1
ATOM 2311 N N . PHE B 1 64 ? -6.895 -10.18 -6.109 1 93.75 64 PHE B N 1
ATOM 2312 C CA . PHE B 1 64 ? -6.02 -9.438 -5.211 1 93.75 64 PHE B CA 1
ATOM 2313 C C . PHE B 1 64 ? -6.445 -7.973 -5.125 1 93.75 64 PHE B C 1
ATOM 2315 O O . PHE B 1 64 ? -6.586 -7.422 -4.031 1 93.75 64 PHE B O 1
ATOM 2322 N N . GLY B 1 65 ? -6.695 -7.309 -6.238 1 93.69 65 GLY B N 1
ATOM 2323 C CA . GLY B 1 65 ? -7.125 -5.918 -6.289 1 93.69 65 GLY B CA 1
ATOM 2324 C C . GLY B 1 65 ? -8.445 -5.68 -5.574 1 93.69 65 GLY B C 1
ATOM 2325 O O . GLY B 1 65 ? -8.586 -4.691 -4.848 1 93.69 65 GLY B O 1
ATOM 2326 N N . SER B 1 66 ? -9.312 -6.547 -5.746 1 92.56 66 SER B N 1
ATOM 2327 C CA . SER B 1 66 ? -10.625 -6.414 -5.113 1 92.56 66 SER B CA 1
ATOM 2328 C C . SER B 1 66 ? -10.523 -6.578 -3.6 1 92.56 66 SER B C 1
ATOM 2330 O O . SER B 1 66 ? -11.109 -5.797 -2.846 1 92.56 66 SER B O 1
ATOM 2332 N N . ALA B 1 67 ? -9.773 -7.562 -3.213 1 94.12 67 ALA B N 1
ATOM 2333 C CA . ALA B 1 67 ? -9.609 -7.793 -1.781 1 94.12 67 ALA B CA 1
ATOM 2334 C C . ALA B 1 67 ? -8.883 -6.629 -1.118 1 94.12 67 ALA B C 1
ATOM 2336 O O . ALA B 1 67 ? -9.258 -6.191 -0.03 1 94.12 67 ALA B O 1
ATOM 2337 N N . CYS B 1 68 ? -7.863 -6.137 -1.772 1 95.56 68 CYS B N 1
ATOM 2338 C CA . CYS B 1 68 ? -7.105 -5.012 -1.236 1 95.56 68 CYS B CA 1
ATOM 2339 C C . CYS B 1 68 ? -7.973 -3.758 -1.158 1 95.56 68 CYS B C 1
ATOM 2341 O O . CYS B 1 68 ? -7.891 -3.004 -0.187 1 95.56 68 CYS B O 1
ATOM 2343 N N . SER B 1 69 ? -8.75 -3.533 -2.193 1 94.5 69 SER B N 1
ATOM 2344 C CA . SER B 1 69 ? -9.609 -2.355 -2.18 1 94.5 69 SER B CA 1
ATOM 2345 C C . SER B 1 69 ? -10.594 -2.404 -1.018 1 94.5 69 SER B C 1
ATOM 2347 O O . SER B 1 69 ? -10.875 -1.382 -0.386 1 94.5 69 SER B O 1
ATOM 2349 N N . LEU B 1 70 ? -11.086 -3.559 -0.756 1 94.81 70 LEU B N 1
ATOM 2350 C CA . LEU B 1 70 ? -11.977 -3.746 0.385 1 94.81 70 LEU B CA 1
ATOM 2351 C C . LEU B 1 70 ? -11.25 -3.459 1.694 1 94.81 70 LEU B C 1
ATOM 2353 O O . LEU B 1 70 ? -11.758 -2.725 2.545 1 94.81 70 LEU B O 1
ATOM 2357 N N . TRP B 1 71 ? -10.094 -3.975 1.795 1 95.94 71 TRP B N 1
ATOM 2358 C CA . TRP B 1 71 ? -9.289 -3.801 3 1 95.94 71 TRP B CA 1
ATOM 2359 C C . TRP B 1 71 ? -8.93 -2.336 3.207 1 95.94 71 TRP B C 1
ATOM 2361 O O . TRP B 1 71 ? -9.094 -1.796 4.305 1 95.94 71 TRP B O 1
ATOM 2371 N N . PHE B 1 72 ? -8.492 -1.701 2.176 1 94.31 72 PHE B N 1
ATOM 2372 C CA . PHE B 1 72 ? -8.109 -0.296 2.26 1 94.31 72 PHE B CA 1
ATOM 2373 C C . PHE B 1 72 ? -9.312 0.566 2.639 1 94.31 72 PHE B C 1
ATOM 2375 O O . PHE B 1 72 ? -9.18 1.507 3.424 1 94.31 72 PHE B O 1
ATOM 2382 N N . THR B 1 73 ? -10.438 0.257 2.113 1 94.56 73 THR B N 1
ATOM 2383 C CA . THR B 1 73 ? -11.641 1.035 2.379 1 94.56 73 THR B CA 1
ATOM 2384 C C . THR B 1 73 ? -12.055 0.912 3.842 1 94.56 73 THR B C 1
ATOM 2386 O O . THR B 1 73 ? -12.297 1.919 4.512 1 94.56 73 THR B O 1
ATOM 2389 N N . VAL B 1 74 ? -12.078 -0.259 4.344 1 94.62 74 VAL B N 1
ATOM 2390 C CA . VAL B 1 74 ? -12.547 -0.453 5.711 1 94.62 74 VAL B CA 1
ATOM 2391 C C . VAL B 1 74 ? -11.547 0.157 6.695 1 94.62 74 VAL B C 1
ATOM 2393 O O . VAL B 1 74 ? -11.938 0.728 7.715 1 94.62 74 VAL B O 1
ATOM 2396 N N . VAL B 1 75 ? -10.305 0.039 6.395 1 93.94 75 VAL B N 1
ATOM 2397 C CA . VAL B 1 75 ? -9.289 0.643 7.254 1 93.94 75 VAL B CA 1
ATOM 2398 C C . VAL B 1 75 ? -9.422 2.164 7.215 1 93.94 75 VAL B C 1
ATOM 2400 O O . VAL B 1 75 ? -9.297 2.83 8.25 1 93.94 75 VAL B O 1
ATOM 2403 N N . ALA B 1 76 ? -9.641 2.66 6.066 1 91.25 76 ALA B N 1
ATOM 2404 C CA . ALA B 1 76 ? -9.836 4.102 5.934 1 91.25 76 ALA B CA 1
ATOM 2405 C C . ALA B 1 76 ? -11.078 4.559 6.699 1 91.25 76 ALA B C 1
ATOM 2407 O O . ALA B 1 76 ? -11.07 5.617 7.328 1 91.25 76 ALA B O 1
ATOM 2408 N N . MET B 1 77 ? -12.062 3.787 6.633 1 92 77 MET B N 1
ATOM 2409 C CA . MET B 1 77 ? -13.312 4.121 7.312 1 92 77 MET B CA 1
ATOM 2410 C C . MET B 1 77 ? -13.109 4.172 8.828 1 92 77 MET B C 1
ATOM 2412 O O . MET B 1 77 ? -13.812 4.902 9.523 1 92 77 MET B O 1
ATOM 2416 N N . ALA B 1 78 ? -12.195 3.41 9.336 1 92.62 78 ALA B N 1
ATOM 2417 C CA . ALA B 1 78 ? -11.969 3.348 10.773 1 92.62 78 ALA B CA 1
ATOM 2418 C C . ALA B 1 78 ? -11.414 4.668 11.297 1 92.62 78 ALA B C 1
ATOM 2420 O O . ALA B 1 78 ? -11.562 4.984 12.484 1 92.62 78 ALA B O 1
ATOM 2421 N N . CYS B 1 79 ? -10.797 5.426 10.461 1 87.88 79 CYS B N 1
ATOM 2422 C CA . CYS B 1 79 ? -10.242 6.723 10.836 1 87.88 79 CYS B CA 1
ATOM 2423 C C . CYS B 1 79 ? -9.438 6.613 12.125 1 87.88 79 CYS B C 1
ATOM 2425 O O . CYS B 1 79 ? -9.664 7.379 13.07 1 87.88 79 CYS B O 1
ATOM 2427 N N . ILE B 1 80 ? -8.469 5.738 12.086 1 86.5 80 ILE B N 1
ATOM 2428 C CA . ILE B 1 80 ? -7.629 5.508 13.258 1 86.5 80 ILE B CA 1
ATOM 2429 C C . ILE B 1 80 ? -6.781 6.746 13.539 1 86.5 80 ILE B C 1
ATOM 2431 O O . ILE B 1 80 ? -6.184 7.312 12.617 1 86.5 80 ILE B O 1
ATOM 2435 N N . LYS B 1 81 ? -6.707 7.16 14.773 1 78.31 81 LYS B N 1
ATOM 2436 C CA . LYS B 1 81 ? -6.066 8.398 15.211 1 78.31 81 LYS B CA 1
ATOM 2437 C C . LYS B 1 81 ? -4.551 8.305 15.086 1 78.31 81 LYS B C 1
ATOM 2439 O O . LYS B 1 81 ? -3.893 9.281 14.719 1 78.31 81 LYS B O 1
ATOM 2444 N N . GLN B 1 82 ? -4.062 7.184 15.305 1 75.75 82 GLN B N 1
ATOM 2445 C CA . GLN B 1 82 ? -2.611 7.039 15.297 1 75.75 82 GLN B CA 1
ATOM 2446 C C . GLN B 1 82 ? -2.055 7.133 13.875 1 75.75 82 GLN B C 1
ATOM 2448 O O . GLN B 1 82 ? -2.395 6.32 13.016 1 75.75 82 GLN B O 1
ATOM 2453 N N . LYS B 1 83 ? -1.277 8.086 13.508 1 68.94 83 LYS B N 1
ATOM 2454 C CA . LYS B 1 83 ? -0.77 8.453 12.188 1 68.94 83 LYS B CA 1
ATOM 2455 C C . LYS B 1 83 ? -0.153 7.25 11.477 1 68.94 83 LYS B C 1
ATOM 2457 O O . LYS B 1 83 ? -0.369 7.051 10.281 1 68.94 83 LYS B O 1
ATOM 2462 N N . HIS B 1 84 ? 0.514 6.344 12.203 1 78.75 84 HIS B N 1
ATOM 2463 C CA . HIS B 1 84 ? 1.275 5.293 11.539 1 78.75 84 HIS B CA 1
ATOM 2464 C C . HIS B 1 84 ? 0.539 3.957 11.594 1 78.75 84 HIS B C 1
ATOM 2466 O O . HIS B 1 84 ? 0.913 3.008 10.898 1 78.75 84 HIS B O 1
ATOM 2472 N N . ALA B 1 85 ? -0.544 3.98 12.25 1 87.25 85 ALA B N 1
ATOM 2473 C CA . ALA B 1 85 ? -1.268 2.721 12.406 1 87.25 85 ALA B CA 1
ATOM 2474 C C . ALA B 1 85 ? -2.01 2.348 11.133 1 87.25 85 ALA B C 1
ATOM 2476 O O . ALA B 1 85 ? -2.033 1.18 10.734 1 87.25 85 ALA B O 1
ATOM 2477 N N . THR B 1 86 ? -2.553 3.328 10.508 1 87.69 86 THR B N 1
ATOM 2478 C CA . THR B 1 86 ? -3.309 3.078 9.289 1 87.69 86 THR B CA 1
ATOM 2479 C C . THR B 1 86 ? -2.398 2.531 8.188 1 87.69 86 THR B C 1
ATOM 2481 O O . THR B 1 86 ? -2.73 1.537 7.539 1 87.69 86 THR B O 1
ATOM 2484 N N . GLY B 1 87 ? -1.276 3.115 8.039 1 88 87 GLY B N 1
ATOM 2485 C CA . GLY B 1 87 ? -0.329 2.646 7.039 1 88 87 GLY B CA 1
ATOM 2486 C C . GLY B 1 87 ? 0.171 1.239 7.305 1 88 87 GLY B C 1
ATOM 2487 O O . GLY B 1 87 ? 0.266 0.426 6.383 1 88 87 GLY B O 1
ATOM 2488 N N . LEU B 1 88 ? 0.462 1.042 8.469 1 90.56 88 LEU B N 1
ATOM 2489 C CA . LEU B 1 88 ? 0.958 -0.275 8.852 1 90.56 88 LEU B CA 1
ATOM 2490 C C . LEU B 1 88 ? -0.1 -1.347 8.609 1 90.56 88 LEU B C 1
ATOM 2492 O O . LEU B 1 88 ? 0.206 -2.416 8.078 1 90.56 88 LEU B O 1
ATOM 2496 N N . LEU B 1 89 ? -1.275 -1.022 9.008 1 92.44 89 LEU B N 1
ATOM 2497 C CA . LEU B 1 89 ? -2.367 -1.969 8.805 1 92.44 89 LEU B CA 1
ATOM 2498 C C . LEU B 1 89 ? -2.592 -2.234 7.32 1 92.44 89 LEU B C 1
ATOM 2500 O O . LEU B 1 89 ? -2.832 -3.375 6.918 1 92.44 89 LEU B O 1
ATOM 2504 N N . GLN B 1 90 ? -2.479 -1.205 6.566 1 92.5 9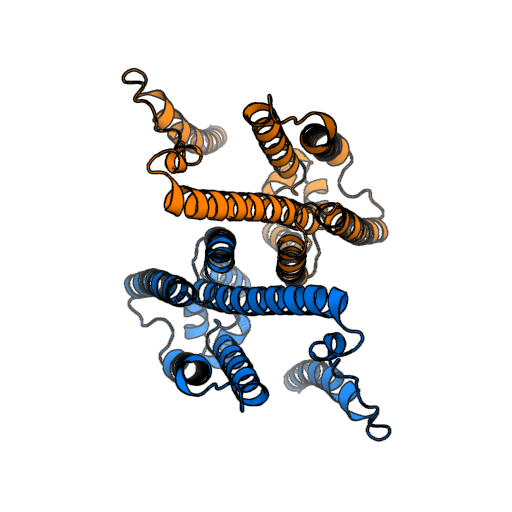0 GLN B N 1
ATOM 2505 C CA . GLN B 1 90 ? -2.695 -1.351 5.129 1 92.5 90 GLN B CA 1
ATOM 2506 C C . GLN B 1 90 ? -1.596 -2.193 4.492 1 92.5 90 GLN B C 1
ATOM 2508 O O . GLN B 1 90 ? -1.87 -3.031 3.631 1 92.5 90 GLN B O 1
ATOM 2513 N N . ILE B 1 91 ? -0.393 -2.016 4.918 1 91.81 91 ILE B N 1
ATOM 2514 C CA . ILE B 1 91 ? 0.721 -2.766 4.348 1 91.81 91 ILE B CA 1
ATOM 2515 C C . ILE B 1 91 ? 0.651 -4.223 4.805 1 91.81 91 ILE B C 1
ATOM 2517 O O . ILE B 1 91 ? 0.707 -5.141 3.984 1 91.81 91 ILE B O 1
ATOM 2521 N N . VAL B 1 92 ? 0.482 -4.434 6.047 1 93.19 92 VAL B N 1
ATOM 2522 C CA . VAL B 1 92 ? 0.431 -5.785 6.602 1 93.19 92 VAL B CA 1
ATOM 2523 C C . VAL B 1 92 ? -0.776 -6.531 6.035 1 93.19 92 VAL B C 1
ATOM 2525 O O . VAL B 1 92 ? -0.665 -7.691 5.633 1 93.19 92 VAL B O 1
ATOM 2528 N N . GLY B 1 93 ? -1.878 -5.828 6.055 1 94.81 93 GLY B N 1
ATOM 2529 C CA . GLY B 1 93 ? -3.072 -6.438 5.496 1 94.81 93 GLY B CA 1
ATOM 2530 C C . GLY B 1 93 ? -2.912 -6.832 4.039 1 94.81 93 GLY B C 1
ATOM 2531 O O . GLY B 1 93 ? -3.355 -7.906 3.629 1 94.81 93 GLY B O 1
ATOM 2532 N N . SER B 1 94 ? -2.268 -5.977 3.252 1 93.94 94 SER B N 1
ATOM 2533 C CA . SER B 1 94 ? -2.064 -6.266 1.836 1 93.94 94 SER B CA 1
ATOM 2534 C C . SER B 1 94 ? -1.146 -7.469 1.646 1 93.94 94 SER B C 1
ATOM 2536 O O . SER B 1 94 ? -1.345 -8.273 0.731 1 93.94 94 SER B O 1
ATOM 2538 N N . PHE B 1 95 ? -0.216 -7.578 2.473 1 93.88 95 PHE B N 1
ATOM 2539 C CA . PHE B 1 95 ? 0.693 -8.711 2.369 1 93.88 95 PHE B CA 1
ATOM 2540 C C . PHE B 1 95 ? -0.013 -10.008 2.746 1 93.88 95 PHE B C 1
ATOM 2542 O O . PHE B 1 95 ? 0.198 -11.047 2.111 1 93.88 95 PHE B O 1
ATOM 2549 N N . CYS B 1 96 ? -0.826 -9.977 3.768 1 93.62 96 CYS B N 1
ATOM 2550 C CA . CYS B 1 96 ? -1.612 -11.148 4.145 1 93.62 96 CYS B CA 1
ATOM 2551 C C . CYS B 1 96 ? -2.568 -11.547 3.025 1 93.62 96 CYS B C 1
ATOM 2553 O O . CYS B 1 96 ? -2.723 -12.734 2.729 1 93.62 96 CYS B O 1
ATOM 2555 N N . LEU B 1 97 ? -3.094 -10.578 2.418 1 94.38 97 LEU B N 1
ATOM 2556 C CA . LEU B 1 97 ? -4.02 -10.852 1.321 1 94.38 97 LEU B CA 1
ATOM 2557 C C . LEU B 1 97 ? -3.277 -11.406 0.109 1 94.38 97 LEU B C 1
ATOM 2559 O O . LEU B 1 97 ? -3.814 -12.234 -0.626 1 94.38 97 LEU B O 1
ATOM 2563 N N . PHE B 1 98 ? -2.031 -10.906 -0.086 1 92.81 98 PHE B N 1
ATOM 2564 C CA . PHE B 1 98 ? -1.202 -11.469 -1.146 1 92.81 98 PHE B CA 1
ATOM 2565 C C . PHE B 1 98 ? -1.022 -12.969 -0.955 1 92.81 98 PHE B C 1
ATOM 2567 O O . PHE B 1 98 ? -1.251 -13.75 -1.882 1 92.81 98 PHE B O 1
ATOM 2574 N N . VAL B 1 99 ? -0.724 -13.344 0.197 1 91 99 VAL B N 1
ATOM 2575 C CA . VAL B 1 99 ? -0.5 -14.75 0.506 1 91 99 VAL B CA 1
ATOM 2576 C C . VAL B 1 99 ? -1.802 -15.531 0.332 1 91 99 VAL B C 1
ATOM 2578 O O . VAL B 1 99 ? -1.806 -16.625 -0.239 1 91 99 VAL B O 1
ATOM 2581 N N . ALA B 1 100 ? -2.879 -15.008 0.748 1 91.44 100 ALA B N 1
ATOM 2582 C CA . ALA B 1 100 ? -4.18 -15.664 0.674 1 91.44 100 ALA B CA 1
ATOM 2583 C C . ALA B 1 100 ? -4.602 -15.891 -0.775 1 91.44 100 ALA B C 1
ATOM 2585 O O . ALA B 1 100 ? -5.109 -16.953 -1.123 1 91.44 100 ALA B O 1
ATOM 2586 N N . VAL B 1 101 ? -4.328 -14.898 -1.594 1 91.62 101 VAL B N 1
ATOM 2587 C CA . VAL B 1 101 ? -4.793 -14.977 -2.975 1 91.62 101 VAL B CA 1
ATOM 2588 C C . VAL B 1 101 ? -3.939 -15.984 -3.746 1 91.62 101 VAL B C 1
ATOM 2590 O O . VAL B 1 101 ? -4.449 -16.719 -4.602 1 91.62 101 VAL B O 1
ATOM 2593 N N . VAL B 1 102 ? -2.645 -16 -3.479 1 88.12 102 VAL B N 1
ATOM 2594 C CA . VAL B 1 102 ? -1.757 -16.922 -4.18 1 88.12 102 VAL B CA 1
ATOM 2595 C C . VAL B 1 102 ? -2.008 -18.344 -3.697 1 88.12 102 VAL B C 1
ATOM 2597 O O . VAL B 1 102 ? -1.891 -19.297 -4.473 1 88.12 102 VAL B O 1
ATOM 2600 N N . TYR B 1 103 ? -2.377 -18.438 -2.467 1 85.69 103 TYR B N 1
ATOM 2601 C CA . TYR B 1 103 ? -2.697 -19.75 -1.915 1 85.69 103 TYR B CA 1
ATOM 2602 C C . TYR B 1 103 ? -3.994 -20.297 -2.506 1 85.69 103 TYR B C 1
ATOM 2604 O O . TYR B 1 103 ? -4.027 -21.406 -3.037 1 85.69 103 TYR B O 1
ATOM 2612 N N . ASP B 1 104 ? -5.051 -19.547 -2.346 1 86.69 104 ASP B N 1
ATOM 2613 C CA . ASP B 1 104 ? -6.352 -19.906 -2.904 1 86.69 104 ASP B CA 1
ATOM 2614 C C . ASP B 1 104 ? -7.199 -18.656 -3.15 1 86.69 104 ASP B C 1
ATOM 2616 O O . ASP B 1 104 ? -7.836 -18.141 -2.23 1 86.69 104 ASP B O 1
ATOM 2620 N N . ARG B 1 105 ? -7.324 -18.281 -4.375 1 83.31 105 ARG B N 1
ATOM 2621 C CA . ARG B 1 105 ? -7.992 -17.031 -4.738 1 83.31 105 ARG B CA 1
ATOM 2622 C C . ARG B 1 105 ? -9.508 -17.172 -4.652 1 83.31 105 ARG B C 1
ATOM 2624 O O . ARG B 1 105 ? -10.227 -16.188 -4.496 1 83.31 105 ARG B O 1
ATOM 2631 N N . THR B 1 106 ? -10.016 -18.328 -4.711 1 81.75 106 THR B N 1
ATOM 2632 C CA . THR B 1 106 ? -11.469 -18.5 -4.773 1 81.75 106 THR B CA 1
ATOM 2633 C C . THR B 1 106 ? -12.023 -18.859 -3.398 1 81.75 106 THR B C 1
ATOM 2635 O O . THR B 1 106 ? -13.234 -19.047 -3.246 1 81.75 106 THR B O 1
ATOM 2638 N N . HIS B 1 107 ? -11.102 -19 -2.412 1 86.06 107 HIS B N 1
ATOM 2639 C CA . HIS B 1 107 ? -11.57 -19.312 -1.063 1 86.06 107 HIS B CA 1
ATOM 2640 C C . HIS B 1 107 ? -12.383 -18.156 -0.484 1 86.06 107 HIS B C 1
ATOM 2642 O O . HIS B 1 107 ? -12.031 -17 -0.663 1 86.06 107 HIS B O 1
ATOM 2648 N N . PHE B 1 108 ? -13.414 -18.453 0.209 1 86.94 108 PHE B N 1
ATOM 2649 C CA . PHE B 1 108 ? -14.305 -17.438 0.77 1 86.94 108 PHE B CA 1
ATOM 2650 C C . PHE B 1 108 ? -13.586 -16.609 1.819 1 86.94 108 PHE B C 1
ATOM 2652 O O . PHE B 1 108 ? -13.938 -15.445 2.049 1 86.94 108 PHE B O 1
ATOM 2659 N N . ALA B 1 109 ? -12.586 -17.172 2.414 1 88.56 109 ALA B N 1
ATOM 2660 C CA . ALA B 1 109 ? -11.836 -16.484 3.461 1 88.56 109 ALA B CA 1
ATOM 2661 C C . ALA B 1 109 ? -11.102 -15.258 2.902 1 88.56 109 ALA B C 1
ATOM 2663 O O . ALA B 1 109 ? -10.734 -14.352 3.65 1 88.56 109 ALA B O 1
ATOM 2664 N N . LEU B 1 110 ? -10.898 -15.227 1.653 1 92.06 110 LEU B N 1
ATOM 2665 C CA . LEU B 1 110 ? -10.203 -14.102 1.024 1 92.06 110 LEU B CA 1
ATOM 2666 C C . LEU B 1 110 ? -11.008 -12.82 1.173 1 92.06 110 LEU B C 1
ATOM 2668 O O . LEU B 1 110 ? -10.438 -11.75 1.398 1 92.06 110 LEU B O 1
ATOM 2672 N N . ILE B 1 111 ? -12.281 -13.023 1.121 1 90.88 111 ILE B N 1
ATOM 2673 C CA . ILE B 1 111 ? -13.148 -11.852 1.198 1 90.88 111 ILE B CA 1
ATOM 2674 C C . ILE B 1 111 ? -13.703 -11.711 2.613 1 90.88 111 ILE B C 1
ATOM 2676 O O . ILE B 1 111 ? -13.805 -10.602 3.139 1 90.88 111 ILE B O 1
ATOM 2680 N N . ALA B 1 112 ? -13.961 -12.805 3.262 1 92.25 112 ALA B N 1
ATOM 2681 C CA . ALA B 1 112 ? -14.57 -12.805 4.59 1 92.25 112 ALA B CA 1
ATOM 2682 C C . ALA B 1 112 ? -13.602 -12.25 5.633 1 92.25 112 ALA B C 1
ATOM 2684 O O . ALA B 1 112 ? -14.008 -11.531 6.547 1 92.25 112 ALA B O 1
ATOM 2685 N N . SER B 1 113 ? -12.344 -12.539 5.477 1 93.31 113 SER B N 1
ATOM 2686 C CA . SER B 1 113 ? -11.359 -12.156 6.488 1 93.31 113 SER B CA 1
ATOM 2687 C C . SER B 1 113 ? -11.188 -10.641 6.551 1 93.31 113 SER B C 1
ATOM 2689 O O . SER B 1 113 ? -11.266 -10.047 7.625 1 93.31 113 SER B O 1
ATOM 2691 N N . PRO B 1 114 ? -10.984 -9.938 5.445 1 93.5 114 PRO B N 1
ATOM 2692 C CA . PRO B 1 114 ? -10.867 -8.477 5.539 1 93.5 114 PRO B CA 1
ATOM 2693 C C . PRO B 1 114 ? -12.164 -7.816 5.984 1 93.5 114 PRO B C 1
ATOM 2695 O O . PRO B 1 114 ? -12.133 -6.797 6.68 1 93.5 114 PRO B O 1
ATOM 2698 N N . ILE B 1 115 ? -13.297 -8.383 5.66 1 93.38 115 ILE B N 1
ATOM 2699 C CA . ILE B 1 115 ? -14.57 -7.82 6.086 1 93.38 115 ILE B CA 1
ATOM 2700 C C . ILE B 1 115 ? -14.719 -7.965 7.598 1 93.38 115 ILE B C 1
ATOM 2702 O O . ILE B 1 115 ? -15.023 -6.992 8.297 1 93.38 115 ILE B O 1
ATOM 2706 N N . PHE B 1 116 ? -14.453 -9.148 8.094 1 95.88 116 PHE B N 1
ATOM 2707 C CA . PHE B 1 116 ? -14.609 -9.414 9.523 1 95.88 116 PHE B CA 1
ATOM 2708 C C . PHE B 1 116 ? -13.625 -8.586 10.336 1 95.88 116 PHE B C 1
ATOM 2710 O O . PHE B 1 116 ? -14.016 -7.898 11.281 1 95.88 116 PHE B O 1
ATOM 2717 N N . SER B 1 117 ? -12.367 -8.586 10.008 1 95.56 117 SER B N 1
ATOM 2718 C CA . SER B 1 117 ? -11.352 -7.816 10.719 1 95.56 117 SER B CA 1
ATOM 2719 C C . SER B 1 117 ? -11.617 -6.32 10.602 1 95.56 117 SER B C 1
ATOM 2721 O O . SER B 1 117 ? -11.461 -5.578 11.578 1 95.56 117 SER B O 1
ATOM 2723 N N . GLY B 1 118 ? -12.047 -5.938 9.461 1 94.62 118 GLY B N 1
ATOM 2724 C CA . GLY B 1 118 ? -12.375 -4.535 9.258 1 94.62 118 GLY B CA 1
ATOM 2725 C C . GLY B 1 118 ? -13.531 -4.062 10.125 1 94.62 118 GLY B C 1
ATOM 2726 O O . GLY B 1 118 ? -13.477 -2.98 10.711 1 94.62 118 GLY B O 1
ATOM 2727 N N . LEU B 1 119 ? -14.562 -4.855 10.211 1 94.19 119 LEU B N 1
ATOM 2728 C CA . LEU B 1 119 ? -15.711 -4.512 11.039 1 94.19 119 LEU B CA 1
ATOM 2729 C C . LEU B 1 119 ? -15.32 -4.406 12.508 1 94.19 119 LEU B C 1
ATOM 2731 O O . LEU B 1 119 ? -15.812 -3.537 13.227 1 94.19 119 LEU B O 1
ATOM 2735 N N . VAL B 1 120 ? -14.43 -5.266 12.891 1 96.5 120 VAL B N 1
ATOM 2736 C CA . VAL B 1 120 ? -13.945 -5.223 14.266 1 96.5 120 VAL B CA 1
ATOM 2737 C C . VAL B 1 120 ? -13.18 -3.924 14.5 1 96.5 120 VAL B C 1
ATOM 2739 O O . VAL B 1 120 ? -13.406 -3.236 15.5 1 96.5 120 VAL B O 1
ATOM 2742 N N . ILE B 1 121 ? -12.352 -3.537 13.586 1 95.31 121 ILE B N 1
ATOM 2743 C CA . ILE B 1 121 ? -11.539 -2.328 13.695 1 95.31 121 ILE B CA 1
ATOM 2744 C C . ILE B 1 121 ? -12.445 -1.1 13.703 1 95.31 121 ILE B C 1
ATOM 2746 O O . ILE B 1 121 ? -12.281 -0.199 14.523 1 95.31 121 ILE B O 1
ATOM 2750 N N . ILE B 1 122 ? -13.328 -1.105 12.828 1 95.19 122 ILE B N 1
ATOM 2751 C CA . ILE B 1 122 ? -14.273 0.005 12.758 1 95.19 122 ILE B CA 1
ATOM 2752 C C . ILE B 1 122 ? -15.086 0.081 14.047 1 95.19 122 ILE B C 1
ATOM 2754 O O . ILE B 1 122 ? -15.273 1.163 14.609 1 95.19 122 ILE B O 1
ATOM 2758 N N . GLY B 1 123 ? -15.547 -1.021 14.477 1 95.81 123 GLY B N 1
ATOM 2759 C CA . GLY B 1 123 ? -16.312 -1.06 15.703 1 95.81 123 GLY B CA 1
ATOM 2760 C C . GLY B 1 123 ? -15.57 -0.507 16.906 1 95.81 123 GLY B C 1
ATOM 2761 O O . GLY B 1 123 ? -16.125 0.274 17.672 1 95.81 123 GLY B O 1
ATOM 2762 N N . ILE B 1 124 ? -14.391 -0.918 17 1 95 124 ILE B N 1
ATOM 2763 C CA . ILE B 1 124 ? -13.562 -0.465 18.109 1 95 124 ILE B CA 1
ATOM 2764 C C . ILE B 1 124 ? -13.297 1.033 17.969 1 95 124 ILE B C 1
ATOM 2766 O O . ILE B 1 124 ? -13.477 1.789 18.938 1 95 124 ILE B O 1
ATOM 2770 N N . SER B 1 125 ? -12.883 1.417 16.828 1 93.12 125 SER B N 1
ATOM 2771 C CA . SER B 1 125 ? -12.531 2.816 16.609 1 93.12 125 SER B CA 1
ATOM 2772 C C . SER B 1 125 ? -13.742 3.727 16.781 1 93.12 125 SER B C 1
ATOM 2774 O O . SER B 1 125 ? -13.68 4.715 17.516 1 93.12 125 SER B O 1
ATOM 2776 N N . TRP B 1 126 ? -14.766 3.416 16.109 1 92.5 126 TRP B N 1
ATOM 2777 C CA . TRP B 1 126 ? -15.977 4.219 16.203 1 92.5 126 TRP B CA 1
ATOM 2778 C C . TRP B 1 126 ? -16.562 4.137 17.609 1 92.5 126 TRP B C 1
ATOM 2780 O O . TRP B 1 126 ? -17.047 5.141 18.141 1 92.5 126 TRP B O 1
ATOM 2790 N N . GLY B 1 127 ? -16.531 3.008 18.188 1 93.56 127 GLY B N 1
ATOM 2791 C CA . GLY B 1 127 ? -17.047 2.834 19.547 1 93.56 127 GLY B CA 1
ATOM 2792 C C . GLY B 1 127 ? -16.312 3.674 20.578 1 93.56 127 GLY B C 1
ATOM 2793 O O . GLY B 1 127 ? -16.938 4.324 21.406 1 93.56 127 GLY B O 1
ATOM 2794 N N . LEU B 1 128 ? -15.055 3.584 20.562 1 92.25 128 LEU B N 1
ATOM 2795 C CA . LEU B 1 128 ? -14.25 4.375 21.484 1 92.25 128 LEU B CA 1
ATOM 2796 C C . LEU B 1 128 ? -14.531 5.863 21.297 1 92.25 128 LEU B C 1
ATOM 2798 O O . LEU B 1 128 ? -14.617 6.605 22.281 1 92.25 128 LEU B O 1
ATOM 2802 N N . ARG B 1 129 ? -14.641 6.188 20.094 1 87.56 129 ARG B N 1
ATOM 2803 C CA . ARG B 1 129 ? -14.945 7.586 19.812 1 87.56 129 ARG B CA 1
ATOM 2804 C C . ARG B 1 129 ? -16.312 7.965 20.375 1 87.56 129 ARG B C 1
ATOM 2806 O O . ARG B 1 129 ? -16.484 9.031 20.969 1 87.56 129 ARG B O 1
ATOM 2813 N N . MET B 1 130 ? -17.234 7.129 20.172 1 91 130 MET B N 1
ATOM 2814 C CA . MET B 1 130 ? -18.578 7.387 20.672 1 91 130 MET B CA 1
ATOM 2815 C C . MET B 1 130 ? -18.609 7.391 22.188 1 91 130 MET B C 1
ATOM 2817 O O . MET B 1 130 ? -19.344 8.172 22.797 1 91 130 MET B O 1
ATOM 2821 N N . TYR B 1 131 ? -17.875 6.539 22.719 1 92 131 TYR B N 1
ATOM 2822 C CA . TYR B 1 131 ? -17.781 6.473 24.172 1 92 131 TYR B CA 1
ATOM 2823 C C . TYR B 1 131 ? -17.188 7.754 24.734 1 92 131 TYR B C 1
ATOM 2825 O O . TYR B 1 131 ? -17.672 8.281 25.75 1 92 131 TYR B O 1
ATOM 2833 N N . ARG B 1 132 ? -16.219 8.258 24.109 1 86.88 132 ARG B N 1
ATOM 2834 C CA . ARG B 1 132 ? -15.508 9.445 24.578 1 86.88 132 ARG B CA 1
ATOM 2835 C C . ARG B 1 132 ? -16.344 10.703 24.359 1 86.88 132 ARG B C 1
ATOM 2837 O O . ARG B 1 132 ? -16.344 11.602 25.188 1 86.88 132 ARG B O 1
ATOM 2844 N N . THR B 1 133 ? -17.016 10.68 23.234 1 86.19 133 THR B N 1
ATOM 2845 C CA . THR B 1 133 ? -17.719 11.906 22.859 1 86.19 133 THR B CA 1
ATOM 2846 C C . THR B 1 133 ? -19.188 11.836 23.297 1 86.19 133 THR B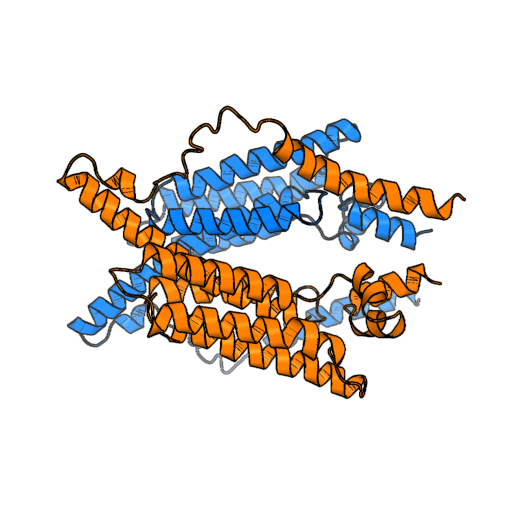 C 1
ATOM 2848 O O . THR B 1 133 ? -19.875 12.852 23.312 1 86.19 133 THR B O 1
ATOM 2851 N N . LYS B 1 134 ? -19.656 10.68 23.578 1 89.94 134 LYS B N 1
ATOM 2852 C CA . LYS B 1 134 ? -21.047 10.453 23.969 1 89.94 134 LYS B CA 1
ATOM 2853 C C . LYS B 1 134 ? -22 10.914 22.875 1 89.94 134 LYS B C 1
ATOM 2855 O O . LYS B 1 134 ? -23.047 11.492 23.156 1 89.94 134 LYS B O 1
ATOM 2860 N N . GLN B 1 135 ? -21.5 10.836 21.703 1 87.62 135 GLN B N 1
ATOM 2861 C CA . GLN B 1 135 ? -22.281 11.18 20.516 1 87.62 135 GLN B CA 1
ATOM 2862 C C . GLN B 1 135 ? -22.172 10.086 19.469 1 87.62 135 GLN B C 1
ATOM 2864 O O . GLN B 1 135 ? -21.219 9.312 19.453 1 87.62 135 GLN B O 1
ATOM 2869 N N . LEU B 1 136 ? -23.156 10.086 18.688 1 86.62 136 LEU B N 1
ATOM 2870 C CA . LEU B 1 136 ? -23.156 9.125 17.594 1 86.62 136 LEU B CA 1
ATOM 2871 C C . LEU B 1 136 ? -22.109 9.477 16.547 1 86.62 136 LEU B C 1
ATOM 2873 O O . LEU B 1 136 ? -21.984 10.641 16.172 1 86.62 136 LEU B O 1
ATOM 2877 N N . TYR B 1 137 ? -21.328 8.602 16.281 1 86.81 137 TYR B N 1
ATOM 2878 C CA . TYR B 1 137 ? -20.328 8.766 15.234 1 86.81 137 TYR B CA 1
ATOM 2879 C C . TYR B 1 137 ? -20.391 7.609 14.242 1 86.81 137 TYR B C 1
ATOM 2881 O O . TYR B 1 137 ? -20.484 6.445 14.633 1 86.81 137 TYR B O 1
ATOM 2889 N N . PRO B 1 138 ? -20.266 7.738 13.016 1 86.75 138 PRO B N 1
ATOM 2890 C CA . PRO B 1 138 ? -20.422 9.023 12.336 1 86.75 138 PRO B CA 1
ATOM 2891 C C . PRO B 1 138 ? -21.844 9.586 12.469 1 86.75 138 PRO B C 1
ATOM 2893 O O . PRO B 1 138 ? -22.703 8.953 13.094 1 86.75 138 PRO B O 1
ATOM 2896 N N . SER B 1 139 ? -22.109 10.836 11.922 1 84.94 139 SER B N 1
ATOM 2897 C CA . SER B 1 139 ? -23.422 11.484 12.047 1 84.94 139 SER B CA 1
ATOM 2898 C C . SER B 1 139 ? -24.516 10.656 11.391 1 84.94 139 SER B C 1
ATOM 2900 O O . SER B 1 139 ? -24.234 9.828 10.523 1 84.94 139 SER B O 1
ATOM 2902 N N . TRP B 1 140 ? -25.766 10.828 11.836 1 88 140 TRP B N 1
ATOM 2903 C CA . TRP B 1 140 ? -26.906 10.062 11.32 1 88 140 TRP B CA 1
ATOM 2904 C C . TRP B 1 140 ? -27.094 10.32 9.828 1 88 140 TRP B C 1
ATOM 2906 O O . TRP B 1 140 ? -27.516 9.422 9.094 1 88 140 TRP B O 1
ATOM 2916 N N . ARG B 1 141 ? -26.828 11.461 9.367 1 86.31 141 ARG B N 1
ATOM 2917 C CA . ARG B 1 141 ? -26.938 11.781 7.949 1 86.31 141 ARG B CA 1
ATOM 2918 C C . ARG B 1 141 ? -25.984 10.938 7.117 1 86.31 141 ARG B C 1
ATOM 2920 O O . ARG B 1 141 ? -26.328 10.469 6.035 1 86.31 141 ARG B O 1
ATOM 2927 N N . ARG B 1 142 ? -24.797 10.781 7.602 1 90.44 142 ARG B N 1
ATOM 2928 C CA . ARG B 1 142 ? -23.812 9.961 6.91 1 90.44 142 ARG B CA 1
ATOM 2929 C C . ARG B 1 142 ? -24.266 8.5 6.848 1 90.44 142 ARG B C 1
ATOM 2931 O O . ARG B 1 142 ? -24.016 7.812 5.859 1 90.44 142 ARG B O 1
ATOM 2938 N N . TYR B 1 143 ? -24.891 8.062 7.867 1 92.69 143 TYR B N 1
ATOM 2939 C CA . TYR B 1 143 ? -25.406 6.695 7.879 1 92.69 143 TYR B CA 1
ATOM 2940 C C . TYR B 1 143 ? -26.438 6.492 6.781 1 92.69 143 TYR B C 1
ATOM 2942 O O . TYR B 1 143 ? -26.344 5.543 5.996 1 92.69 143 TYR B O 1
ATOM 2950 N N . VAL B 1 144 ? -27.281 7.395 6.66 1 93.44 144 VAL B N 1
ATOM 2951 C CA . VAL B 1 144 ? -28.453 7.199 5.805 1 93.44 144 VAL B CA 1
ATOM 2952 C C . VAL B 1 144 ? -28.094 7.516 4.355 1 93.44 144 VAL B C 1
ATOM 2954 O O . VAL B 1 144 ? -28.516 6.812 3.436 1 93.44 144 VAL B O 1
ATOM 2957 N N . PHE B 1 145 ? -27.25 8.484 4.145 1 92.88 145 PHE B N 1
ATOM 2958 C CA . PHE B 1 145 ? -27.062 8.961 2.779 1 92.88 145 PHE B CA 1
ATOM 2959 C C . PHE B 1 145 ? -25.797 8.344 2.168 1 92.88 145 PHE B C 1
ATOM 2961 O O . PHE B 1 145 ? -25.656 8.328 0.944 1 92.88 145 PHE B O 1
ATOM 2968 N N . PHE B 1 146 ? -24.938 7.805 2.941 1 94.25 146 PHE B N 1
ATOM 2969 C CA . PHE B 1 146 ? -23.672 7.332 2.375 1 94.25 146 PHE B CA 1
ATOM 2970 C C . PHE B 1 146 ? -23.391 5.898 2.809 1 94.25 146 PHE B C 1
ATOM 2972 O O . PHE B 1 146 ? -23.266 5.004 1.97 1 94.25 146 PHE B O 1
ATOM 2979 N N . LEU B 1 147 ? -23.453 5.586 4.02 1 95.5 147 LEU B N 1
ATOM 2980 C CA . LEU B 1 147 ? -23.031 4.281 4.531 1 95.5 147 LEU B CA 1
ATOM 2981 C C . LEU B 1 147 ? -24.031 3.201 4.125 1 95.5 147 LEU B C 1
ATOM 2983 O O . LEU B 1 147 ? -23.641 2.139 3.641 1 95.5 147 LEU B O 1
ATOM 2987 N N . VAL B 1 148 ? -25.281 3.502 4.316 1 97.19 148 VAL B N 1
ATOM 2988 C CA . VAL B 1 148 ? -26.297 2.506 3.992 1 97.19 148 VAL B CA 1
ATOM 2989 C C . VAL B 1 148 ? -26.312 2.248 2.486 1 97.19 148 VAL B C 1
ATOM 2991 O O . VAL B 1 148 ? -26.172 1.104 2.045 1 97.19 148 VAL B O 1
ATOM 2994 N N . PRO B 1 149 ? -26.422 3.273 1.664 1 97.31 149 PRO B N 1
ATOM 2995 C CA . PRO B 1 149 ? -26.344 3.014 0.225 1 97.31 149 PRO B CA 1
ATOM 2996 C C . PRO B 1 149 ? -25.031 2.328 -0.173 1 97.31 149 PRO B C 1
ATOM 2998 O O . PRO B 1 149 ? -25.016 1.487 -1.075 1 97.31 149 PRO B O 1
ATOM 3001 N N . GLY B 1 150 ? -23.938 2.664 0.409 1 97.94 150 GLY B N 1
ATOM 3002 C CA . GLY B 1 150 ? -22.656 2.023 0.139 1 97.94 150 GLY B CA 1
ATOM 3003 C C . GLY B 1 150 ? -22.656 0.538 0.441 1 97.94 150 GLY B C 1
ATOM 3004 O O . GLY B 1 150 ? -22.172 -0.265 -0.36 1 97.94 150 GLY B O 1
ATOM 3005 N N . VAL B 1 151 ? -23.219 0.138 1.55 1 97.19 151 VAL B N 1
ATOM 3006 C CA . VAL B 1 151 ? -23.297 -1.265 1.944 1 97.19 151 VAL B CA 1
ATOM 3007 C C . VAL B 1 151 ? -24.234 -2.012 1.012 1 97.19 151 VAL B C 1
ATOM 3009 O O . VAL B 1 151 ? -23.984 -3.158 0.639 1 97.19 151 VAL B O 1
ATOM 3012 N N . MET B 1 152 ? -25.297 -1.348 0.643 1 97.75 152 MET B N 1
ATOM 3013 C CA . MET B 1 152 ? -26.234 -1.96 -0.281 1 97.75 152 MET B CA 1
ATOM 3014 C C . MET B 1 152 ? -25.578 -2.246 -1.627 1 97.75 152 MET B C 1
ATOM 3016 O O . MET B 1 152 ? -25.812 -3.299 -2.225 1 97.75 152 MET B O 1
ATOM 3020 N N . MET B 1 153 ? -24.797 -1.332 -2.074 1 98 153 MET B N 1
ATOM 3021 C CA . MET B 1 153 ? -24.078 -1.536 -3.324 1 98 153 MET B CA 1
ATOM 3022 C C . MET B 1 153 ? -23.078 -2.689 -3.197 1 98 153 MET B C 1
ATOM 3024 O O . MET B 1 153 ? -22.906 -3.465 -4.137 1 98 153 MET B O 1
ATOM 3028 N N . ALA B 1 154 ? -22.438 -2.775 -2.109 1 96.69 154 ALA B N 1
ATOM 3029 C CA . ALA B 1 154 ? -21.5 -3.875 -1.877 1 96.69 154 ALA B CA 1
ATOM 3030 C C . ALA B 1 154 ? -22.219 -5.219 -1.887 1 96.69 154 ALA B C 1
ATOM 3032 O O . ALA B 1 154 ? -21.719 -6.203 -2.432 1 96.69 154 ALA B O 1
ATOM 3033 N N . ILE B 1 155 ? -23.375 -5.27 -1.247 1 96.31 155 ILE B N 1
ATOM 3034 C CA . ILE B 1 155 ? -24.188 -6.488 -1.214 1 96.31 155 ILE B CA 1
ATOM 3035 C C . ILE B 1 155 ? -24.609 -6.867 -2.633 1 96.31 155 ILE B C 1
ATOM 3037 O O . ILE B 1 155 ? -24.531 -8.039 -3.016 1 96.31 155 ILE B O 1
ATOM 3041 N N . LEU B 1 156 ? -24.984 -5.891 -3.357 1 96.94 156 LEU B N 1
ATOM 3042 C CA . LEU B 1 156 ? -25.344 -6.125 -4.75 1 96.94 156 LEU B CA 1
ATOM 3043 C C . LEU B 1 156 ? -24.156 -6.672 -5.535 1 96.94 156 LEU B C 1
ATOM 3045 O O . LEU B 1 156 ? -24.297 -7.613 -6.316 1 96.94 156 LEU B O 1
ATOM 3049 N N . ALA B 1 157 ? -23.047 -6.094 -5.375 1 96.56 157 ALA B N 1
ATOM 3050 C CA . ALA B 1 157 ? -21.828 -6.566 -6.039 1 96.56 157 ALA B CA 1
ATOM 3051 C C . ALA B 1 157 ? -21.531 -8.016 -5.676 1 96.56 157 ALA B C 1
ATOM 3053 O O . ALA B 1 157 ? -21.266 -8.844 -6.551 1 96.56 157 ALA B O 1
ATOM 3054 N N . GLY B 1 158 ? -21.609 -8.352 -4.41 1 93.25 158 GLY B N 1
ATOM 3055 C CA . GLY B 1 158 ? -21.391 -9.719 -3.963 1 93.25 158 GLY B CA 1
ATOM 3056 C C . GLY B 1 158 ? -22.375 -10.711 -4.555 1 93.25 158 GLY B C 1
ATOM 3057 O O . GLY B 1 158 ? -21.984 -11.812 -4.949 1 93.25 158 GLY B O 1
ATOM 3058 N N . ALA B 1 159 ? -23.594 -10.336 -4.598 1 93.69 159 ALA B N 1
ATOM 3059 C CA . ALA B 1 159 ? -24.625 -11.195 -5.16 1 93.69 159 ALA B CA 1
ATOM 3060 C C . ALA B 1 159 ? -24.391 -11.438 -6.648 1 93.69 159 ALA B C 1
ATOM 3062 O O . ALA B 1 159 ? -24.516 -12.562 -7.133 1 93.69 159 ALA B O 1
ATOM 3063 N N . CYS B 1 160 ? -24.047 -10.383 -7.363 1 92.56 160 CYS B N 1
ATOM 3064 C CA . CYS B 1 160 ? -23.734 -10.516 -8.781 1 92.56 160 CYS B CA 1
ATOM 3065 C C . CYS B 1 160 ? -22.594 -11.492 -9.008 1 92.56 160 CYS B C 1
ATOM 3067 O O . CYS B 1 160 ? -22.672 -12.359 -9.875 1 92.56 160 CYS B O 1
ATOM 3069 N N . PHE B 1 161 ? -21.672 -11.422 -8.211 1 90.19 161 PHE B N 1
ATOM 3070 C CA . PHE B 1 161 ? -20.453 -12.203 -8.383 1 90.19 161 PHE B CA 1
ATOM 3071 C C . PHE B 1 161 ? -20.672 -13.648 -7.965 1 90.19 161 PHE B C 1
ATOM 3073 O O . PHE B 1 161 ? -20.203 -14.57 -8.641 1 90.19 161 PHE B O 1
ATOM 3080 N N . THR B 1 162 ? -21.422 -13.906 -6.887 1 88.25 162 THR B N 1
ATOM 3081 C CA . THR B 1 162 ? -21.5 -15.242 -6.312 1 88.25 162 THR B CA 1
ATOM 3082 C C . THR B 1 162 ? -22.734 -15.977 -6.816 1 88.25 162 THR B C 1
ATOM 3084 O O . THR B 1 162 ? -22.719 -17.203 -6.953 1 88.25 162 THR B O 1
ATOM 3087 N N . MET B 1 163 ? -23.828 -15.289 -7.148 1 90.88 163 MET B N 1
ATOM 3088 C CA . MET B 1 163 ? -25.094 -15.969 -7.387 1 90.88 163 MET B CA 1
ATOM 3089 C C . MET B 1 163 ? -25.516 -15.852 -8.852 1 90.88 163 MET B C 1
ATOM 3091 O O . MET B 1 163 ? -26.078 -16.781 -9.414 1 90.88 163 MET B O 1
ATOM 3095 N N . PHE B 1 164 ? -25.188 -14.75 -9.438 1 91.12 164 PHE B N 1
ATOM 3096 C CA . PHE B 1 164 ? -25.812 -14.484 -10.727 1 91.12 164 PHE B CA 1
ATOM 3097 C C . PHE B 1 164 ? -24.828 -14.703 -11.867 1 91.12 164 PHE B C 1
ATOM 3099 O O . PHE B 1 164 ? -25.234 -14.938 -13.008 1 91.12 164 PHE B O 1
ATOM 3106 N N . GLU B 1 165 ? -23.562 -14.523 -11.586 1 89.56 165 GLU B N 1
ATOM 3107 C CA . GLU B 1 165 ? -22.562 -14.625 -12.633 1 89.56 165 GLU B CA 1
ATOM 3108 C C . GLU B 1 165 ? -22.422 -16.062 -13.125 1 89.56 165 GLU B C 1
ATOM 3110 O O . GLU B 1 165 ? -22.281 -16.984 -12.328 1 89.56 165 GLU B O 1
ATOM 3115 N N . THR B 1 166 ? -22.656 -16.266 -14.406 1 84.38 166 THR B N 1
ATOM 3116 C CA . THR B 1 166 ? -22.422 -17.531 -15.102 1 84.38 166 THR B CA 1
ATOM 3117 C C . THR B 1 166 ? -21.438 -17.344 -16.25 1 84.38 166 THR B C 1
ATOM 3119 O O . THR B 1 166 ? -20.984 -16.219 -16.516 1 84.38 166 THR B O 1
ATOM 3122 N N . LYS B 1 167 ? -21.031 -18.438 -16.844 1 85.19 167 LYS B N 1
ATOM 3123 C CA . LYS B 1 167 ? -20.094 -18.375 -17.969 1 85.19 167 LYS B CA 1
ATOM 3124 C C . LYS B 1 167 ? -20.703 -17.609 -19.141 1 85.19 167 LYS B C 1
ATOM 3126 O O . LYS B 1 167 ? -20 -16.891 -19.844 1 85.19 167 LYS B O 1
ATOM 3131 N N . ARG B 1 168 ? -22.016 -17.672 -19.297 1 88.88 168 ARG B N 1
ATOM 3132 C CA . ARG B 1 168 ? -22.703 -17.078 -20.438 1 88.88 168 ARG B CA 1
ATOM 3133 C C . ARG B 1 168 ? -22.844 -15.57 -20.266 1 88.88 168 ARG B C 1
ATOM 3135 O O . ARG B 1 168 ? -22.766 -14.82 -21.25 1 88.88 168 ARG B O 1
ATOM 3142 N N . ASN B 1 169 ? -23.031 -15.109 -19.047 1 90.88 169 ASN B N 1
ATOM 3143 C CA . ASN B 1 169 ? -23.25 -13.695 -18.797 1 90.88 169 ASN B CA 1
ATOM 3144 C C . ASN B 1 169 ? -22.062 -13.055 -18.094 1 90.88 169 ASN B C 1
ATOM 3146 O O . ASN B 1 169 ? -22.172 -11.953 -17.547 1 90.88 169 ASN B O 1
ATOM 3150 N N . TYR B 1 170 ? -20.938 -13.711 -18.109 1 87.88 170 TYR B N 1
ATOM 3151 C CA . TYR B 1 170 ? -19.75 -13.32 -17.359 1 87.88 170 TYR B CA 1
ATOM 3152 C C . TYR B 1 170 ? -19.344 -11.891 -17.672 1 87.88 170 TYR B C 1
ATOM 3154 O O . TYR B 1 170 ? -19.109 -11.078 -16.766 1 87.88 170 TYR B O 1
ATOM 3162 N N . LYS B 1 171 ? -19.219 -11.578 -18.891 1 87.44 171 LYS B N 1
ATOM 3163 C CA . LYS B 1 171 ? -18.75 -10.266 -19.328 1 87.44 171 LYS B CA 1
ATOM 3164 C C . LYS B 1 171 ? -19.609 -9.156 -18.734 1 87.44 171 LYS B C 1
ATOM 3166 O O . LYS B 1 171 ? -19.094 -8.141 -18.266 1 87.44 171 LYS B O 1
ATOM 3171 N N . TYR B 1 172 ? -20.828 -9.352 -18.688 1 90.69 172 TYR B N 1
ATOM 3172 C CA . TYR B 1 172 ? -21.766 -8.312 -18.266 1 90.69 172 TYR B CA 1
ATOM 3173 C C . TYR B 1 172 ? -21.844 -8.25 -16.75 1 90.69 172 TYR B C 1
ATOM 3175 O O . TYR B 1 172 ? -21.672 -7.184 -16.156 1 90.69 172 TYR B O 1
ATOM 3183 N N . LEU B 1 173 ? -22.031 -9.398 -16.172 1 91.75 173 LEU B N 1
ATOM 3184 C CA . LEU B 1 173 ? -22.234 -9.414 -14.734 1 91.75 173 LEU B CA 1
ATOM 3185 C C . LEU B 1 173 ? -20.922 -9.141 -14 1 91.75 173 LEU B C 1
ATOM 3187 O O . LEU B 1 173 ? -20.922 -8.523 -12.93 1 91.75 173 LEU B O 1
ATOM 3191 N N . HIS B 1 174 ? -19.828 -9.578 -14.57 1 91.81 174 HIS B N 1
ATOM 3192 C CA . HIS B 1 174 ? -18.547 -9.281 -13.953 1 91.81 174 HIS B CA 1
ATOM 3193 C C . HIS B 1 174 ? -18.25 -7.785 -13.992 1 91.81 174 HIS B C 1
ATOM 3195 O O . HIS B 1 174 ? -17.781 -7.215 -13 1 91.81 174 HIS B O 1
ATOM 3201 N N . SER B 1 175 ? -18.641 -7.172 -15.109 1 93.88 175 SER B N 1
ATOM 3202 C CA . SER B 1 175 ? -18.484 -5.727 -15.227 1 93.88 175 SER B CA 1
ATOM 3203 C C . SER B 1 175 ? -19.391 -4.996 -14.242 1 93.88 175 SER B C 1
ATOM 3205 O O . SER B 1 175 ? -18.984 -4.008 -13.625 1 93.88 175 SER B O 1
ATOM 3207 N N . LEU B 1 176 ? -20.516 -5.531 -14.078 1 94.06 176 LEU B N 1
ATOM 3208 C CA . LEU B 1 176 ? -21.469 -4.93 -13.148 1 94.06 176 LEU B CA 1
ATOM 3209 C C . LEU B 1 176 ? -20.969 -5.043 -11.711 1 94.06 176 LEU B C 1
ATOM 3211 O O . LEU B 1 176 ? -21.078 -4.094 -10.93 1 94.06 176 LEU B O 1
ATOM 3215 N N . TRP B 1 177 ? -20.469 -6.191 -11.422 1 94.44 177 TRP B N 1
ATOM 3216 C CA . TRP B 1 177 ? -19.938 -6.371 -10.078 1 94.44 177 TRP B CA 1
ATOM 3217 C C . TRP B 1 177 ? -18.828 -5.355 -9.789 1 94.44 177 TRP B C 1
ATOM 3219 O O . TRP B 1 177 ? -18.812 -4.746 -8.719 1 94.44 177 TRP B O 1
ATOM 3229 N N . HIS B 1 178 ? -17.938 -5.059 -10.734 1 95.12 178 HIS B N 1
ATOM 3230 C CA . HIS B 1 178 ? -16.844 -4.094 -10.555 1 95.12 178 HIS B CA 1
ATOM 3231 C C . HIS B 1 178 ? -17.391 -2.678 -10.406 1 95.12 178 HIS B C 1
ATOM 3233 O O . HIS B 1 178 ? -16.891 -1.902 -9.586 1 95.12 178 HIS B O 1
ATOM 3239 N N . THR B 1 179 ? -18.359 -2.373 -11.172 1 96.19 179 THR B N 1
ATOM 3240 C CA . THR B 1 179 ? -18.969 -1.047 -11.102 1 96.19 179 THR B CA 1
ATOM 3241 C C . THR B 1 179 ? -19.656 -0.834 -9.758 1 96.19 179 THR B C 1
ATOM 3243 O O . THR B 1 179 ? -19.516 0.231 -9.148 1 96.19 179 THR B O 1
ATOM 3246 N N . CYS B 1 180 ? -20.281 -1.843 -9.289 1 96.31 180 CYS B N 1
ATOM 3247 C CA . CYS B 1 180 ? -21 -1.762 -8.016 1 96.31 180 CYS B CA 1
ATOM 3248 C C . CYS B 1 180 ? -20.031 -1.626 -6.855 1 96.31 180 CYS B C 1
ATOM 3250 O O . CYS B 1 180 ? -20.219 -0.79 -5.969 1 96.31 180 CYS B O 1
ATOM 3252 N N . ILE B 1 181 ? -19.016 -2.363 -6.91 1 96.06 181 ILE B N 1
ATOM 3253 C CA . ILE B 1 181 ? -18.062 -2.307 -5.801 1 96.06 181 ILE B CA 1
ATOM 3254 C C . ILE B 1 181 ? -17.312 -0.975 -5.828 1 96.06 181 ILE B C 1
ATOM 3256 O O . ILE B 1 181 ? -17.031 -0.394 -4.777 1 96.06 181 ILE B O 1
ATOM 3260 N N . ALA B 1 182 ? -16.984 -0.461 -6.992 1 96 182 ALA B N 1
ATOM 3261 C CA . ALA B 1 182 ? -16.344 0.844 -7.098 1 96 182 ALA B CA 1
ATOM 3262 C C . ALA B 1 182 ? -17.234 1.944 -6.523 1 96 182 ALA B C 1
ATOM 3264 O O . ALA B 1 182 ? -16.75 2.816 -5.793 1 96 182 ALA B O 1
ATOM 3265 N N . THR B 1 183 ? -18.438 1.877 -6.852 1 96.69 183 THR B N 1
ATOM 3266 C CA . THR B 1 183 ? -19.391 2.855 -6.344 1 96.69 183 THR B CA 1
ATOM 3267 C C . THR B 1 183 ? -19.531 2.729 -4.828 1 96.69 183 THR B C 1
ATOM 3269 O O . THR B 1 183 ? -19.609 3.736 -4.121 1 96.69 183 THR B O 1
ATOM 3272 N N . SER B 1 184 ? -19.594 1.54 -4.355 1 97.69 184 SER B N 1
ATOM 3273 C CA . SER B 1 184 ? -19.656 1.288 -2.92 1 97.69 184 SER B CA 1
ATOM 3274 C C . SER B 1 184 ? -18.5 1.942 -2.189 1 97.69 184 SER B C 1
ATOM 3276 O O . SER B 1 184 ? -18.688 2.584 -1.152 1 97.69 184 SER B O 1
ATOM 3278 N N . ILE B 1 185 ? -17.312 1.874 -2.699 1 96.19 185 ILE B N 1
ATOM 3279 C CA . ILE B 1 185 ? -16.109 2.404 -2.082 1 96.19 185 ILE B CA 1
ATOM 3280 C C . ILE B 1 185 ? -16.203 3.926 -1.976 1 96.19 185 ILE B C 1
ATOM 3282 O O . ILE B 1 185 ? -15.922 4.5 -0.923 1 96.19 185 ILE B O 1
ATOM 3286 N N . VAL B 1 186 ? -16.672 4.547 -2.965 1 94.44 186 VAL B N 1
ATOM 3287 C CA . VAL B 1 186 ? -16.781 6 -2.998 1 94.44 186 VAL B CA 1
ATOM 3288 C C . VAL B 1 186 ? -17.766 6.469 -1.929 1 94.44 186 VAL B C 1
ATOM 3290 O O . VAL B 1 186 ? -17.531 7.48 -1.264 1 94.44 186 VAL B O 1
ATOM 3293 N N . LEU B 1 187 ? -18.734 5.742 -1.739 1 95.25 187 LEU B N 1
ATOM 3294 C CA . LEU B 1 187 ? -19.766 6.098 -0.769 1 95.25 187 LEU B CA 1
ATOM 3295 C C . LEU B 1 187 ? -19.297 5.828 0.654 1 95.25 187 LEU B C 1
ATOM 3297 O O . LEU B 1 187 ? -19.609 6.582 1.575 1 95.25 187 LEU B O 1
ATOM 3301 N N . LEU B 1 188 ? -18.5 4.848 0.798 1 95.56 188 LEU B N 1
ATOM 3302 C CA . LEU B 1 188 ? -18.109 4.414 2.137 1 95.56 188 LEU B CA 1
ATOM 3303 C C . LEU B 1 188 ? -16.922 5.219 2.648 1 95.56 188 LEU B C 1
ATOM 3305 O O . LEU B 1 188 ? -16.719 5.332 3.859 1 95.56 188 LEU B O 1
ATOM 3309 N N . LEU B 1 189 ? -16.125 5.754 1.861 1 92.38 189 LEU B N 1
ATOM 3310 C CA . LEU B 1 189 ? -14.945 6.508 2.268 1 92.38 189 LEU B CA 1
ATOM 3311 C C . LEU B 1 189 ? -15.344 7.773 3.021 1 92.38 189 LEU B C 1
ATOM 3313 O O . LEU B 1 189 ? -16.328 8.43 2.672 1 92.38 189 LEU B O 1
ATOM 3317 N N . PRO B 1 190 ? -14.516 8.07 4.117 1 87.31 190 PRO B N 1
ATOM 3318 C CA . PRO B 1 190 ? -14.805 9.289 4.879 1 87.31 190 PRO B CA 1
ATOM 3319 C C . PRO B 1 190 ? -14.547 10.555 4.074 1 87.31 190 PRO B C 1
ATOM 3321 O O . PRO B 1 190 ? -13.68 10.578 3.197 1 87.31 190 PRO B O 1
ATOM 3324 N N . PRO B 1 191 ? -15.375 11.5 4.406 1 76.62 191 PRO B N 1
ATOM 3325 C CA . PRO B 1 191 ? -15.203 12.766 3.699 1 76.62 191 PRO B CA 1
ATOM 3326 C C . PRO B 1 191 ? -13.93 13.508 4.109 1 76.62 191 PRO B C 1
ATOM 3328 O O . PRO B 1 191 ? -13.422 13.305 5.219 1 76.62 191 PRO B O 1
ATOM 3331 N N . LYS B 1 192 ? -13.484 14.273 3.148 1 68.62 192 LYS B N 1
ATOM 3332 C CA . LYS B 1 192 ? -12.359 15.148 3.467 1 68.62 192 LYS B CA 1
ATOM 3333 C C . LYS B 1 192 ? -12.773 16.25 4.445 1 68.62 192 LYS B C 1
ATOM 3335 O O . LYS B 1 192 ? -13.953 16.625 4.504 1 68.62 192 LYS B O 1
ATOM 3340 N N . ALA B 1 193 ? -11.906 16.672 5.316 1 54.91 193 ALA B N 1
ATOM 3341 C CA . ALA B 1 193 ? -12.164 17.656 6.363 1 54.91 193 ALA B CA 1
ATOM 3342 C C . ALA B 1 193 ? -12.969 18.828 5.824 1 54.91 193 ALA B C 1
ATOM 3344 O O . ALA B 1 193 ? -13.945 19.266 6.445 1 54.91 193 ALA B O 1
ATOM 3345 N N . VAL B 1 194 ? -12.508 19.406 4.828 1 48.88 194 VAL B N 1
ATOM 3346 C CA . VAL B 1 194 ? -13.086 20.656 4.367 1 48.88 194 VAL B CA 1
ATOM 3347 C C . VAL B 1 194 ? -14.531 20.438 3.92 1 48.88 194 VAL B C 1
ATOM 3349 O O . VAL B 1 194 ? -15.398 21.266 4.176 1 48.88 194 VAL B O 1
ATOM 3352 N N . ARG B 1 195 ? -14.781 19.438 3.387 1 50.62 195 ARG B N 1
ATOM 3353 C CA . ARG B 1 195 ? -16.094 19.219 2.805 1 50.62 195 ARG B CA 1
ATOM 3354 C C . ARG B 1 195 ? -17.094 18.75 3.863 1 50.62 195 ARG B C 1
ATOM 3356 O O . ARG B 1 195 ? -18.297 19 3.738 1 50.62 195 ARG B O 1
ATOM 3363 N N . ALA B 1 196 ? -16.516 18.266 4.887 1 53.38 196 ALA B N 1
ATOM 3364 C CA . ALA B 1 196 ? -17.391 17.781 5.945 1 53.38 196 ALA B CA 1
ATOM 3365 C C . ALA B 1 196 ? -18.188 18.906 6.582 1 53.38 196 ALA B C 1
ATOM 3367 O O . ALA B 1 196 ? -19.328 18.719 7.012 1 53.38 196 ALA B O 1
ATOM 3368 N N . ASP B 1 197 ? -17.531 20.016 6.621 1 52.69 197 ASP B N 1
ATOM 3369 C CA . ASP B 1 197 ? -18.203 21.203 7.16 1 52.69 197 ASP B CA 1
ATOM 3370 C C . ASP B 1 197 ? -19.422 21.578 6.336 1 52.69 197 ASP B C 1
ATOM 3372 O O . ASP B 1 197 ? -20.469 21.953 6.887 1 52.69 197 ASP B O 1
ATOM 3376 N N . LYS B 1 198 ? -19.203 21.594 5.121 1 53.75 198 LYS B N 1
ATOM 3377 C CA . LYS B 1 198 ? -20.25 22.078 4.238 1 53.75 198 LYS B CA 1
ATOM 3378 C C . LYS B 1 198 ? -21.422 21.094 4.203 1 53.75 198 LYS B C 1
ATOM 3380 O O . LYS B 1 198 ? -22.578 21.5 4.109 1 53.75 198 LYS B O 1
ATOM 3385 N N . ILE B 1 199 ? -21.094 19.906 4.336 1 50.88 199 ILE B N 1
ATOM 3386 C CA . ILE B 1 199 ? -22.141 18.891 4.141 1 50.88 199 ILE B CA 1
ATOM 3387 C C . ILE B 1 199 ? -22.875 18.656 5.457 1 50.88 199 ILE B C 1
ATOM 3389 O O . ILE B 1 199 ? -24.109 18.547 5.473 1 50.88 199 ILE B O 1
ATOM 3393 N N . TYR B 1 200 ? -22.109 18.609 6.531 1 55.62 200 TYR B N 1
ATOM 3394 C CA . TYR B 1 200 ? -22.734 18.125 7.758 1 55.62 200 TYR B CA 1
ATOM 3395 C C . TYR B 1 200 ? -22.969 19.25 8.742 1 55.62 200 TYR B C 1
ATOM 3397 O O . TYR B 1 200 ? -23.75 19.109 9.68 1 55.62 200 TYR B O 1
ATOM 3405 N N . GLY B 1 201 ? -22.5 20.453 8.398 1 50.03 201 GLY B N 1
ATOM 3406 C CA . GLY B 1 201 ? -22.531 21.547 9.352 1 50.03 201 GLY B CA 1
ATOM 3407 C C . GLY B 1 201 ? -21.266 21.625 10.195 1 50.03 201 GLY B C 1
ATOM 3408 O O . GLY B 1 201 ? -20.547 20.641 10.344 1 50.03 201 GLY B O 1
ATOM 3409 N N . ALA B 1 202 ? -20.812 22.797 10.578 1 50.28 202 ALA B N 1
ATOM 3410 C CA . ALA B 1 202 ? -19.594 23.156 11.289 1 50.28 202 ALA B CA 1
ATOM 3411 C C . ALA B 1 202 ? -19.344 22.203 12.461 1 50.28 202 ALA B C 1
ATOM 3413 O O . ALA B 1 202 ? -18.203 21.797 12.703 1 50.28 202 ALA B O 1
ATOM 3414 N N . ASN B 1 203 ? -20.281 21.969 13.18 1 49.53 203 ASN B N 1
ATOM 3415 C CA . ASN B 1 203 ? -20.125 21.172 14.383 1 49.53 203 ASN B CA 1
ATOM 3416 C C . ASN B 1 203 ? -19.812 19.703 14.047 1 49.53 203 ASN B C 1
ATOM 3418 O O . ASN B 1 203 ? -19 19.078 14.711 1 49.53 203 ASN B O 1
ATOM 3422 N N . GLU B 1 204 ? -20.422 19.344 13.078 1 50.88 204 GLU B N 1
ATOM 3423 C CA . GLU B 1 204 ? -20.266 17.938 12.695 1 50.88 204 GLU B CA 1
ATOM 3424 C C . GLU B 1 204 ? -18.922 17.703 12.023 1 50.88 204 GLU B C 1
ATOM 3426 O O . GLU B 1 204 ? -18.328 16.625 12.164 1 50.88 204 GLU B O 1
ATOM 3431 N N . ALA B 1 205 ? -18.516 18.641 11.289 1 53.16 205 ALA B N 1
ATOM 3432 C CA . ALA B 1 205 ? -17.203 18.547 10.648 1 53.16 205 ALA B CA 1
ATOM 3433 C C . ALA B 1 205 ? -16.109 18.312 11.688 1 53.16 205 ALA B C 1
ATOM 3435 O O . ALA B 1 205 ? -15.156 17.578 11.43 1 53.16 205 ALA B O 1
ATOM 3436 N N . LEU B 1 206 ? -16.312 18.953 12.773 1 54.12 206 LEU B N 1
ATOM 3437 C CA . LEU B 1 206 ? -15.336 18.797 13.844 1 54.12 206 LEU B CA 1
ATOM 3438 C C . LEU B 1 206 ? -15.305 17.359 14.352 1 54.12 206 LEU B C 1
ATOM 3440 O O . LEU B 1 206 ? -14.25 16.844 14.734 1 54.12 206 LEU B O 1
ATOM 3444 N N . ILE B 1 207 ? -16.5 16.875 14.359 1 54.62 207 ILE B N 1
ATOM 3445 C CA . ILE B 1 207 ? -16.594 15.508 14.859 1 54.62 207 ILE B CA 1
ATOM 3446 C C . ILE B 1 207 ? -15.969 14.547 13.859 1 54.62 207 ILE B C 1
ATOM 3448 O O . ILE B 1 207 ? -15.367 13.547 14.242 1 54.62 207 ILE B O 1
ATOM 3452 N N . GLU B 1 208 ? -16.125 14.938 12.617 1 56 208 GLU B N 1
ATOM 3453 C CA . GLU B 1 208 ? -15.758 14 11.555 1 56 208 GLU B CA 1
ATOM 3454 C C . GLU B 1 208 ? -14.266 14.062 11.258 1 56 208 GLU B C 1
ATOM 3456 O O . GLU B 1 208 ? -13.688 13.102 10.75 1 56 208 GLU B O 1
ATOM 3461 N N . MET B 1 209 ? -13.68 15.148 11.57 1 54.78 209 MET B N 1
ATOM 3462 C CA . MET B 1 209 ? -12.273 15.32 11.203 1 54.78 209 MET B CA 1
ATOM 3463 C C . MET B 1 209 ? -11.375 14.461 12.078 1 54.78 209 MET B C 1
ATOM 3465 O O . MET B 1 209 ? -11.641 14.289 13.273 1 54.78 209 MET B O 1
ATOM 3469 N N . PRO B 1 210 ? -10.602 13.766 11.422 1 53.59 210 PRO B N 1
ATOM 3470 C CA . PRO B 1 210 ? -9.594 13.102 12.25 1 53.59 210 PRO B CA 1
ATOM 3471 C C . PRO B 1 210 ? -8.891 14.062 13.203 1 53.59 210 PRO B C 1
ATOM 3473 O O . PRO B 1 210 ? -8.789 15.258 12.922 1 53.59 210 PRO B O 1
ATOM 3476 N N . GLN B 1 211 ? -8.68 13.641 14.438 1 47.19 211 GLN B N 1
ATOM 3477 C CA . GLN B 1 211 ? -8.117 14.477 15.5 1 47.19 211 GLN B CA 1
ATOM 3478 C C . GLN B 1 211 ? -6.957 15.32 14.977 1 47.19 211 GLN B C 1
ATOM 3480 O O . GLN B 1 211 ? -6.801 16.469 15.367 1 47.19 211 GLN B O 1
ATOM 3485 N N . LEU B 1 212 ? -6.254 14.742 14.117 1 46.28 212 LEU B N 1
ATOM 3486 C CA . LEU B 1 212 ? -5.062 15.469 13.688 1 46.28 212 LEU B CA 1
ATOM 3487 C C . LEU B 1 212 ? -5.441 16.688 12.852 1 46.28 212 LEU B C 1
ATOM 3489 O O . LEU B 1 212 ? -4.82 17.75 12.977 1 46.28 212 LEU B O 1
ATOM 3493 N N . SER B 1 213 ? -6.395 16.484 12.039 1 48.41 213 SER B N 1
ATOM 3494 C CA . SER B 1 213 ? -6.832 17.625 11.242 1 48.41 213 SER B CA 1
ATOM 3495 C C . SER B 1 213 ? -7.582 18.641 12.094 1 48.41 213 SER B C 1
ATOM 3497 O O . SER B 1 213 ? -7.594 19.828 11.781 1 48.41 213 SER B O 1
ATOM 3499 N N . ARG B 1 214 ? -8.156 18.156 13.086 1 48.44 214 ARG B N 1
ATOM 3500 C CA . ARG B 1 214 ? -8.852 19.062 14 1 48.44 214 ARG B CA 1
ATOM 3501 C C . ARG B 1 214 ? -7.883 20.047 14.641 1 48.44 214 ARG B C 1
ATOM 3503 O O . ARG B 1 214 ? -8.203 21.234 14.781 1 48.44 214 ARG B O 1
ATOM 3510 N N . ILE B 1 215 ? -6.742 19.484 15.016 1 45.41 215 ILE B N 1
ATOM 3511 C CA . ILE B 1 215 ? -5.758 20.359 15.648 1 45.41 215 ILE B CA 1
ATOM 3512 C C . ILE B 1 215 ? -5.297 21.422 14.664 1 45.41 215 ILE B C 1
ATOM 3514 O O . ILE B 1 215 ? -5.207 22.594 15.016 1 45.41 215 ILE B O 1
ATOM 3518 N N . SER B 1 216 ? -5.168 20.938 13.531 1 44.59 216 SER B N 1
ATOM 3519 C CA . SER B 1 216 ? -4.727 21.906 12.539 1 44.59 216 SER B CA 1
ATOM 3520 C C . SER B 1 216 ? -5.836 22.906 12.211 1 44.59 216 SER B C 1
ATOM 3522 O O . SER B 1 216 ? -5.578 24.094 12.062 1 44.59 216 SER B O 1
ATOM 3524 N N . TYR B 1 217 ? -7 22.422 12.062 1 45.12 217 TYR B N 1
ATOM 3525 C CA . TYR B 1 217 ? -8.133 23.297 11.781 1 45.12 217 TYR B CA 1
ATOM 3526 C C . TYR B 1 217 ? -8.398 24.234 12.945 1 45.12 217 TYR B C 1
ATOM 3528 O O . TYR B 1 217 ? -8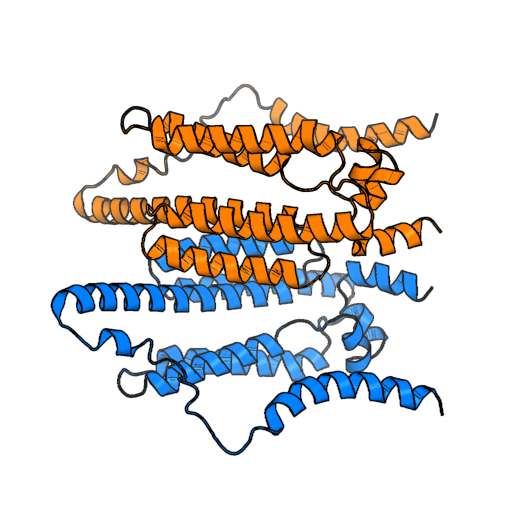.68 25.422 12.742 1 45.12 217 TYR B O 1
ATOM 3536 N N . SER B 1 218 ? -8.43 23.734 14.117 1 45.12 218 SER B N 1
ATOM 3537 C CA . SER B 1 218 ? -8.633 24.594 15.273 1 45.12 218 SER B CA 1
ATOM 3538 C C . SER B 1 218 ? -7.566 25.688 15.359 1 45.12 218 SER B C 1
ATOM 3540 O O . SER B 1 218 ? -7.836 26.797 15.812 1 45.12 218 SER B O 1
ATOM 3542 N N . GLN B 1 219 ? -6.445 25.391 14.914 1 41.81 219 GLN B N 1
ATOM 3543 C CA . GLN B 1 219 ? -5.387 26.391 14.953 1 41.81 219 GLN B CA 1
ATOM 3544 C C . GLN B 1 219 ? -5.598 27.453 13.875 1 41.81 219 GLN B C 1
ATOM 3546 O O . GLN B 1 219 ? -5.18 28.609 14.039 1 41.81 219 GLN B O 1
ATOM 3551 N N . ASN B 1 220 ? -6.199 27.031 12.859 1 42.94 220 ASN B N 1
ATOM 3552 C CA . ASN B 1 220 ? -6.434 28 11.805 1 42.94 220 ASN B CA 1
ATOM 3553 C C . ASN B 1 220 ? -7.637 28.891 12.109 1 42.94 220 ASN B C 1
ATOM 3555 O O . ASN B 1 220 ? -7.785 29.969 11.531 1 42.94 220 ASN B O 1
ATOM 3559 N N . ILE B 1 221 ? -8.562 28.453 12.82 1 43.94 221 ILE B N 1
ATOM 3560 C CA . ILE B 1 221 ? -9.703 29.297 13.18 1 43.94 221 ILE B CA 1
ATOM 3561 C C . ILE B 1 221 ? -9.336 30.203 14.352 1 43.94 221 ILE B C 1
ATOM 3563 O O . ILE B 1 221 ? -9.922 31.266 14.531 1 43.94 221 ILE B O 1
ATOM 3567 N N . SER B 1 222 ? -8.414 29.891 15.125 1 35.75 222 SER B N 1
ATOM 3568 C CA . SER B 1 222 ? -8.078 30.859 16.156 1 35.75 222 SER B CA 1
ATOM 3569 C C . SER B 1 222 ? -7.148 31.938 15.617 1 35.75 222 SER B C 1
ATOM 3571 O O . SER B 1 222 ? -6.242 31.656 14.836 1 35.75 222 SER B O 1
#

Organism: Elysia chlorotica (NCBI:txid188477)

Foldseek 3Di:
DPVVVVVVVVVVVVVVVVVVVPPVPPVPPPPCPDCVLCVLVDDDDVSVCVNVVVVVVVLLVVLLVLLLLLLLLLLQLLLDQPPCPSVVSSVVVSVVLNVVSVVPSPDPCSNVVSVVVSVVSSCVSQVVLCVVVVDHPPDPCLVVPFQVQLVVLLVVLVCLVPPVADPVCPVPSVVSSVVSNVSSSVRRHQDDLVVQCVPVNPVNSLSRDRPVVNVVVVVVVD/DPVVVVVVVVVVVVVVVVVVVPPVPPPPPPPCPPCVLCVLVDDDDVSCCVNVVVVVVVLLVVLLVLLLLLLLLLLQLLLDQPPCPSVVSSVVVSVVLNVVSVVPSPDPCSNVVSVVVSVVSSCVSQVVLCVVVVDHPPDPCLVVPFQVQLVVLLVVLVCLVPPVADPVCPVPSVVSSVVSNVSSSVRRHQDDLVVQCVPVNPVNSLSRDRPVVNVVVVVVVD

Radius of gyration: 25.95 Å; Cα contacts (8 Å, |Δi|>4): 355; chains: 2; bounding box: 56×79×71 Å

Solvent-accessible surface area (backbone atoms only — not comparable to full-atom values): 24097 Å² total; per-residue (Å²): 123,69,76,62,54,63,60,50,57,62,55,46,58,59,41,54,65,51,47,68,69,51,63,86,57,76,83,65,64,76,67,73,78,73,57,71,79,53,62,46,63,60,74,74,70,71,31,42,52,52,32,49,52,43,48,53,48,49,51,50,48,51,48,42,51,52,42,43,51,52,39,49,44,38,53,53,50,23,58,65,76,52,82,63,52,55,57,48,50,49,51,54,50,43,52,54,46,50,53,40,37,73,72,44,62,83,44,66,60,56,57,49,46,47,51,53,54,28,51,51,49,28,48,50,43,37,44,52,49,20,66,74,65,71,43,77,58,72,52,71,64,50,42,65,72,21,41,48,54,13,51,51,28,38,52,50,16,50,43,30,59,74,71,64,43,42,89,89,45,30,76,58,33,52,50,48,22,53,53,28,40,53,53,14,49,65,37,48,44,70,72,55,56,76,53,28,26,75,75,64,35,67,72,46,16,59,69,65,24,50,64,70,54,37,55,54,48,54,55,68,73,97,122,70,75,63,54,63,58,49,56,62,54,45,57,57,42,54,65,50,48,67,70,53,63,86,59,74,84,67,65,77,66,74,73,78,55,70,80,54,65,47,63,60,75,73,69,71,30,42,52,50,32,48,51,44,47,51,49,50,50,49,49,51,50,41,51,53,42,43,52,52,39,51,42,36,54,54,50,25,58,63,78,54,82,64,51,54,56,48,49,49,52,53,49,43,52,53,44,50,52,40,37,73,72,44,60,84,44,66,60,56,56,50,48,47,52,53,55,27,50,51,49,28,47,50,42,39,45,53,49,22,65,74,64,73,43,77,59,72,51,70,64,49,43,64,72,22,41,47,55,12,50,51,29,39,50,49,16,50,43,29,59,72,71,63,46,41,87,90,45,30,77,57,33,52,50,47,21,53,52,28,39,54,52,15,48,66,36,46,44,69,73,57,57,75,55,28,27,74,73,64,34,68,71,45,17,59,70,66,25,51,64,68,54,37,56,53,48,54,55,66,73,98

Sequence (444 aa):
MDSKEQLIDRTLGWSALFSFFKTNKNQVCSIPVFQFYHACDGMRIMKYRLCITHYDVLQLADFFGSACSLWFTVVAMACIKQKHATGLLQIVGSFCLFVAVVYDRTHFALIASPIFSGLVIIGISWGLRMYRTKQLYPSWRRYVFFLVPGVMMAILAGACFTMFETKRNYKYLHSLWHTCIATSIVLLLPPKAVRADKIYGANEALIEMPQLSRISYSQNISMDSKEQLIDRTLGWSALFSFFKTNKNQVCSIPVFQFYHACDGMRIMKYRLCITHYDVLQLADFFGSACSLWFTVVAMACIKQKHATGLLQIVGSFCLFVAVVYDRTHFALIASPIFSGLVIIGISWGLRMYRTKQLYPSWRRYVFFLVPGVMMAILAGACFTMFETKRNYKYLHSLWHTCIATSIVLLLPPKAVRADKIYGANEALIEMPQLSRISYSQNIS

InterPro domains:
  IPR021910 NGX6/PGAP6/MYMK [PF12036] (36-178)
  IPR021910 NGX6/PGAP6/MYMK [PTHR14319] (36-198)

Nearest PDB structures (foldseek):
  8t03-assembly1_A  TM=8.469E-01  e=7.084E-07  Mus musculus
  8t06-assembly1_B  TM=8.567E-01  e=2.171E-06  Mus musculus
  8t07-assembly1_B  TM=8.498E-01  e=4.089E-06  Mus musculus
  8t05-assembly1_B  TM=8.544E-01  e=2.731E-05  Ciona robusta
  8t03-assembly1_A  TM=8.471E-01  e=9.836E-07  Mus musculus

pLDDT: mean 70.89, std 27.04, range [22.3, 98.06]